Protein AF-0000000071563951 (afdb_homodimer)

InterPro domains:
  IPR000595 Cyclic nucleotide-binding domain [PF00027] (47-133)
  IPR000595 Cyclic nucleotide-binding domain [PS50042] (28-148)
  IPR000595 Cyclic nucleotide-binding domain [SM00100] (28-146)
  IPR000595 Cyclic nucleotide-binding domain [cd00038] (28-142)
  IPR012318 Crp-type HTH domain [PF13545] (166-240)
  IPR012318 Crp-type HTH domain [PS51063] (162-235)
  IPR012318 Crp-type HTH domain [SM00419] (183-233)
  IPR014710 RmlC-like jelly roll fold [G3DSA:2.60.120.10] (25-153)
  IPR018490 Cyclic nucleotide-binding domain superfamily [SSF51206] (28-161)
  IPR036388 Winged helix-like DNA-binding domain superfamily [G3DSA:1.10.10.10] (154-241)
  IPR036390 Winged helix DNA-binding domain superfamily [SSF46785] (163-241)
  IPR050397 Global Transcriptional Regulators in Environmental Response [PTHR24567] (16-241)

Organism: Paramagnetospirillum magneticum (strain ATCC 700264 / AMB-1) (NCBI:txid342108)

Nearest PDB structures (foldseek):
  4cyd-assembly2_C  TM=8.282E-01  e=4.806E-19  Corynebacterium glutamicum
  3i54-assembly2_C  TM=8.331E-01  e=3.402E-17  Mycobacterium tuberculosis
  3h3u-assembly1_A  TM=8.100E-01  e=1.354E-16  Mycobacterium tuberculosis H37Rv
  3i54-assembly1_A  TM=8.227E-01  e=5.710E-16  Mycobacterium tuberculosis
  2xkp-assembly2_D  TM=8.246E-01  e=3.400E-14  Synechococcus elongatus PCC 7942 = FACHB-805

Foldseek 3Di:
DDPPLLLDQKQQKQFFFDDPDSPRQFQLPNPDDPVLSVLLLVQWDKDKDAAFDWPFDFPAWQFFKKAWRAAWKWKWAADPVRAIATLIIDIRRAIDQDPDGQTDGGRHIIIGGNHTTMIITHTNVRVVVSVVVPVSSVVSVVVNNVVSVSRVVSLCCQQPPHDLLLLLLSSVLSQQVRDWDQDPQATKGFPSDDLQRSCNHSVHHSVVSVVSQVVCVVVVQWDDDPTIIGGRNNPVSVVSSD/DDPPLLLDQKQQKQFFFDDPDSPRQFQLPNQDDPVLSVLLLVQWDKDKDAAFGWPFDFPAWQFFKKAWRAAWKWKWAADPVRAIATLIIDIRRAMDQDPDGQTDGGRHIIIGGNHTTMIITHTNVRVVVSVVVPVSSVVSVVVNNVVSVSRVVSLCCQQPPHDLLLLLLSSVLSQQVRDWDQDPQATKGFPSDDLQRSCNHSVHHSVVSVVSQVVCVVVVQWDDDPTIIGGRNNPVSVVSSD

Solvent-accessible surface area (backbone atoms only — not comparable to full-atom values): 24474 Å² total; per-residue (Å²): 131,58,83,60,61,41,38,40,86,45,60,76,52,52,54,52,65,79,64,83,64,80,70,76,64,54,43,50,53,48,82,49,50,72,69,54,45,48,56,52,54,72,63,37,46,82,44,80,36,52,55,70,32,74,74,46,47,52,67,38,84,33,59,23,32,31,34,26,43,37,49,32,35,37,33,33,37,70,34,96,86,62,43,41,32,39,64,34,40,40,23,23,18,33,69,44,62,48,54,56,52,57,40,89,50,50,21,77,35,23,30,30,17,72,31,63,20,32,28,41,36,34,36,11,69,53,47,53,53,45,42,74,72,31,63,67,50,36,52,31,48,47,52,40,51,27,53,48,35,45,34,44,48,29,46,37,52,40,57,41,49,43,52,59,66,27,37,46,39,42,50,52,51,50,46,36,71,71,63,33,42,81,52,99,72,28,36,36,23,71,49,84,57,48,60,55,51,51,10,22,54,42,45,56,46,42,70,55,42,54,52,50,50,48,51,35,31,76,72,55,30,31,45,80,54,98,65,30,39,32,34,46,29,60,67,59,38,48,62,62,34,100,131,58,82,59,62,42,38,43,87,46,60,76,50,52,55,50,65,79,64,86,63,80,69,76,66,55,43,50,52,49,81,50,51,73,67,55,45,49,56,53,55,73,64,36,46,82,44,81,36,52,55,69,33,72,76,46,48,52,67,38,84,32,59,23,31,32,34,27,43,36,49,32,36,36,34,32,36,71,34,96,86,62,44,41,32,39,64,33,41,41,23,23,18,32,69,44,61,48,53,55,51,57,38,90,50,51,23,76,35,23,30,30,16,74,31,62,20,33,29,40,36,34,37,10,70,54,46,54,53,46,41,75,71,32,62,68,50,37,51,30,47,47,51,41,51,28,53,50,34,45,36,44,48,30,44,38,52,40,57,43,51,43,52,59,67,26,39,46,40,43,50,54,54,50,46,36,71,71,63,33,41,82,50,98,71,28,36,36,23,72,49,84,58,49,58,56,52,51,11,23,54,43,44,56,46,41,69,56,42,55,53,50,52,50,50,36,31,77,70,54,30,31,46,80,55,97,64,32,38,32,35,46,31,61,68,60,38,48,62,63,34,100

Secondary structure (DSSP, 8-state):
--TTGGGS-PPPPEE--SSSS------TTTT--HHHHHHHHHTEEEEEE-TT-EEE-TTSBP-EEEEEEES-EEEEEE-TTS-EEEEEEEPTT-EES-S--S-SSB-SSEEEESSSEEEEEEEHHHHHHHHHH-HHHHHHHHHHHHHHHHHHHHHHHHHHHS-HHHHHHHHHHHHHHHH-EEETTEEEEETTS-HHHHHHHHTS-HHHHHHHHHHHHHTTSEEE-SSEEEES-HHHHHHHH-/--TTGGGS-PPPPEE--SSSS------TTTT--HHHHHHHHHT-EEEEE-TT-EEE-TTSBP-EEEEEEES-EEEEEE-TTS-EEEEEEEPTT-EES-S--S-SSB-SSEEEESSSEEEEEEEHHHHHHHHHH-HHHHHHHHHHHHHHHHHHHHHHHHHHHS-HHHHHHHHHHHHHHHH-EEETTEEEEETTS-HHHHHHHHTS-HHHHHHHHHHHHHTTSEEE-SSEEEES-HHHHHHHH-

pLDDT: mean 89.27, std 10.65, range [38.28, 98.31]

Sequence (484 aa):
MTANAARALPAPSLHLHEDDGAALSPNLLAGLSDEEYAQVLAVSSVQHHAAGATVFQQGDHHDGIFIILAGQVRSYYTGPSGREITLAYWSPGNFVGGPEIFGGSPHMWSGQAIRPTQVLHVRGRELRQLLDRLPRLTLALVEALVHKGKAYSALIHMLGTRSAAERLAQLLLLMANLDGRRTADGIAISRTLTQEDLAKMVGSTRQWVTTTLERFREQGMVDVTPTRILIRDEERLRRFAGMTANAARALPAPSLHLHEDDGAALSPNLLAGLSDEEYAQVLAVSSVQHHAAGATVFQQGDHHDGIFIILAGQVRSYYTGPSGREITLAYWSPGNFVGGPEIFGGSPHMWSGQAIRPTQVLHVRGRELRQLLDRLPRLTLALVEALVHKGKAYSALIHMLGTRSAAERLAQLLLLMANLDGRRTADGIAISRTLTQEDLAKMVGSTRQWVTTTLERFREQGMVDVTPTRILIRDEERLRRFAG

Radius of gyration: 22.68 Å; Cα contacts (8 Å, |Δi|>4): 1055; chains: 2; bounding box: 57×59×56 Å

Structure (mmCIF, N/CA/C/O backbone):
data_AF-0000000071563951-model_v1
#
loop_
_entity.id
_entity.type
_entity.pdbx_description
1 polymer 'cAMP-binding protein-catabolite gene activator and regulatory subunit of cAMP-dependent protein kinase'
#
loop_
_atom_site.group_PDB
_atom_site.id
_atom_site.type_symbol
_atom_site.label_atom_id
_atom_site.label_alt_id
_atom_site.label_comp_id
_atom_site.label_asym_id
_atom_site.label_entity_id
_atom_site.label_seq_id
_atom_site.pdbx_PDB_ins_code
_atom_site.Cartn_x
_atom_site.Cartn_y
_atom_site.Cartn_z
_atom_site.occupancy
_atom_site.B_iso_or_equiv
_atom_site.auth_seq_id
_atom_site.auth_comp_id
_atom_site.auth_asym_id
_atom_site.auth_atom_id
_atom_site.pdbx_PDB_model_num
ATOM 1 N N . MET A 1 1 ? 12.406 30.516 -0.886 1 38.28 1 MET A N 1
ATOM 2 C CA . MET A 1 1 ? 12.445 29.547 0.205 1 38.28 1 MET A CA 1
ATOM 3 C C . MET A 1 1 ? 13.844 28.969 0.376 1 38.28 1 MET A C 1
ATOM 5 O O . MET A 1 1 ? 14.461 28.516 -0.591 1 38.28 1 MET A O 1
ATOM 9 N N . THR A 1 2 ? 14.414 29.219 1.366 1 44.94 2 THR A N 1
ATOM 10 C CA . THR A 1 2 ? 15.82 28.891 1.581 1 44.94 2 THR A CA 1
ATOM 11 C C . THR A 1 2 ? 16.016 27.391 1.659 1 44.94 2 THR A C 1
ATOM 13 O O . THR A 1 2 ? 15.086 26.641 1.967 1 44.94 2 THR A O 1
ATOM 16 N N . ALA A 1 3 ? 17.156 26.984 1.051 1 50.84 3 ALA A N 1
ATOM 17 C CA . ALA A 1 3 ? 17.688 25.625 1.111 1 50.84 3 ALA A CA 1
ATOM 18 C C . ALA A 1 3 ? 17.375 24.969 2.453 1 50.84 3 ALA A C 1
ATOM 20 O O . ALA A 1 3 ? 17.078 23.781 2.516 1 50.84 3 ALA A O 1
ATOM 21 N N . ASN A 1 4 ? 17.25 25.672 3.477 1 55.12 4 ASN A N 1
ATOM 22 C CA . ASN A 1 4 ? 17.125 25.219 4.859 1 55.12 4 ASN A CA 1
ATOM 23 C C . ASN A 1 4 ? 15.703 24.797 5.195 1 55.12 4 ASN A C 1
ATOM 25 O O . ASN A 1 4 ? 15.492 23.828 5.93 1 55.12 4 ASN A O 1
ATOM 29 N N . ALA A 1 5 ? 14.773 25.5 4.73 1 54.34 5 ALA A N 1
ATOM 30 C CA . ALA A 1 5 ? 13.391 25.219 5.105 1 54.34 5 ALA A CA 1
ATOM 31 C C . ALA A 1 5 ? 12.945 23.875 4.531 1 54.34 5 ALA A C 1
ATOM 33 O O . ALA A 1 5 ? 12.203 23.125 5.184 1 54.34 5 ALA A O 1
ATOM 34 N N . ALA A 1 6 ? 13.492 23.594 3.398 1 58.22 6 ALA A N 1
ATOM 35 C CA . ALA A 1 6 ? 13.133 22.344 2.719 1 58.22 6 ALA A CA 1
ATOM 36 C C . ALA A 1 6 ? 13.656 21.125 3.479 1 58.22 6 ALA A C 1
ATOM 38 O O . ALA A 1 6 ? 13.133 20.031 3.33 1 58.22 6 ALA A O 1
ATOM 39 N N . ARG A 1 7 ? 14.57 21.359 4.297 1 70 7 ARG A N 1
ATOM 40 C CA . ARG A 1 7 ? 15.242 20.25 4.977 1 70 7 ARG A CA 1
ATOM 41 C C . ARG A 1 7 ? 14.852 20.203 6.449 1 70 7 ARG A C 1
ATOM 43 O O . ARG A 1 7 ? 15.43 19.438 7.223 1 70 7 ARG A O 1
ATOM 50 N N . ALA A 1 8 ? 13.867 21.094 6.77 1 62.53 8 ALA A N 1
ATOM 51 C CA . ALA A 1 8 ? 13.414 21.141 8.156 1 62.53 8 ALA A CA 1
ATOM 52 C C . ALA A 1 8 ? 12.508 19.969 8.484 1 62.53 8 ALA A C 1
ATOM 54 O O . ALA A 1 8 ? 12.055 19.25 7.586 1 62.53 8 ALA A O 1
ATOM 55 N N . LEU A 1 9 ? 12.359 19.672 9.812 1 60.47 9 LEU A N 1
ATOM 56 C CA . LEU A 1 9 ? 11.492 18.594 10.289 1 60.47 9 LEU A CA 1
ATOM 57 C C . LEU A 1 9 ? 10.062 18.797 9.797 1 60.47 9 LEU A C 1
ATOM 59 O O . LEU A 1 9 ? 9.469 19.859 10.016 1 60.47 9 LEU A O 1
ATOM 63 N N . PRO A 1 10 ? 9.648 17.891 9 1 58.38 10 PRO A N 1
ATOM 64 C CA . PRO A 1 10 ? 8.32 18.047 8.391 1 58.38 10 PRO A CA 1
ATOM 65 C C . PRO A 1 10 ? 7.191 17.984 9.422 1 58.38 10 PRO A C 1
ATOM 67 O O . PRO A 1 10 ? 7.363 17.406 10.5 1 58.38 10 PRO A O 1
ATOM 70 N N . ALA A 1 11 ? 6.172 18.828 9.266 1 65.75 11 ALA A N 1
ATOM 71 C CA . ALA A 1 11 ? 4.91 18.562 9.961 1 65.75 11 ALA A CA 1
ATOM 72 C C . ALA A 1 11 ? 4.434 17.141 9.719 1 65.75 11 ALA A C 1
ATOM 74 O O . ALA A 1 11 ? 4.715 16.547 8.672 1 65.75 11 ALA A O 1
ATOM 75 N N . PRO A 1 12 ? 3.844 16.5 10.734 1 77 12 PRO A N 1
ATOM 76 C CA . PRO A 1 12 ? 3.377 15.117 10.547 1 77 12 PRO A CA 1
ATOM 77 C C . PRO A 1 12 ? 2.32 15 9.453 1 77 12 PRO A C 1
ATOM 79 O O . PRO A 1 12 ? 1.507 15.914 9.273 1 77 12 PRO A O 1
ATOM 82 N N . SER A 1 13 ? 2.475 14.078 8.633 1 81.81 13 SER A N 1
ATOM 83 C CA . SER A 1 13 ? 1.471 13.734 7.633 1 81.81 13 SER A CA 1
ATOM 84 C C . SER A 1 13 ? 0.27 13.039 8.273 1 81.81 13 SER A C 1
ATOM 86 O O . SER A 1 13 ? 0.395 12.414 9.328 1 81.81 13 SER A O 1
ATOM 88 N N . LEU A 1 14 ? -0.854 13.273 7.672 1 81.94 14 LEU A N 1
ATOM 89 C CA . LEU A 1 14 ? -2.045 12.57 8.125 1 81.94 14 LEU A CA 1
ATOM 90 C C . LEU A 1 14 ? -2.299 11.328 7.277 1 81.94 14 LEU A C 1
ATOM 92 O O . LEU A 1 14 ? -2.643 11.438 6.098 1 81.94 14 LEU A O 1
ATOM 96 N N . HIS A 1 15 ? -2.07 10.234 7.816 1 82.56 15 HIS A N 1
ATOM 97 C CA . HIS A 1 15 ? -2.35 8.93 7.234 1 82.56 15 HIS A CA 1
ATOM 98 C C . HIS A 1 15 ? -2.674 7.902 8.32 1 82.56 15 HIS A C 1
ATOM 100 O O . HIS A 1 15 ? -2.248 8.047 9.469 1 82.56 15 HIS A O 1
ATOM 106 N N . LEU A 1 16 ? -3.393 6.945 7.906 1 77.44 16 LEU A N 1
ATOM 107 C CA . LEU A 1 16 ? -3.752 5.91 8.875 1 77.44 16 LEU A CA 1
ATOM 108 C C . LEU A 1 16 ? -2.529 5.086 9.266 1 77.44 16 LEU A C 1
ATOM 110 O O . LEU A 1 16 ? -1.648 4.84 8.438 1 77.44 16 LEU A O 1
ATOM 114 N N . HIS A 1 17 ? -2.365 4.789 10.492 1 76.75 17 HIS A N 1
ATOM 115 C CA . HIS A 1 17 ? -1.291 3.926 10.977 1 76.75 17 HIS A CA 1
ATOM 116 C C . HIS A 1 17 ? -1.773 3.02 12.102 1 76.75 17 HIS A C 1
ATOM 118 O O . HIS A 1 17 ? -2.744 3.342 12.789 1 76.75 17 HIS A O 1
ATOM 124 N N . GLU A 1 18 ? -1.349 1.749 12.125 1 64.19 18 GLU A N 1
ATOM 125 C CA . GLU A 1 18 ? -1.78 0.795 13.148 1 64.19 18 GLU A CA 1
ATOM 126 C C . GLU A 1 18 ? -0.966 0.951 14.43 1 64.19 18 GLU A C 1
ATOM 128 O O . GLU A 1 18 ? -1.473 0.703 15.523 1 64.19 18 GLU A O 1
ATOM 133 N N . ASP A 1 19 ? 0.362 1.06 14.242 1 60.19 19 ASP A N 1
ATOM 134 C CA . ASP A 1 19 ? 1.192 1.043 15.445 1 60.19 19 ASP A CA 1
ATOM 135 C C . ASP A 1 19 ? 1.188 2.406 16.125 1 60.19 19 ASP A C 1
ATOM 137 O O . ASP A 1 19 ? 0.969 3.434 15.484 1 60.19 19 ASP A O 1
ATOM 141 N N . ASP A 1 20 ? 1.043 2.377 17.406 1 53.53 20 ASP A N 1
ATOM 142 C CA . ASP A 1 20 ? 1.015 3.537 18.297 1 53.53 20 ASP A CA 1
ATOM 143 C C . ASP A 1 20 ? 2.197 4.465 18.016 1 53.53 20 ASP A C 1
ATOM 145 O O . ASP A 1 20 ? 2.221 5.602 18.5 1 53.53 20 ASP A O 1
ATOM 149 N N . GLY A 1 21 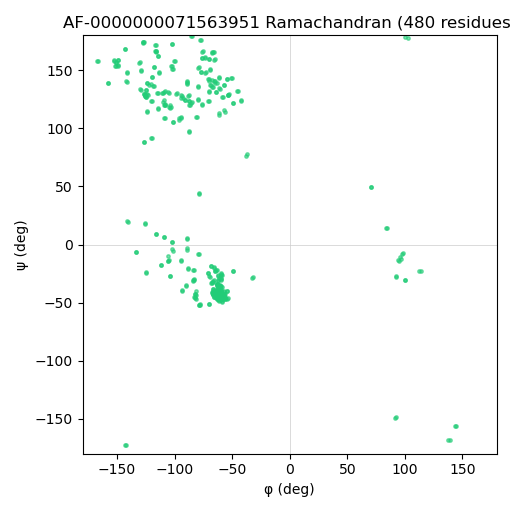? 3.182 3.951 17.469 1 52.53 21 GLY A N 1
ATOM 150 C CA . GLY A 1 21 ? 4.297 4.883 17.453 1 52.53 21 GLY A CA 1
ATOM 151 C C . GLY A 1 21 ? 4.289 5.789 16.234 1 52.53 21 GLY A C 1
ATOM 152 O O . GLY A 1 21 ? 4.199 5.312 15.094 1 52.53 21 GLY A O 1
ATOM 153 N N . ALA A 1 22 ? 3.742 6.965 16.5 1 51.44 22 ALA A N 1
ATOM 154 C CA . ALA A 1 22 ? 3.773 8.008 15.469 1 51.44 22 ALA A CA 1
ATOM 155 C C . ALA A 1 22 ? 5.09 7.98 14.695 1 51.44 22 ALA A C 1
ATOM 157 O O . ALA A 1 22 ? 6.152 8.266 15.258 1 51.44 22 ALA A O 1
ATOM 158 N N . ALA A 1 23 ? 5.297 7.07 13.758 1 55.84 23 ALA A N 1
ATOM 159 C CA . ALA A 1 23 ? 6.582 7.148 13.07 1 55.84 23 ALA A CA 1
ATOM 160 C C . ALA A 1 23 ? 6.73 8.477 12.328 1 55.84 23 ALA A C 1
ATOM 162 O O . ALA A 1 23 ? 5.816 8.906 11.617 1 55.84 23 ALA A O 1
ATOM 163 N N . LEU A 1 24 ? 7.668 9.266 12.828 1 63.34 24 LEU A N 1
ATOM 164 C CA . LEU A 1 24 ? 8.047 10.5 12.156 1 63.34 24 LEU A CA 1
ATOM 165 C C . LEU A 1 24 ? 8.148 10.289 10.648 1 63.34 24 LEU A C 1
ATOM 167 O O . LEU A 1 24 ? 8.617 9.242 10.195 1 63.34 24 LEU A O 1
ATOM 171 N N . SER A 1 25 ? 7.426 11.07 9.906 1 75.69 25 SER A N 1
ATOM 172 C CA . SER A 1 25 ? 7.52 11.07 8.453 1 75.69 25 SER A CA 1
ATOM 173 C C . SER A 1 25 ? 8.961 11.281 7.992 1 75.69 25 SER A C 1
ATOM 175 O O . SER A 1 25 ? 9.68 12.117 8.539 1 75.69 25 SER A O 1
ATOM 177 N N . PRO A 1 26 ? 9.367 10.414 7.148 1 80.5 26 PRO A N 1
ATOM 178 C CA . PRO A 1 26 ? 10.711 10.648 6.625 1 80.5 26 PRO A CA 1
ATOM 179 C C . PRO A 1 26 ? 10.828 11.969 5.863 1 80.5 26 PRO A C 1
ATOM 181 O O . PRO A 1 26 ? 9.82 12.5 5.383 1 80.5 26 PRO A O 1
ATOM 184 N N . ASN A 1 27 ? 11.953 12.57 6.02 1 87.5 27 ASN A N 1
ATOM 185 C CA . ASN A 1 27 ? 12.336 13.695 5.164 1 87.5 27 ASN A CA 1
ATOM 186 C C . ASN A 1 27 ? 13.453 13.305 4.199 1 87.5 27 ASN A C 1
ATOM 188 O O . ASN A 1 27 ? 14.602 13.141 4.609 1 87.5 27 ASN A O 1
ATOM 192 N N . LEU A 1 28 ? 13.102 13.203 2.957 1 88.75 28 LEU A N 1
ATOM 193 C CA . LEU A 1 28 ? 13.984 12.695 1.914 1 88.75 28 LEU A CA 1
ATOM 194 C C . LEU A 1 28 ? 15.25 13.539 1.806 1 88.75 28 LEU A C 1
ATOM 196 O O . LEU A 1 28 ? 16.297 13.039 1.407 1 88.75 28 LEU A O 1
ATOM 200 N N . LEU A 1 29 ? 15.172 14.812 2.201 1 89.12 29 LEU A N 1
ATOM 201 C CA . LEU A 1 29 ? 16.266 15.75 1.925 1 89.12 29 LEU A CA 1
ATOM 202 C C . LEU A 1 29 ? 17.062 16.047 3.191 1 89.12 29 LEU A C 1
ATOM 204 O O . LEU A 1 29 ? 18.141 16.609 3.123 1 89.12 29 LEU A O 1
ATOM 208 N N . ALA A 1 30 ? 16.5 15.68 4.289 1 86.12 30 ALA A N 1
ATOM 209 C CA . ALA A 1 30 ? 17.047 16.094 5.578 1 86.12 30 ALA A CA 1
ATOM 210 C C . ALA A 1 30 ? 18.453 15.539 5.785 1 86.12 30 ALA A C 1
ATOM 212 O O . ALA A 1 30 ? 19.312 16.219 6.344 1 86.12 30 ALA A O 1
ATOM 213 N N . GLY A 1 31 ? 18.75 14.375 5.316 1 84.56 31 GLY A N 1
ATOM 214 C CA . GLY A 1 31 ? 20.016 13.734 5.59 1 84.56 31 GLY A CA 1
ATOM 215 C C . GLY A 1 31 ? 21.094 14.078 4.574 1 84.56 31 GLY A C 1
ATOM 216 O O . GLY A 1 31 ? 22.234 13.641 4.699 1 84.56 31 GLY A O 1
ATOM 217 N N . LEU A 1 32 ? 20.875 14.961 3.641 1 89.81 32 LEU A N 1
ATOM 218 C CA . LEU A 1 32 ? 21.828 15.289 2.58 1 89.81 32 LEU A CA 1
ATOM 219 C C . LEU A 1 32 ? 22.75 16.406 3.016 1 89.81 32 LEU A C 1
ATOM 221 O O . LEU A 1 32 ? 22.328 17.344 3.703 1 89.81 32 LEU A O 1
ATOM 225 N N . SER A 1 33 ? 24.031 16.25 2.611 1 91.5 33 SER A N 1
ATOM 226 C CA . SER A 1 33 ? 24.953 17.375 2.766 1 91.5 33 SER A CA 1
ATOM 227 C C . SER A 1 33 ? 24.562 18.531 1.858 1 91.5 33 SER A C 1
ATOM 229 O O . SER A 1 33 ? 23.734 18.375 0.958 1 91.5 33 SER A O 1
ATOM 231 N N . ASP A 1 34 ? 25.141 19.672 2.145 1 91.94 34 ASP A N 1
ATOM 232 C CA . ASP A 1 34 ? 24.875 20.828 1.304 1 91.94 34 ASP A CA 1
ATOM 233 C C . ASP A 1 34 ? 25.234 20.547 -0.152 1 91.94 34 ASP A C 1
ATOM 235 O O . ASP A 1 34 ? 24.531 20.953 -1.068 1 91.94 34 ASP A O 1
ATOM 239 N N . GLU A 1 35 ? 26.328 19.875 -0.293 1 93.75 35 GLU A N 1
ATOM 240 C CA . GLU A 1 35 ? 26.781 19.547 -1.641 1 93.75 35 GLU A CA 1
ATOM 241 C C . GLU A 1 35 ? 25.812 18.578 -2.328 1 93.75 35 GLU A C 1
ATOM 243 O O . GLU A 1 35 ? 25.484 18.766 -3.502 1 93.75 35 GLU A O 1
ATOM 248 N N . GLU A 1 36 ? 25.406 17.594 -1.635 1 92.44 36 GLU A N 1
ATOM 249 C CA . GLU A 1 36 ? 24.469 16.625 -2.18 1 92.44 36 GLU A CA 1
ATOM 250 C C . GLU A 1 36 ? 23.125 17.266 -2.52 1 92.44 36 GLU A C 1
ATOM 252 O O . GLU A 1 36 ? 22.547 16.969 -3.559 1 92.44 36 GLU A O 1
ATOM 257 N N . TYR A 1 37 ? 22.703 18.125 -1.608 1 92.69 37 TYR A N 1
ATOM 258 C CA . TYR A 1 37 ? 21.453 18.844 -1.836 1 92.69 37 TYR A CA 1
ATOM 259 C C . TYR A 1 37 ? 21.547 19.703 -3.092 1 92.69 37 TYR A C 1
ATOM 261 O O . TYR A 1 37 ? 20.609 19.75 -3.885 1 92.69 37 TYR A O 1
ATOM 269 N N . ALA A 1 38 ? 22.625 20.328 -3.25 1 93.88 38 ALA A N 1
ATOM 270 C CA . ALA A 1 38 ? 22.859 21.141 -4.438 1 93.88 38 ALA A CA 1
ATOM 271 C C . ALA A 1 38 ? 22.797 20.297 -5.707 1 93.88 38 ALA A C 1
ATOM 273 O O . ALA A 1 38 ? 22.328 20.766 -6.746 1 93.88 38 ALA A O 1
ATOM 274 N N . GLN A 1 39 ? 23.25 19.109 -5.645 1 94.56 39 GLN A N 1
ATOM 275 C CA . GLN A 1 39 ? 23.203 18.203 -6.781 1 94.56 39 GLN A CA 1
ATOM 276 C C . GLN A 1 39 ? 21.766 17.828 -7.133 1 94.56 39 GLN A C 1
ATOM 278 O O . GLN A 1 39 ? 21.422 17.734 -8.312 1 94.56 39 GLN A O 1
ATOM 283 N N . VAL A 1 40 ? 20.984 17.625 -6.109 1 94.19 40 VAL A N 1
ATOM 284 C CA . VAL A 1 40 ? 19.578 17.328 -6.328 1 94.19 40 VAL A CA 1
ATOM 285 C C . VAL A 1 40 ? 18.875 18.516 -6.98 1 94.19 40 VAL A C 1
ATOM 287 O O . VAL A 1 40 ? 18.172 18.359 -7.973 1 94.19 40 VAL A O 1
ATOM 290 N N . LEU A 1 41 ? 19.156 19.656 -6.453 1 94.25 41 LEU A N 1
ATOM 291 C CA . LEU A 1 41 ? 18.516 20.875 -6.957 1 94.25 41 LEU A CA 1
ATOM 292 C C . LEU A 1 41 ? 18.891 21.125 -8.414 1 94.25 41 LEU A C 1
ATOM 294 O O . LEU A 1 41 ? 18.062 21.578 -9.203 1 94.25 41 LEU A O 1
ATOM 298 N N . ALA A 1 42 ? 20.078 20.812 -8.727 1 94.81 42 ALA A N 1
ATOM 299 C CA . ALA A 1 42 ? 20.625 21.109 -10.047 1 94.81 42 ALA A CA 1
ATOM 300 C C . ALA A 1 42 ? 19.891 20.328 -11.141 1 94.81 42 ALA A C 1
ATOM 302 O O . ALA A 1 42 ? 19.859 20.766 -12.297 1 94.81 42 ALA A O 1
ATOM 303 N N . VAL A 1 43 ? 19.266 19.25 -10.789 1 94.88 43 VAL A N 1
ATOM 304 C CA . VAL A 1 43 ? 18.641 18.422 -11.82 1 94.88 43 VAL A CA 1
ATOM 305 C C . VAL A 1 43 ? 17.125 18.391 -11.609 1 94.88 43 VAL A C 1
ATOM 307 O O . VAL A 1 43 ? 16.422 17.547 -12.164 1 94.88 43 VAL A O 1
ATOM 310 N N . SER A 1 44 ? 16.609 19.219 -10.711 1 95.69 44 SER A N 1
ATOM 311 C CA . SER A 1 44 ? 15.188 19.266 -10.359 1 95.69 44 SER A CA 1
ATOM 312 C C . SER A 1 44 ? 14.57 20.609 -10.727 1 95.69 44 SER A C 1
ATOM 314 O O . SER A 1 44 ? 15.281 21.531 -11.125 1 95.69 44 SER A O 1
ATOM 316 N N . SER A 1 45 ? 13.312 20.719 -10.742 1 97 45 SER A N 1
ATOM 317 C CA . SER A 1 45 ? 12.594 21.969 -10.953 1 97 45 SER A CA 1
ATOM 318 C C . SER A 1 45 ? 11.633 22.25 -9.805 1 97 45 SER A C 1
ATOM 320 O O . SER A 1 45 ? 10.961 21.344 -9.312 1 97 45 SER A O 1
ATOM 322 N N . VAL A 1 46 ? 11.547 23.484 -9.367 1 96.31 46 VAL A N 1
ATOM 323 C CA . VAL A 1 46 ? 10.602 23.891 -8.344 1 96.31 46 VAL A CA 1
ATOM 324 C C . VAL A 1 46 ? 9.273 24.281 -8.984 1 96.31 46 VAL A C 1
ATOM 326 O O . VAL A 1 46 ? 9.234 25.031 -9.961 1 96.31 46 VAL A O 1
ATOM 329 N N . GLN A 1 47 ? 8.203 23.719 -8.484 1 97.94 47 GLN A N 1
ATOM 330 C CA . GLN A 1 47 ? 6.859 24.031 -8.961 1 97.94 47 GLN A CA 1
ATOM 331 C C . GLN A 1 47 ? 5.992 24.609 -7.848 1 97.94 47 GLN A C 1
ATOM 333 O O . GLN A 1 47 ? 6.117 24.203 -6.688 1 97.94 47 GLN A O 1
ATOM 338 N N . HIS A 1 48 ? 5.176 25.516 -8.227 1 98 48 HIS A N 1
ATOM 339 C CA . HIS A 1 48 ? 4.23 26.141 -7.305 1 98 48 HIS A CA 1
ATOM 340 C C . HIS A 1 48 ? 2.793 25.812 -7.688 1 98 48 HIS A C 1
ATOM 342 O O . HIS A 1 48 ? 2.42 25.891 -8.859 1 98 48 HIS A O 1
ATOM 348 N N . HIS A 1 49 ? 2.047 25.375 -6.742 1 98.19 49 HIS A N 1
ATOM 349 C CA . HIS A 1 49 ? 0.643 25.031 -6.938 1 98.19 49 HIS A CA 1
ATOM 350 C C . HIS A 1 49 ? -0.248 25.766 -5.945 1 98.19 49 HIS A C 1
ATOM 352 O O . HIS A 1 49 ? -0.018 25.703 -4.734 1 98.19 49 HIS A O 1
ATOM 358 N N . ALA A 1 50 ? -1.287 26.422 -6.496 1 98.12 50 ALA A N 1
ATOM 359 C CA . ALA A 1 50 ? -2.266 27.078 -5.629 1 98.12 50 ALA A CA 1
ATOM 360 C C . ALA A 1 50 ? -3.111 26.047 -4.883 1 98.12 50 ALA A C 1
ATOM 362 O O . ALA A 1 50 ? -3.172 24.875 -5.277 1 98.12 50 ALA A O 1
ATOM 363 N N . ALA A 1 51 ? -3.689 26.516 -3.826 1 96.44 51 ALA A N 1
ATOM 364 C CA . ALA A 1 51 ? -4.633 25.656 -3.123 1 96.44 51 ALA A CA 1
ATOM 365 C C . ALA A 1 51 ? -5.703 25.125 -4.074 1 96.44 51 ALA A C 1
ATOM 367 O O . ALA A 1 51 ? -6.266 25.875 -4.871 1 96.44 51 ALA A O 1
ATOM 368 N N . GLY A 1 52 ? -5.859 23.828 -4.027 1 96.25 52 GLY A N 1
ATOM 369 C CA . GLY A 1 52 ? -6.879 23.219 -4.859 1 96.25 52 GLY A CA 1
ATOM 370 C C . GLY A 1 52 ? -6.344 22.703 -6.184 1 96.25 52 GLY A C 1
ATOM 371 O O . GLY A 1 52 ? -7.004 21.922 -6.867 1 96.25 52 GLY A O 1
ATOM 372 N N . ALA A 1 53 ? -5.141 23.109 -6.527 1 98.12 53 ALA A N 1
ATOM 373 C CA . ALA A 1 53 ? -4.582 22.734 -7.824 1 98.12 53 ALA A CA 1
ATOM 374 C C . ALA A 1 53 ? -4.098 21.297 -7.82 1 98.12 53 ALA A C 1
ATOM 376 O O . ALA A 1 53 ? -3.631 20.797 -6.793 1 98.12 53 ALA A O 1
ATOM 377 N N . THR A 1 54 ? -4.188 20.672 -8.961 1 98.25 54 THR A N 1
ATOM 378 C CA . THR A 1 54 ? -3.684 19.312 -9.148 1 98.25 54 THR A CA 1
ATOM 379 C C . THR A 1 54 ? -2.172 19.328 -9.352 1 98.25 54 THR A C 1
ATOM 381 O O . THR A 1 54 ? -1.657 20.062 -10.195 1 98.25 54 THR A O 1
ATOM 384 N N . VAL A 1 55 ? -1.472 18.609 -8.562 1 98.31 55 VAL A N 1
ATOM 385 C CA . VAL A 1 55 ? -0.03 18.438 -8.719 1 98.31 55 VAL A CA 1
ATOM 386 C C . VAL A 1 55 ? 0.255 17.359 -9.758 1 98.31 55 VAL A C 1
ATOM 388 O O . VAL A 1 55 ? 1.128 17.531 -10.617 1 98.31 55 VAL A O 1
ATOM 391 N N . PHE A 1 56 ? -0.396 16.25 -9.742 1 97.69 56 PHE A N 1
ATOM 392 C CA . PHE A 1 56 ? -0.397 15.164 -10.727 1 97.69 56 PHE A CA 1
ATOM 393 C C . PHE A 1 56 ? -1.748 14.461 -10.75 1 97.69 56 PHE A C 1
ATOM 395 O O . PHE A 1 56 ? -2.486 14.484 -9.766 1 97.69 56 PHE A O 1
ATOM 402 N N . GLN A 1 57 ? -2.035 13.797 -11.828 1 97.62 57 GLN A N 1
ATOM 403 C CA . GLN A 1 57 ? -3.375 13.258 -12.039 1 97.62 57 GLN A CA 1
ATOM 404 C C . GLN A 1 57 ? -3.322 11.766 -12.344 1 97.62 57 GLN A C 1
ATOM 406 O O . GLN A 1 57 ? -2.537 11.328 -13.188 1 97.62 57 GLN A O 1
ATOM 411 N N . GLN A 1 58 ? -4.133 11.078 -11.586 1 96.44 58 GLN A N 1
ATOM 412 C CA . GLN A 1 58 ? -4.328 9.648 -11.852 1 96.44 58 GLN A CA 1
ATOM 413 C C . GLN A 1 58 ? -4.516 9.391 -13.344 1 96.44 58 GLN A C 1
ATOM 415 O O . GLN A 1 58 ? -5.273 10.094 -14.016 1 96.44 58 GLN A O 1
ATOM 420 N N . GLY A 1 59 ? -3.748 8.367 -13.867 1 94.19 59 GLY A N 1
ATOM 421 C CA . GLY A 1 59 ? -3.906 7.98 -15.258 1 94.19 59 GLY A CA 1
ATOM 422 C C . GLY A 1 59 ? -2.957 8.703 -16.188 1 94.19 59 GLY A C 1
ATOM 423 O O . GLY A 1 59 ? -2.662 8.219 -17.281 1 94.19 59 GLY A O 1
ATOM 424 N N . ASP A 1 60 ? -2.527 9.898 -15.836 1 95.31 60 ASP A N 1
ATOM 425 C CA . ASP A 1 60 ? -1.563 10.625 -16.656 1 95.31 60 ASP A CA 1
ATOM 426 C C . ASP A 1 60 ? -0.2 9.938 -16.641 1 95.31 60 ASP A C 1
ATOM 428 O O . ASP A 1 60 ? 0.065 9.086 -15.789 1 95.31 60 ASP A O 1
ATOM 432 N N . HIS A 1 61 ? 0.622 10.336 -17.562 1 94.56 61 HIS A N 1
ATOM 433 C CA . HIS A 1 61 ? 1.978 9.805 -17.641 1 94.56 61 HIS A CA 1
ATOM 434 C C . HIS A 1 61 ? 2.791 10.172 -16.406 1 94.56 61 HIS A C 1
ATOM 436 O O . HIS A 1 61 ? 2.752 11.312 -15.953 1 94.56 61 HIS A O 1
ATOM 442 N N . HIS A 1 62 ? 3.426 9.195 -15.844 1 93.06 62 HIS A N 1
ATOM 443 C CA . HIS A 1 62 ? 4.312 9.391 -14.703 1 93.06 62 HIS A CA 1
ATOM 444 C C . HIS A 1 62 ? 5.719 9.766 -15.156 1 93.06 62 HIS A C 1
ATOM 446 O O . HIS A 1 62 ? 6.379 8.984 -15.852 1 93.06 62 HIS A O 1
ATOM 452 N N . ASP A 1 63 ? 6.246 10.859 -14.773 1 93.12 63 ASP A N 1
ATOM 453 C CA . ASP A 1 63 ? 7.551 11.289 -15.266 1 93.12 63 ASP A CA 1
ATOM 454 C C . ASP A 1 63 ? 8.508 11.578 -14.109 1 93.12 63 ASP A C 1
ATOM 456 O O . ASP A 1 63 ? 9.5 12.289 -14.281 1 93.12 63 ASP A O 1
ATOM 460 N N . GLY A 1 64 ? 8.164 11.078 -12.945 1 95.62 64 GLY A N 1
ATOM 461 C CA . GLY A 1 64 ? 9.023 11.289 -11.789 1 95.62 64 GLY A CA 1
ATOM 462 C C . GLY A 1 64 ? 8.25 11.602 -10.523 1 95.62 64 GLY A C 1
ATOM 463 O O . GLY A 1 64 ? 7.027 11.445 -10.484 1 95.62 64 GLY A O 1
ATOM 464 N N . ILE A 1 65 ? 8.953 12.039 -9.484 1 96.88 65 ILE A N 1
ATOM 465 C CA . ILE A 1 65 ? 8.32 12.234 -8.188 1 96.88 65 ILE A CA 1
ATOM 466 C C . ILE A 1 65 ? 8.359 13.711 -7.809 1 96.88 65 ILE A C 1
ATOM 468 O O . ILE A 1 65 ? 9.062 14.5 -8.438 1 96.88 65 ILE A O 1
ATO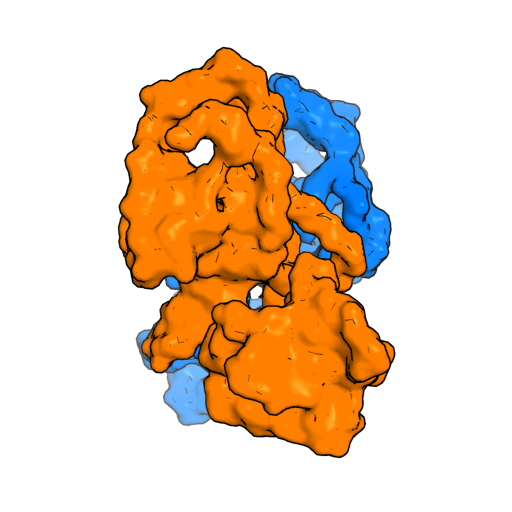M 472 N N . PHE A 1 66 ? 7.59 14.086 -6.809 1 97.69 66 PHE A N 1
ATOM 473 C CA . PHE A 1 66 ? 7.488 15.438 -6.27 1 97.69 66 PHE A CA 1
ATOM 474 C C . PHE A 1 66 ? 7.793 15.453 -4.777 1 97.69 66 PHE A C 1
ATOM 476 O O . PHE A 1 66 ? 7.051 14.875 -3.98 1 97.69 66 PHE A O 1
ATOM 483 N N . ILE A 1 67 ? 8.844 16.094 -4.422 1 96.19 67 ILE A N 1
ATOM 484 C CA . ILE A 1 67 ? 9.172 16.25 -3.01 1 96.19 67 ILE A CA 1
ATOM 485 C C . ILE A 1 67 ? 8.555 17.547 -2.482 1 96.19 67 ILE A C 1
ATOM 487 O O . ILE A 1 67 ? 8.828 18.625 -3.004 1 96.19 67 ILE A O 1
ATOM 491 N N . ILE A 1 68 ? 7.781 17.469 -1.467 1 96.19 68 ILE A N 1
ATOM 492 C CA . ILE A 1 68 ? 7.09 18.641 -0.936 1 96.19 68 ILE A CA 1
ATOM 493 C C . ILE A 1 68 ? 8.07 19.5 -0.151 1 96.19 68 ILE A C 1
ATOM 495 O O . ILE A 1 68 ? 8.68 19.047 0.818 1 96.19 68 ILE A O 1
ATOM 499 N N . LEU A 1 69 ? 8.203 20.703 -0.585 1 94 69 LEU A N 1
ATOM 500 C CA . LEU A 1 69 ? 9.07 21.641 0.105 1 94 69 LEU A CA 1
ATOM 501 C C . LEU A 1 69 ? 8.273 22.469 1.112 1 94 69 LEU A C 1
ATOM 503 O O . LEU A 1 69 ? 8.773 22.797 2.191 1 94 69 LEU A O 1
ATOM 507 N N . ALA A 1 70 ? 7.129 22.844 0.75 1 94 70 ALA A N 1
ATOM 508 C CA . ALA A 1 70 ? 6.188 23.609 1.569 1 94 70 ALA A CA 1
ATOM 509 C C . ALA A 1 70 ? 4.746 23.297 1.18 1 94 70 ALA A C 1
ATOM 511 O O . ALA A 1 70 ? 4.469 22.938 0.032 1 94 70 ALA A O 1
ATOM 512 N N . GLY A 1 71 ? 3.865 23.484 2.166 1 93.94 71 GLY A N 1
ATOM 513 C CA . GLY A 1 71 ? 2.457 23.219 1.916 1 93.94 71 GLY A CA 1
ATOM 514 C C . GLY A 1 71 ? 2.047 21.797 2.26 1 93.94 71 GLY A C 1
ATOM 515 O O . GLY A 1 71 ? 2.533 21.234 3.236 1 93.94 71 GLY A O 1
ATOM 516 N N . GLN A 1 72 ? 1.04 21.281 1.506 1 94.19 72 GLN A N 1
ATOM 517 C CA . GLN A 1 72 ? 0.48 19.969 1.781 1 94.19 72 GLN A CA 1
ATOM 518 C C . GLN A 1 72 ? -0.216 19.391 0.549 1 94.19 72 GLN A C 1
ATOM 520 O O . GLN A 1 72 ? -0.906 20.109 -0.171 1 94.19 72 GLN A O 1
ATOM 525 N N . VAL A 1 73 ? 0.003 18.156 0.378 1 97.06 73 VAL A N 1
ATOM 526 C CA . VAL A 1 73 ? -0.586 17.5 -0.79 1 97.06 73 VAL A CA 1
ATOM 527 C C . VAL A 1 73 ? -1.446 16.328 -0.348 1 97.06 73 VAL A C 1
ATOM 529 O O . VAL A 1 73 ? -1.006 15.492 0.447 1 97.06 73 VAL A O 1
ATOM 532 N N . ARG A 1 74 ? -2.695 16.25 -0.816 1 97.06 74 ARG A N 1
ATOM 533 C CA . ARG A 1 74 ? -3.582 15.102 -0.651 1 97.06 74 ARG A CA 1
ATOM 534 C C . ARG A 1 74 ? -3.379 14.094 -1.771 1 97.06 74 ARG A C 1
ATOM 536 O O . ARG A 1 74 ? -3.418 14.445 -2.951 1 97.06 74 ARG A O 1
ATOM 543 N N . SER A 1 75 ? -3.07 12.875 -1.481 1 98 75 SER A N 1
ATOM 544 C CA . SER A 1 75 ? -3.057 11.789 -2.451 1 98 75 SER A CA 1
ATOM 545 C C . SER A 1 75 ? -4.348 10.977 -2.393 1 98 75 SER A C 1
ATOM 547 O O . SER A 1 75 ? -4.746 10.508 -1.323 1 98 75 SER A O 1
ATOM 549 N N . TYR A 1 76 ? -4.992 10.734 -3.537 1 97.81 76 TYR A N 1
ATOM 550 C CA . TYR A 1 76 ? -6.281 10.055 -3.531 1 97.81 76 TYR A CA 1
ATOM 551 C C . TYR A 1 76 ? -6.512 9.312 -4.844 1 97.81 76 TYR A C 1
ATOM 553 O O . TYR A 1 76 ? -5.824 9.562 -5.836 1 97.81 76 TYR A O 1
ATOM 561 N N . TYR A 1 77 ? -7.328 8.383 -4.801 1 96.88 77 TYR A N 1
ATOM 562 C CA . TYR A 1 77 ? -7.75 7.586 -5.945 1 96.88 77 TYR A CA 1
ATOM 563 C C . TYR A 1 77 ? -9.242 7.746 -6.203 1 96.88 77 TYR A C 1
ATOM 565 O O . TYR A 1 77 ? -10.039 7.777 -5.266 1 96.88 77 TYR A O 1
ATOM 573 N N . THR A 1 78 ? -9.578 7.898 -7.453 1 95.19 78 THR A N 1
ATOM 574 C CA . THR A 1 78 ? -10.977 7.945 -7.863 1 95.19 78 THR A CA 1
ATOM 575 C C . THR A 1 78 ? -11.359 6.676 -8.625 1 95.19 78 THR A C 1
ATOM 577 O O . THR A 1 78 ? -10.805 6.395 -9.688 1 95.19 78 THR A O 1
ATOM 580 N N . GLY A 1 79 ? -12.336 5.973 -8.078 1 90.31 79 GLY A N 1
ATOM 581 C CA . GLY A 1 79 ? -12.812 4.766 -8.734 1 90.31 79 GLY A CA 1
ATOM 582 C C . GLY A 1 79 ? -13.719 5.051 -9.914 1 90.31 79 GLY A C 1
ATOM 583 O O . GLY A 1 79 ? -14.055 6.207 -10.18 1 90.31 79 GLY A O 1
ATOM 584 N N . PRO A 1 80 ? -14.117 3.949 -10.594 1 84.38 80 PRO A N 1
ATOM 585 C CA . PRO A 1 80 ? -14.969 4.102 -11.773 1 84.38 80 PRO A CA 1
ATOM 586 C C . PRO A 1 80 ? -16.328 4.727 -11.438 1 84.38 80 PRO A C 1
ATOM 588 O O . PRO A 1 80 ? -16.922 5.395 -12.289 1 84.38 80 PRO A O 1
ATOM 591 N N . SER A 1 81 ? -16.859 4.523 -10.281 1 84.31 81 SER A N 1
ATOM 592 C CA . SER A 1 81 ? -18.141 5.062 -9.859 1 84.31 81 SER A CA 1
ATOM 593 C C . SER A 1 81 ? -18.016 6.523 -9.438 1 84.31 81 SER A C 1
ATOM 595 O O . SER A 1 81 ? -19.016 7.188 -9.172 1 84.31 81 SER A O 1
ATOM 597 N N . GLY A 1 82 ? -16.75 6.996 -9.359 1 88.69 82 GLY A N 1
ATOM 598 C CA . GLY A 1 82 ? -16.531 8.352 -8.875 1 88.69 82 GLY A CA 1
ATOM 599 C C . GLY A 1 82 ? -16.203 8.414 -7.402 1 88.69 82 GLY A C 1
ATOM 600 O O . GLY A 1 82 ? -15.773 9.461 -6.902 1 88.69 82 GLY A O 1
ATOM 601 N N . ARG A 1 83 ? -16.391 7.281 -6.746 1 88.81 83 ARG A N 1
ATOM 602 C CA . ARG A 1 83 ? -16.031 7.227 -5.34 1 88.81 83 ARG A CA 1
ATOM 603 C C . ARG A 1 83 ? -14.523 7.402 -5.164 1 88.81 83 ARG A C 1
ATOM 605 O O . ARG A 1 83 ? -13.734 6.848 -5.93 1 88.81 83 ARG A O 1
ATOM 612 N N . GLU A 1 84 ? -14.18 8.188 -4.129 1 94.44 84 GLU A N 1
ATOM 613 C CA . GLU A 1 84 ? -12.766 8.461 -3.889 1 94.44 84 GLU A CA 1
ATOM 614 C C . GLU A 1 84 ? -12.297 7.84 -2.58 1 94.44 84 GLU A C 1
ATOM 616 O O . GLU A 1 84 ? -13.07 7.707 -1.632 1 94.44 84 GLU A O 1
ATOM 621 N N . ILE A 1 85 ? -11.078 7.465 -2.574 1 95.62 85 ILE A N 1
ATOM 622 C CA . ILE A 1 85 ? -10.383 7.078 -1.349 1 95.62 85 ILE A CA 1
ATOM 623 C C . ILE A 1 85 ? -9.102 7.891 -1.199 1 95.62 85 ILE A C 1
ATOM 625 O O . ILE A 1 85 ? -8.344 8.039 -2.158 1 95.62 85 ILE A O 1
ATOM 629 N N . THR A 1 86 ? -8.922 8.516 -0.038 1 96.38 86 THR A N 1
ATOM 630 C CA . THR A 1 86 ? -7.727 9.297 0.258 1 96.38 86 THR A CA 1
ATOM 631 C C . THR A 1 86 ? -6.695 8.445 0.987 1 96.38 86 THR A C 1
ATOM 633 O O . THR A 1 86 ? -7.016 7.773 1.971 1 96.38 86 THR A O 1
ATOM 636 N N . LEU A 1 87 ? -5.516 8.438 0.496 1 96.19 87 LEU A N 1
ATOM 637 C CA . LEU A 1 87 ? -4.422 7.73 1.153 1 96.19 87 LEU A CA 1
ATOM 638 C C . LEU A 1 87 ? -3.877 8.539 2.324 1 96.19 87 LEU A C 1
ATOM 640 O O . LEU A 1 87 ? -3.746 8.023 3.436 1 96.19 87 LEU A O 1
ATOM 644 N N . ALA A 1 88 ? -3.557 9.805 2.006 1 94.75 88 ALA A N 1
ATOM 645 C CA . ALA A 1 88 ? -2.885 10.609 3.021 1 94.75 88 ALA A CA 1
ATOM 646 C C . ALA A 1 88 ? -2.883 12.086 2.639 1 94.75 88 ALA A C 1
ATOM 648 O O . ALA A 1 88 ? -3.104 12.43 1.475 1 94.75 88 ALA A O 1
ATOM 649 N N . TYR A 1 89 ? -2.725 12.922 3.631 1 93.31 89 TYR A N 1
ATOM 650 C CA . TYR A 1 89 ? -2.285 14.305 3.494 1 93.31 89 TYR A CA 1
ATOM 651 C C . TYR A 1 89 ? -0.811 14.445 3.854 1 93.31 89 TYR A C 1
ATOM 653 O O . TYR A 1 89 ? -0.45 14.438 5.031 1 93.31 89 TYR A O 1
ATOM 661 N N . TRP A 1 90 ? -0.046 14.594 2.842 1 94.75 90 TRP A N 1
ATOM 662 C CA . TRP A 1 90 ? 1.403 14.539 3.004 1 94.75 90 TRP A CA 1
ATOM 663 C C . TRP A 1 90 ? 1.968 15.922 3.32 1 94.75 90 TRP A C 1
ATOM 665 O O . TRP A 1 90 ? 1.601 16.906 2.68 1 94.75 90 TRP A O 1
ATOM 675 N N . SER A 1 91 ? 2.893 15.961 4.23 1 92.19 91 SER A N 1
ATOM 676 C CA . SER A 1 91 ? 3.545 17.188 4.676 1 92.19 91 SER A CA 1
ATOM 677 C C . SER A 1 91 ? 4.934 17.328 4.062 1 92.19 91 SER A C 1
ATOM 679 O O . SER A 1 91 ? 5.418 16.422 3.387 1 92.19 91 SER A O 1
ATOM 681 N N . PRO A 1 92 ? 5.59 18.5 4.262 1 92.38 92 PRO A N 1
ATOM 682 C CA . PRO A 1 92 ? 6.918 18.75 3.695 1 92.38 92 PRO A CA 1
ATOM 683 C C . PRO A 1 92 ? 7.934 17.672 4.074 1 92.38 92 PRO A C 1
ATOM 685 O O . PRO A 1 92 ? 7.949 17.203 5.215 1 92.38 92 PRO A O 1
ATOM 688 N N . GLY A 1 93 ? 8.789 17.359 3.088 1 91.44 93 GLY A N 1
ATOM 689 C CA . GLY A 1 93 ? 9.773 16.312 3.279 1 91.44 93 GLY A CA 1
ATOM 690 C C . GLY A 1 93 ? 9.375 14.992 2.646 1 91.44 93 GLY A C 1
ATOM 691 O O . GLY A 1 93 ? 10.227 14.195 2.266 1 91.44 93 GLY A O 1
ATOM 692 N N . ASN A 1 94 ? 8.07 14.75 2.586 1 93.81 94 ASN A N 1
ATOM 693 C CA . ASN A 1 94 ? 7.562 13.562 1.904 1 93.81 94 ASN A CA 1
ATOM 694 C C . ASN A 1 94 ? 7.531 13.758 0.391 1 93.81 94 ASN A C 1
ATOM 696 O O . ASN A 1 94 ? 7.449 14.891 -0.094 1 93.81 94 ASN A O 1
ATOM 700 N N . PHE A 1 95 ? 7.656 12.672 -0.3 1 95.75 95 PHE A N 1
ATOM 701 C CA . PHE A 1 95 ? 7.414 12.766 -1.735 1 95.75 95 PHE A CA 1
ATOM 702 C C . PHE A 1 95 ? 6.035 12.219 -2.09 1 95.75 95 PHE A C 1
ATOM 704 O O . PHE A 1 95 ? 5.488 11.383 -1.369 1 95.75 95 PHE A O 1
ATOM 711 N N . VAL A 1 96 ? 5.512 12.727 -3.188 1 97.19 96 VAL A N 1
ATOM 712 C CA . VAL A 1 96 ? 4.27 12.234 -3.775 1 97.19 96 VAL A CA 1
ATOM 713 C C . VAL A 1 96 ? 4.492 11.906 -5.25 1 97.19 96 VAL A C 1
ATOM 715 O O . VAL A 1 96 ? 5.598 12.078 -5.773 1 97.19 96 VAL A O 1
ATOM 718 N N . GLY A 1 97 ? 3.486 11.344 -5.855 1 96 97 GLY A N 1
ATOM 719 C CA . GLY A 1 97 ? 3.609 10.883 -7.23 1 96 97 GLY A CA 1
ATOM 720 C C . GLY A 1 97 ? 3.9 9.398 -7.336 1 96 97 GLY A C 1
ATOM 721 O O . GLY A 1 97 ? 3.883 8.836 -8.438 1 96 97 GLY A O 1
ATOM 722 N N . GLY A 1 98 ? 4.156 8.766 -6.215 1 91.06 98 GLY A N 1
ATOM 723 C CA . GLY A 1 98 ? 4.445 7.344 -6.172 1 91.06 98 GLY A CA 1
ATOM 724 C C . GLY A 1 98 ? 3.197 6.484 -6.113 1 91.06 98 GLY A C 1
ATOM 725 O O . GLY A 1 98 ? 2.078 7 -6.145 1 91.06 98 GLY A O 1
ATOM 726 N N . PRO A 1 99 ? 3.525 5.18 -6.082 1 91.44 99 PRO A N 1
ATOM 727 C CA . PRO A 1 99 ? 4.754 4.465 -5.734 1 91.44 99 PRO A CA 1
ATOM 728 C C . PRO A 1 99 ? 5.746 4.395 -6.895 1 91.44 99 PRO A C 1
ATOM 730 O O . PRO A 1 99 ? 6.93 4.117 -6.684 1 91.44 99 PRO A O 1
ATOM 733 N N . GLU A 1 100 ? 5.293 4.547 -8.109 1 91.56 100 GLU A N 1
ATOM 734 C CA . GLU A 1 100 ? 6.238 4.629 -9.219 1 91.56 100 GLU A CA 1
ATOM 735 C C . GLU A 1 100 ? 7.227 5.773 -9.016 1 91.56 100 GLU A C 1
ATOM 737 O O . GLU A 1 100 ? 6.848 6.859 -8.578 1 91.56 100 GLU A O 1
ATOM 742 N N . ILE A 1 101 ? 8.508 5.508 -9.312 1 93.06 101 ILE A N 1
ATOM 743 C CA . ILE A 1 101 ? 9.453 6.582 -9.039 1 93.06 101 ILE A CA 1
ATOM 744 C C . ILE A 1 101 ? 10.242 6.91 -10.305 1 93.06 101 ILE A C 1
ATOM 746 O O . ILE A 1 101 ? 10.805 8 -10.422 1 93.06 101 ILE A O 1
ATOM 750 N N . PHE A 1 102 ? 10.367 5.98 -11.227 1 90.44 102 PHE A N 1
ATOM 751 C CA . PHE A 1 102 ? 11.234 6.215 -12.375 1 90.44 102 PHE A CA 1
ATOM 752 C C . PHE A 1 102 ? 10.414 6.504 -13.625 1 90.44 102 PHE A C 1
ATOM 754 O O . PHE A 1 102 ? 10.953 6.945 -14.641 1 90.44 102 PHE A O 1
ATOM 761 N N . GLY A 1 103 ? 9.234 6.25 -13.516 1 83.38 103 GLY A N 1
ATOM 762 C CA . GLY A 1 103 ? 8.383 6.359 -14.688 1 83.38 103 GLY A CA 1
ATOM 763 C C . GLY A 1 103 ? 8.047 5.016 -15.305 1 83.38 103 GLY A C 1
ATOM 764 O O . GLY A 1 103 ? 8.367 3.967 -14.734 1 83.38 103 GLY A O 1
ATOM 765 N N . GLY A 1 104 ? 7.219 4.926 -16.375 1 78.56 104 GLY A N 1
ATOM 766 C CA . GLY A 1 104 ? 6.906 3.699 -17.094 1 78.56 104 GLY A CA 1
ATOM 767 C C . GLY A 1 104 ? 5.453 3.281 -16.953 1 78.56 104 GLY A C 1
ATOM 768 O O . GLY A 1 104 ? 4.977 2.428 -17.703 1 78.56 104 GLY A O 1
ATOM 769 N N . SER A 1 105 ? 4.848 3.699 -15.984 1 86 105 SER A N 1
ATOM 770 C CA . SER A 1 105 ? 3.418 3.463 -15.828 1 86 105 SER A CA 1
ATOM 771 C C . SER A 1 105 ? 2.68 4.75 -15.477 1 86 105 SER A C 1
ATOM 773 O O . SER A 1 105 ? 3.289 5.719 -15.023 1 86 105 SER A O 1
ATOM 775 N N . PRO A 1 106 ? 1.462 4.816 -15.75 1 92.62 106 PRO A N 1
ATOM 776 C CA . PRO A 1 106 ? 0.694 6.012 -15.391 1 92.62 106 PRO A CA 1
ATOM 777 C C . PRO A 1 106 ? 0.591 6.219 -13.883 1 92.62 106 PRO A C 1
ATOM 779 O O . PRO A 1 106 ? 0.828 5.285 -13.109 1 92.62 106 PRO A O 1
ATOM 782 N N . HIS A 1 107 ? 0.302 7.445 -13.5 1 95.69 107 HIS A N 1
ATOM 783 C CA . HIS A 1 107 ? 0.037 7.719 -12.094 1 95.69 107 HIS A CA 1
ATOM 784 C C . HIS A 1 107 ? -1.126 6.879 -11.578 1 95.69 107 HIS A C 1
ATOM 786 O O . HIS A 1 107 ? -2.211 6.891 -12.164 1 95.69 107 HIS A O 1
ATOM 792 N N . MET A 1 108 ? -0.907 6.188 -10.516 1 93.81 108 MET A N 1
ATOM 793 C CA . MET A 1 108 ? -1.963 5.375 -9.914 1 93.81 108 MET A CA 1
ATOM 794 C C . MET A 1 108 ? -2.854 6.223 -9.016 1 93.81 108 MET A C 1
ATOM 796 O O . MET A 1 108 ? -4.023 5.895 -8.805 1 93.81 108 MET A O 1
ATOM 800 N N . TRP A 1 109 ? -2.266 7.215 -8.469 1 96.5 109 TRP A N 1
ATOM 801 C CA . TRP A 1 109 ? -2.951 8.141 -7.57 1 96.5 109 TRP A CA 1
ATOM 802 C C . TRP A 1 109 ? -3.016 9.539 -8.18 1 96.5 109 TRP A C 1
ATOM 804 O O . TRP A 1 109 ? -2.297 9.836 -9.133 1 96.5 109 TRP A O 1
ATOM 814 N N . SER A 1 110 ? -3.883 10.336 -7.668 1 98 110 SER A N 1
ATOM 815 C CA . SER A 1 110 ? -3.84 11.773 -7.898 1 98 110 SER A CA 1
ATOM 816 C C . SER A 1 110 ? -3.256 12.508 -6.699 1 98 110 SER A C 1
ATOM 818 O O . SER A 1 110 ? -3.275 11.992 -5.578 1 98 110 SER A O 1
ATOM 820 N N . GLY A 1 111 ? -2.66 13.602 -6.988 1 98.31 111 GLY A N 1
ATOM 821 C CA . GLY A 1 111 ? -2.186 14.508 -5.957 1 98.31 111 GLY A CA 1
ATOM 822 C C . GLY A 1 111 ? -2.727 15.914 -6.109 1 98.31 111 GLY A C 1
ATOM 823 O O . GLY A 1 111 ? -2.615 16.516 -7.18 1 98.31 111 GLY A O 1
ATOM 824 N N . GLN A 1 112 ? -3.318 16.438 -5.047 1 98.25 112 GLN A N 1
ATOM 825 C CA . GLN A 1 112 ? -3.889 17.781 -5.043 1 98.25 112 GLN A CA 1
ATOM 826 C C . GLN A 1 112 ? -3.309 18.625 -3.912 1 98.25 112 GLN A C 1
ATOM 828 O O . GLN A 1 112 ? -3.23 18.172 -2.77 1 98.25 112 GLN A O 1
ATOM 833 N N . ALA A 1 113 ? -2.895 19.875 -4.254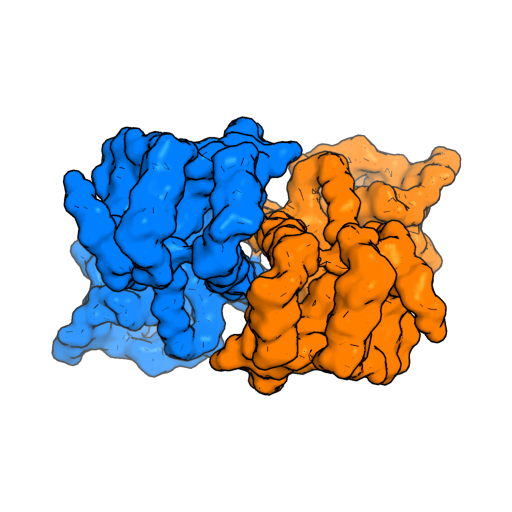 1 97.88 113 ALA A N 1
ATOM 834 C CA . ALA A 1 113 ? -2.475 20.812 -3.219 1 97.88 113 ALA A CA 1
ATOM 835 C C . ALA A 1 113 ? -3.666 21.281 -2.389 1 97.88 113 ALA A C 1
ATOM 837 O O . ALA A 1 113 ? -4.625 21.844 -2.926 1 97.88 113 ALA A O 1
ATOM 838 N N . ILE A 1 114 ? -3.58 21.078 -1.104 1 93.69 114 ILE A N 1
ATOM 839 C CA . ILE A 1 114 ? -4.715 21.484 -0.278 1 93.69 114 ILE A CA 1
ATOM 840 C C . ILE A 1 114 ? -4.488 22.875 0.273 1 93.69 114 ILE A C 1
ATOM 842 O O . ILE A 1 114 ? -5.41 23.516 0.793 1 93.69 114 ILE A O 1
ATOM 846 N N . ARG A 1 115 ? -3.336 23.422 0.208 1 93.62 115 ARG A N 1
ATOM 847 C CA . ARG A 1 115 ? -2.889 24.797 0.452 1 93.62 115 ARG A CA 1
ATOM 848 C C . ARG A 1 115 ? -1.791 25.203 -0.528 1 93.62 115 ARG A C 1
ATOM 850 O O . ARG A 1 115 ? -1.297 24.359 -1.289 1 93.62 115 ARG A O 1
ATOM 857 N N . PRO A 1 116 ? -1.512 26.516 -0.53 1 96.75 116 PRO A N 1
ATOM 858 C CA . PRO A 1 116 ? -0.377 26.844 -1.395 1 96.75 116 PRO A CA 1
ATOM 859 C C . PRO A 1 116 ? 0.837 25.953 -1.144 1 96.75 116 PRO A C 1
ATOM 861 O O . PRO A 1 116 ? 1.29 25.828 -0.003 1 96.75 116 PRO A O 1
ATOM 864 N N . THR A 1 117 ? 1.269 25.266 -2.23 1 96.75 117 THR A N 1
ATOM 865 C CA . THR A 1 117 ? 2.236 24.188 -2.088 1 96.75 117 THR A CA 1
ATOM 866 C C . THR A 1 117 ? 3.396 24.375 -3.061 1 96.75 117 THR A C 1
ATOM 868 O O . THR A 1 117 ? 3.191 24.734 -4.223 1 96.75 117 THR A O 1
ATOM 871 N N . GLN A 1 118 ? 4.562 24.219 -2.535 1 97.19 118 GLN A N 1
ATOM 872 C CA . GLN A 1 118 ? 5.785 24.156 -3.334 1 97.19 118 GLN A CA 1
ATOM 873 C C . GLN A 1 118 ? 6.383 22.766 -3.34 1 97.19 118 GLN A C 1
ATOM 875 O O . GLN A 1 118 ? 6.531 22.141 -2.285 1 97.19 118 GLN A O 1
ATOM 880 N N . VAL A 1 119 ? 6.691 22.281 -4.543 1 97.12 119 VAL A N 1
ATOM 881 C CA . VAL A 1 119 ? 7.273 20.938 -4.637 1 97.12 119 VAL A CA 1
ATOM 882 C C . VAL A 1 119 ? 8.539 20.984 -5.492 1 97.12 119 VAL A C 1
ATOM 884 O O . VAL A 1 119 ? 8.688 21.875 -6.34 1 97.12 119 VAL A O 1
ATOM 887 N N . LEU A 1 120 ? 9.438 20.109 -5.168 1 96.75 120 LEU A N 1
ATOM 888 C CA . LEU A 1 120 ? 10.602 19.828 -6 1 96.75 120 LEU A CA 1
ATOM 889 C C . LEU A 1 120 ? 10.344 18.656 -6.922 1 96.75 120 LEU A C 1
ATOM 891 O O . LEU A 1 120 ? 10.258 17.5 -6.465 1 96.75 120 LEU A O 1
ATOM 895 N N . HIS A 1 121 ? 10.211 18.891 -8.203 1 97.44 121 HIS A N 1
ATOM 896 C CA . HIS A 1 121 ? 9.969 17.844 -9.18 1 97.44 121 HIS A CA 1
ATOM 897 C C . HIS A 1 121 ? 11.273 17.25 -9.688 1 97.44 121 HIS A C 1
ATOM 899 O O . HIS A 1 121 ? 12.133 17.969 -10.195 1 97.44 121 HIS A O 1
ATOM 905 N N . VAL A 1 122 ? 11.453 15.977 -9.484 1 96.94 122 VAL A N 1
ATOM 906 C CA . VAL A 1 122 ? 12.609 15.242 -9.969 1 96.94 122 VAL A CA 1
ATOM 907 C C . VAL A 1 122 ? 12.172 14.211 -11.008 1 96.94 122 VAL A C 1
ATOM 909 O O . VAL A 1 122 ? 11.43 13.281 -10.688 1 96.94 122 VAL A O 1
ATOM 912 N N . ARG A 1 123 ? 12.664 14.367 -12.266 1 96.81 123 ARG A N 1
ATOM 913 C CA . ARG A 1 123 ? 12.297 13.438 -13.328 1 96.81 123 ARG A CA 1
ATOM 914 C C . ARG A 1 123 ? 12.922 12.07 -13.094 1 96.81 123 ARG A C 1
ATOM 916 O O . ARG A 1 123 ? 13.992 11.961 -12.492 1 96.81 123 ARG A O 1
ATOM 923 N N . GLY A 1 124 ? 12.219 11.031 -13.578 1 95.69 124 GLY A N 1
ATOM 924 C CA . GLY A 1 124 ? 12.633 9.656 -13.344 1 95.69 124 GLY A CA 1
ATOM 925 C C . GLY A 1 124 ? 14.062 9.383 -13.758 1 95.69 124 GLY A C 1
ATOM 926 O O . GLY A 1 124 ? 14.82 8.758 -13.016 1 95.69 124 GLY A O 1
ATOM 927 N N . ARG A 1 125 ? 14.422 9.828 -14.906 1 93.94 125 ARG A N 1
ATOM 928 C CA . ARG A 1 125 ? 15.766 9.602 -15.43 1 93.94 125 ARG A CA 1
ATOM 929 C C . ARG A 1 125 ? 16.812 10.25 -14.531 1 93.94 125 ARG A C 1
ATOM 931 O O . ARG A 1 125 ? 17.828 9.625 -14.211 1 93.94 125 ARG A O 1
ATOM 938 N N . GLU A 1 126 ? 16.578 11.461 -14.156 1 96.06 126 GLU A N 1
ATOM 939 C CA . GLU A 1 126 ? 17.5 12.18 -13.281 1 96.06 126 GLU A CA 1
ATOM 940 C C . GLU A 1 126 ? 17.562 11.531 -11.898 1 96.06 126 GLU A C 1
ATOM 942 O O . GLU A 1 126 ? 18.625 11.477 -11.289 1 96.06 126 GLU A O 1
ATOM 947 N N . LEU A 1 127 ? 16.391 11.109 -11.43 1 95 127 LEU A N 1
ATOM 948 C CA . LEU A 1 127 ? 16.344 10.453 -10.133 1 95 127 LEU A CA 1
ATOM 949 C C . LEU A 1 127 ? 17.219 9.195 -10.133 1 95 127 LEU A C 1
ATOM 951 O O . LEU A 1 127 ? 17.984 8.969 -9.195 1 95 127 LEU A O 1
ATOM 955 N N . ARG A 1 128 ? 17.125 8.438 -11.141 1 92.5 128 ARG A N 1
ATOM 956 C CA . ARG A 1 128 ? 17.938 7.227 -11.258 1 92.5 128 ARG A CA 1
ATOM 957 C C . ARG A 1 128 ? 19.422 7.559 -11.203 1 92.5 128 ARG A C 1
ATOM 959 O O . ARG A 1 128 ? 20.188 6.883 -10.523 1 92.5 128 ARG A O 1
ATOM 966 N N . GLN A 1 129 ? 19.797 8.594 -11.898 1 93.19 129 GLN A N 1
ATOM 967 C CA . GLN A 1 129 ? 21.188 9.023 -11.906 1 93.19 129 GLN A CA 1
ATOM 968 C C . GLN A 1 129 ? 21.641 9.469 -10.523 1 93.19 129 GLN A C 1
ATOM 970 O O . GLN A 1 129 ? 22.75 9.156 -10.094 1 93.19 129 GLN A O 1
ATOM 975 N N . LEU A 1 130 ? 20.781 10.219 -9.883 1 93.56 130 LEU A N 1
ATOM 976 C CA . LEU A 1 130 ? 21.094 10.695 -8.539 1 93.56 130 LEU A CA 1
ATOM 977 C C . LEU A 1 130 ? 21.297 9.523 -7.586 1 93.56 130 LEU A C 1
ATOM 979 O O . LEU A 1 130 ? 22.203 9.539 -6.762 1 93.56 130 LEU A O 1
ATOM 983 N N . LEU A 1 131 ? 20.422 8.523 -7.719 1 90.56 131 LEU A N 1
ATOM 984 C CA . LEU A 1 131 ? 20.484 7.387 -6.809 1 90.56 131 LEU A CA 1
ATOM 985 C C . LEU A 1 131 ? 21.766 6.594 -7.008 1 90.56 131 LEU A C 1
ATOM 987 O O . LEU A 1 131 ? 22.312 6.035 -6.051 1 90.56 131 LEU A O 1
ATOM 991 N N . ASP A 1 132 ? 22.266 6.582 -8.172 1 87.12 132 ASP A N 1
ATOM 992 C CA . ASP A 1 132 ? 23.531 5.922 -8.469 1 87.12 132 ASP A CA 1
ATOM 993 C C . ASP A 1 132 ? 24.703 6.672 -7.844 1 87.12 132 ASP A C 1
ATOM 995 O O . ASP A 1 132 ? 25.703 6.062 -7.465 1 87.12 132 ASP A O 1
ATOM 999 N N . ARG A 1 133 ? 24.562 7.949 -7.641 1 88.94 133 ARG A N 1
ATOM 1000 C CA . ARG A 1 133 ? 25.688 8.797 -7.254 1 88.94 133 ARG A CA 1
ATOM 1001 C C . ARG A 1 133 ? 25.625 9.156 -5.777 1 88.94 133 ARG A C 1
ATOM 1003 O O . ARG A 1 133 ? 26.641 9.508 -5.168 1 88.94 133 ARG A O 1
ATOM 1010 N N . LEU A 1 134 ? 24.453 9.172 -5.25 1 90.81 134 LEU A N 1
ATOM 1011 C CA . LEU A 1 134 ? 24.266 9.664 -3.889 1 90.81 134 LEU A CA 1
ATOM 1012 C C . LEU A 1 134 ? 23.672 8.57 -3.002 1 90.81 134 LEU A C 1
ATOM 1014 O O . LEU A 1 134 ? 22.453 8.5 -2.814 1 90.81 134 LEU A O 1
ATOM 1018 N N . PRO A 1 135 ? 24.484 7.82 -2.359 1 86.81 135 PRO A N 1
ATOM 1019 C CA . PRO A 1 135 ? 24 6.711 -1.529 1 86.81 135 PRO A CA 1
ATOM 1020 C C . PRO A 1 135 ? 23.094 7.176 -0.397 1 86.81 135 PRO A C 1
ATOM 1022 O O . PRO A 1 135 ? 22.125 6.48 -0.049 1 86.81 135 PRO A O 1
ATOM 1025 N N . ARG A 1 136 ? 23.359 8.32 0.147 1 88 136 ARG A N 1
ATOM 1026 C CA . ARG A 1 136 ? 22.516 8.828 1.226 1 88 136 ARG A CA 1
ATOM 1027 C C . ARG A 1 136 ? 21.109 9.109 0.729 1 88 136 ARG A C 1
ATOM 1029 O O . ARG A 1 136 ? 20.125 8.859 1.438 1 88 136 ARG A O 1
ATOM 1036 N N . LEU A 1 137 ? 21.016 9.625 -0.445 1 91.44 137 LEU A N 1
ATOM 1037 C CA . LEU A 1 137 ? 19.703 9.875 -1.033 1 91.44 137 LEU A CA 1
ATOM 1038 C C . LEU A 1 137 ? 18.969 8.562 -1.318 1 91.44 137 LEU A C 1
ATOM 1040 O O . LEU A 1 137 ? 17.75 8.477 -1.139 1 91.44 137 LEU A O 1
ATOM 1044 N N . THR A 1 138 ? 19.734 7.605 -1.751 1 91.44 138 THR A N 1
ATOM 1045 C CA . THR A 1 138 ? 19.156 6.305 -2.066 1 91.44 138 THR A CA 1
ATOM 1046 C C . THR A 1 138 ? 18.562 5.66 -0.815 1 91.44 138 THR A C 1
ATOM 1048 O O . THR A 1 138 ? 17.438 5.148 -0.842 1 91.44 138 THR A O 1
ATOM 1051 N N . LEU A 1 139 ? 19.312 5.723 0.196 1 88.56 139 LEU A N 1
ATOM 1052 C CA . LEU A 1 139 ? 18.828 5.164 1.453 1 88.56 139 LEU A CA 1
ATOM 1053 C C . LEU A 1 139 ? 17.609 5.93 1.957 1 88.56 139 LEU A C 1
ATOM 1055 O O . L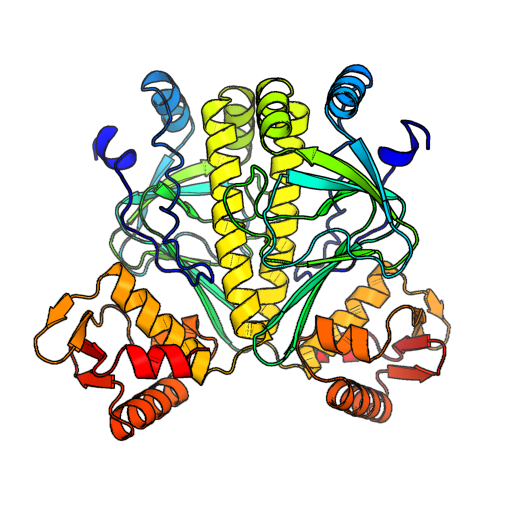EU A 1 139 ? 16.656 5.332 2.459 1 88.56 139 LEU A O 1
ATOM 1059 N N . ALA A 1 140 ? 17.641 7.23 1.836 1 90.69 140 ALA A N 1
ATOM 1060 C CA . ALA A 1 140 ? 16.5 8.055 2.232 1 90.69 140 ALA A CA 1
ATOM 1061 C C . ALA A 1 140 ? 15.258 7.695 1.424 1 90.69 140 ALA A C 1
ATOM 1063 O O . ALA A 1 140 ? 14.141 7.672 1.959 1 90.69 140 ALA A O 1
ATOM 1064 N N . LEU A 1 141 ? 15.484 7.449 0.173 1 93.56 141 LEU A N 1
ATOM 1065 C CA . LEU A 1 141 ? 14.367 7.074 -0.687 1 93.56 141 LEU A CA 1
ATOM 1066 C C . LEU A 1 141 ? 13.805 5.719 -0.282 1 93.56 141 LEU A C 1
ATOM 1068 O O . LEU A 1 141 ? 12.586 5.523 -0.274 1 93.56 141 LEU A O 1
ATOM 1072 N N . VAL A 1 142 ? 14.656 4.797 0.012 1 92.62 142 VAL A N 1
ATOM 1073 C CA . VAL A 1 142 ? 14.234 3.488 0.496 1 92.62 142 VAL A CA 1
ATOM 1074 C C . VAL A 1 142 ? 13.375 3.652 1.749 1 92.62 142 VAL A C 1
ATOM 1076 O O . VAL A 1 142 ? 12.289 3.082 1.845 1 92.62 142 VAL A O 1
ATOM 1079 N N . GLU A 1 143 ? 13.812 4.457 2.646 1 90.88 143 GLU A N 1
ATOM 1080 C CA . GLU A 1 143 ? 13.078 4.703 3.883 1 90.88 143 GLU A CA 1
ATOM 1081 C C . GLU A 1 143 ? 11.734 5.363 3.604 1 90.88 143 GLU A C 1
ATOM 1083 O O . GLU A 1 143 ? 10.734 5.059 4.266 1 90.88 143 GLU A O 1
ATOM 1088 N N . ALA A 1 144 ? 11.75 6.238 2.697 1 93.44 144 ALA A N 1
ATOM 1089 C CA . ALA A 1 144 ? 10.508 6.906 2.311 1 93.44 144 ALA A CA 1
ATOM 1090 C C . ALA A 1 144 ? 9.516 5.918 1.707 1 93.44 144 ALA A C 1
ATOM 1092 O O . ALA A 1 144 ? 8.312 5.984 1.979 1 93.44 144 ALA A O 1
ATOM 1093 N N . LEU A 1 145 ? 10.023 5.027 0.875 1 94.88 145 LEU A N 1
ATOM 1094 C CA . LEU A 1 145 ? 9.172 4 0.28 1 94.88 145 LEU A CA 1
ATOM 1095 C C . LEU A 1 145 ? 8.625 3.059 1.349 1 94.88 145 LEU A C 1
ATOM 1097 O O . LEU A 1 145 ? 7.469 2.648 1.287 1 94.88 145 LEU A O 1
ATOM 1101 N N . VAL A 1 146 ? 9.453 2.732 2.287 1 92.94 146 VAL A N 1
ATOM 1102 C CA . VAL A 1 146 ? 9.023 1.901 3.41 1 92.94 146 VAL A CA 1
ATOM 1103 C C . VAL A 1 146 ? 7.91 2.604 4.18 1 92.94 146 VAL A C 1
ATOM 1105 O O . VAL A 1 146 ? 6.887 1.991 4.5 1 92.94 146 VAL A O 1
ATOM 1108 N N . HIS A 1 147 ? 8.148 3.848 4.441 1 91.81 147 HIS A N 1
ATOM 1109 C CA . HIS A 1 147 ? 7.152 4.645 5.152 1 91.81 147 HIS A CA 1
ATOM 1110 C C . HIS A 1 147 ? 5.82 4.656 4.406 1 91.81 147 HIS A C 1
ATOM 1112 O O . HIS A 1 147 ? 4.766 4.473 5.016 1 91.81 147 HIS A O 1
ATOM 1118 N N . LYS A 1 148 ? 5.836 4.871 3.164 1 93.81 148 LYS A N 1
ATOM 1119 C CA . LYS A 1 148 ? 4.625 4.848 2.346 1 93.81 148 LYS A CA 1
ATOM 1120 C C . LYS A 1 148 ? 3.975 3.467 2.367 1 93.81 148 LYS A C 1
ATOM 1122 O O . LYS A 1 148 ? 2.75 3.354 2.42 1 93.81 148 LYS A O 1
ATOM 1127 N N . GLY A 1 149 ? 4.773 2.449 2.238 1 94.06 149 GLY A N 1
ATOM 1128 C CA . GLY A 1 149 ? 4.254 1.096 2.344 1 94.06 149 GLY A CA 1
ATOM 1129 C C . GLY A 1 149 ? 3.502 0.844 3.637 1 94.06 149 GLY A C 1
ATOM 1130 O O . GLY A 1 149 ? 2.492 0.139 3.646 1 94.06 149 GLY A O 1
ATOM 1131 N N . LYS A 1 150 ? 4.035 1.383 4.688 1 92.62 150 LYS A N 1
ATOM 1132 C CA . LYS A 1 150 ? 3.352 1.256 5.973 1 92.62 150 LYS A CA 1
ATOM 1133 C C . LYS A 1 150 ? 2.008 1.979 5.957 1 92.62 150 LYS A C 1
ATOM 1135 O O . LYS A 1 150 ? 1.019 1.475 6.488 1 92.62 150 LYS A O 1
ATOM 1140 N N . ALA A 1 151 ? 1.974 3.123 5.375 1 92.44 151 ALA A N 1
ATOM 1141 C CA . ALA A 1 151 ? 0.719 3.859 5.242 1 92.44 151 ALA A CA 1
ATOM 1142 C C . ALA A 1 151 ? -0.285 3.082 4.395 1 92.44 151 ALA A C 1
ATOM 1144 O O . ALA A 1 151 ? -1.464 2.992 4.746 1 92.44 151 ALA A O 1
ATOM 1145 N N . TYR A 1 152 ? 0.214 2.551 3.234 1 95.25 152 TYR A N 1
ATOM 1146 C CA . TYR A 1 152 ? -0.638 1.72 2.391 1 95.25 152 TYR A CA 1
ATOM 1147 C C . TYR A 1 152 ? -1.2 0.541 3.176 1 95.25 152 TYR A C 1
ATOM 1149 O O . TYR A 1 152 ? -2.396 0.252 3.104 1 95.25 152 TYR A O 1
ATOM 1157 N N . SER A 1 153 ? -0.328 -0.126 3.91 1 95 153 SER A N 1
ATOM 1158 C CA . SER A 1 153 ? -0.72 -1.305 4.676 1 95 153 SER A CA 1
ATOM 1159 C C . SER A 1 153 ? -1.804 -0.968 5.691 1 95 153 SER A C 1
ATOM 1161 O O . SER A 1 153 ? -2.807 -1.679 5.797 1 95 153 SER A O 1
ATOM 1163 N N . ALA A 1 154 ? -1.596 0.094 6.395 1 92.12 154 ALA A N 1
ATOM 1164 C CA . ALA A 1 154 ? -2.572 0.492 7.406 1 92.12 154 ALA A CA 1
ATOM 1165 C C . ALA A 1 154 ? -3.941 0.741 6.777 1 92.12 154 ALA A C 1
ATOM 1167 O O . ALA A 1 154 ? -4.969 0.34 7.332 1 92.12 154 ALA A O 1
ATOM 1168 N N . LEU A 1 155 ? -3.977 1.4 5.68 1 93.5 155 LEU A N 1
ATOM 1169 C CA . LEU A 1 155 ? -5.238 1.684 5 1 93.5 155 LEU A CA 1
ATOM 1170 C C . LEU A 1 155 ? -5.895 0.397 4.516 1 93.5 155 LEU A C 1
ATOM 1172 O O . LEU A 1 155 ? -7.109 0.229 4.641 1 93.5 155 LEU A O 1
ATOM 1176 N N . ILE A 1 156 ? -5.09 -0.508 3.975 1 94.31 156 ILE A N 1
ATOM 1177 C CA . ILE A 1 156 ? -5.605 -1.805 3.549 1 94.31 156 ILE A CA 1
ATOM 1178 C C . ILE A 1 156 ? -6.238 -2.523 4.738 1 94.31 156 ILE A C 1
ATOM 1180 O O . ILE A 1 156 ? -7.355 -3.041 4.633 1 94.31 156 ILE A O 1
ATOM 1184 N N . HIS A 1 157 ? -5.512 -2.559 5.824 1 92.75 157 HIS A N 1
ATOM 1185 C CA . HIS A 1 157 ? -5.992 -3.242 7.02 1 92.75 157 HIS A CA 1
ATOM 1186 C C . HIS A 1 157 ? -7.336 -2.678 7.473 1 92.75 157 HIS A C 1
ATOM 1188 O O . HIS A 1 157 ? -8.266 -3.434 7.766 1 92.75 157 HIS A O 1
ATOM 1194 N N . MET A 1 158 ? -7.441 -1.452 7.43 1 90 158 MET A N 1
ATOM 1195 C CA . MET A 1 158 ? -8.664 -0.791 7.867 1 90 158 MET A CA 1
ATOM 1196 C C . MET A 1 158 ? -9.812 -1.065 6.902 1 90 158 MET A C 1
ATOM 1198 O O . MET A 1 158 ? -10.883 -1.504 7.312 1 90 158 MET A O 1
ATOM 1202 N N . LEU A 1 159 ? -9.57 -0.845 5.641 1 90.94 159 LEU A N 1
ATOM 1203 C CA . LEU A 1 159 ? -10.594 -1.034 4.621 1 90.94 159 LEU A CA 1
ATOM 1204 C C . LEU A 1 159 ? -11.031 -2.494 4.555 1 90.94 159 LEU A C 1
ATOM 1206 O O . LEU A 1 159 ? -12.195 -2.787 4.266 1 90.94 159 LEU A O 1
ATOM 1210 N N . GLY A 1 160 ? -10.102 -3.346 4.793 1 91.88 160 GLY A N 1
ATOM 1211 C CA . GLY A 1 160 ? -10.367 -4.758 4.57 1 91.88 160 GLY A CA 1
ATOM 1212 C C . GLY A 1 160 ? -10.953 -5.457 5.781 1 91.88 160 GLY A C 1
ATOM 1213 O O . GLY A 1 160 ? -11.57 -6.512 5.656 1 91.88 160 GLY A O 1
ATOM 1214 N N . THR A 1 161 ? -10.805 -4.922 7.008 1 91 161 THR A N 1
ATOM 1215 C CA . THR A 1 161 ? -11.148 -5.734 8.172 1 91 161 THR A CA 1
ATOM 1216 C C . THR A 1 161 ? -11.992 -4.934 9.156 1 91 161 THR A C 1
ATOM 1218 O O . THR A 1 161 ? -12.508 -5.484 10.133 1 91 161 THR A O 1
ATOM 1221 N N . ARG A 1 162 ? -12.164 -3.652 8.898 1 89.25 162 ARG A N 1
ATOM 1222 C CA . ARG A 1 162 ? -12.906 -2.816 9.828 1 89.25 162 ARG A CA 1
ATOM 1223 C C . ARG A 1 162 ? -14.164 -2.244 9.172 1 89.25 162 ARG A C 1
ATOM 1225 O O . ARG A 1 162 ? -14.203 -2.066 7.957 1 89.25 162 ARG A O 1
ATOM 1232 N N . SER A 1 163 ? -15.156 -1.979 10.094 1 88.81 163 SER A N 1
ATOM 1233 C CA . SER A 1 163 ? -16.328 -1.266 9.609 1 88.81 163 SER A CA 1
ATOM 1234 C C . SER A 1 163 ? -16.016 0.205 9.359 1 88.81 163 SER A C 1
ATOM 1236 O O . SER A 1 163 ? -15.031 0.733 9.867 1 88.81 163 SER A O 1
ATOM 1238 N N . ALA A 1 164 ? -16.859 0.798 8.578 1 89.44 164 ALA A N 1
ATOM 1239 C CA . ALA A 1 164 ? -16.688 2.221 8.297 1 89.44 164 ALA A CA 1
ATOM 1240 C C . ALA A 1 164 ? -16.719 3.039 9.586 1 89.44 164 ALA A C 1
ATOM 1242 O O . ALA A 1 164 ? -15.984 4.023 9.727 1 89.44 164 ALA A O 1
ATOM 1243 N N . ALA A 1 165 ? -17.578 2.623 10.539 1 93 165 ALA A N 1
ATOM 1244 C CA . ALA A 1 165 ? -17.672 3.342 11.805 1 93 165 ALA A CA 1
ATOM 1245 C C . ALA A 1 165 ? -16.391 3.211 12.617 1 93 165 ALA A C 1
ATOM 1247 O O . ALA A 1 165 ? -15.922 4.184 13.219 1 93 165 ALA A O 1
ATOM 1248 N N . GLU A 1 166 ? -15.875 2.039 12.641 1 91.5 166 GLU A N 1
ATOM 1249 C CA . GLU A 1 166 ? -14.609 1.819 13.328 1 91.5 166 GLU A CA 1
ATOM 1250 C C . GLU A 1 166 ? -13.484 2.633 12.688 1 91.5 166 GLU A C 1
ATOM 1252 O O . GLU A 1 166 ? -12.633 3.186 13.391 1 91.5 166 GLU A O 1
ATOM 1257 N N . ARG A 1 167 ? -13.461 2.672 11.406 1 91.44 167 ARG A N 1
ATOM 1258 C CA . ARG A 1 167 ? -12.445 3.441 10.688 1 91.44 167 ARG A CA 1
ATOM 1259 C C . ARG A 1 167 ? -12.57 4.93 11 1 91.44 167 ARG A C 1
ATOM 1261 O O . ARG A 1 167 ? -11.562 5.617 11.164 1 91.44 167 ARG A O 1
ATOM 1268 N N . LEU A 1 168 ? -13.773 5.43 11.07 1 93.75 168 LEU A N 1
ATOM 1269 C CA . LEU A 1 168 ? -13.992 6.832 11.414 1 93.75 168 LEU A CA 1
ATOM 1270 C C . LEU A 1 168 ? -13.477 7.129 12.82 1 93.75 168 LEU A C 1
ATOM 1272 O O . LEU A 1 168 ? -12.812 8.148 13.039 1 93.75 168 LEU A O 1
ATOM 1276 N N . ALA A 1 169 ? -13.797 6.27 13.719 1 93.19 169 ALA A N 1
ATOM 1277 C CA . ALA A 1 169 ? -13.305 6.438 15.086 1 93.19 169 ALA A CA 1
ATOM 1278 C C . ALA A 1 169 ? -11.781 6.48 15.117 1 93.19 169 ALA A C 1
ATOM 1280 O O . ALA A 1 169 ? -11.188 7.328 15.789 1 93.19 169 ALA A O 1
ATOM 1281 N N . GLN A 1 170 ? -11.18 5.559 14.398 1 90.75 170 GLN A N 1
ATOM 1282 C CA . GLN A 1 170 ? -9.719 5.516 14.336 1 90.75 170 GLN A CA 1
ATOM 1283 C C . GLN A 1 170 ? -9.156 6.805 13.742 1 90.75 170 GLN A C 1
ATOM 1285 O O . GLN A 1 170 ? -8.156 7.332 14.227 1 90.75 170 GLN A O 1
ATOM 1290 N N . LEU A 1 171 ? -9.711 7.227 12.68 1 90.62 171 LEU A N 1
ATOM 1291 C CA . LEU A 1 171 ? -9.266 8.461 12.039 1 90.62 171 LEU A CA 1
ATOM 1292 C C . LEU A 1 171 ? -9.352 9.633 13 1 90.62 171 LEU A C 1
ATOM 1294 O O . LEU A 1 171 ? -8.43 10.453 13.078 1 90.62 171 LEU A O 1
ATOM 1298 N N . LEU A 1 172 ? -10.422 9.758 13.75 1 91.62 172 LEU A N 1
ATOM 1299 C CA . LEU A 1 172 ? -10.586 10.844 14.703 1 91.62 172 LEU A CA 1
ATOM 1300 C C . LEU A 1 172 ? -9.492 10.805 15.766 1 91.62 172 LEU A C 1
ATOM 1302 O O . LEU A 1 172 ? -8.945 11.844 16.141 1 91.62 172 LEU A O 1
ATOM 1306 N N . LEU A 1 173 ? -9.211 9.633 16.203 1 89.75 173 LEU A N 1
ATOM 1307 C CA . LEU A 1 173 ? -8.156 9.477 17.203 1 89.75 173 LEU A CA 1
ATOM 1308 C C . LEU A 1 173 ? -6.805 9.875 16.625 1 89.75 173 LEU A C 1
ATOM 1310 O O . LEU A 1 173 ? -5.988 10.484 17.328 1 89.75 173 LEU A O 1
ATOM 1314 N N . LEU A 1 174 ? -6.598 9.5 15.461 1 86.56 174 LEU A N 1
ATOM 1315 C CA . LEU A 1 174 ? -5.355 9.867 14.789 1 86.56 174 LEU A CA 1
ATOM 1316 C C . LEU A 1 174 ? -5.238 11.383 14.656 1 86.56 174 LEU A C 1
ATOM 1318 O O . LEU A 1 174 ? -4.184 11.953 14.938 1 86.56 174 LEU A O 1
ATOM 1322 N N . MET A 1 175 ? -6.258 11.992 14.25 1 87.56 175 MET A N 1
ATOM 1323 C CA . MET A 1 175 ? -6.27 13.445 14.125 1 87.56 175 MET A CA 1
ATOM 1324 C C . MET A 1 175 ? -6.027 14.109 15.477 1 87.56 175 MET A C 1
ATOM 1326 O O . MET A 1 175 ? -5.32 15.117 15.562 1 87.56 175 MET A O 1
ATOM 1330 N N . ALA A 1 176 ? -6.609 13.547 16.453 1 87.19 176 ALA A N 1
ATOM 1331 C CA . ALA A 1 176 ? -6.395 14.039 17.812 1 87.19 176 ALA A CA 1
ATOM 1332 C C . ALA A 1 176 ? -4.922 13.961 18.203 1 87.19 176 ALA A C 1
ATOM 1334 O O . ALA A 1 176 ? -4.383 14.891 18.812 1 87.19 176 ALA A O 1
ATOM 1335 N N . ASN A 1 177 ? -4.336 12.875 17.844 1 83.31 177 ASN A N 1
ATOM 1336 C CA . ASN A 1 177 ? -2.93 12.664 18.172 1 83.31 177 ASN A CA 1
ATOM 1337 C C . ASN A 1 177 ? -2.025 13.617 17.391 1 83.31 177 ASN A C 1
ATOM 1339 O O . ASN A 1 177 ? -0.976 14.031 17.875 1 83.31 177 ASN A O 1
ATOM 1343 N N . LEU A 1 178 ? -2.404 13.93 16.25 1 79.81 178 LEU A N 1
ATOM 1344 C CA . LEU A 1 178 ? -1.58 14.758 15.367 1 79.81 178 LEU A CA 1
ATOM 1345 C C . LEU A 1 178 ? -1.667 16.219 15.766 1 79.81 178 LEU A C 1
ATOM 1347 O O . LEU A 1 178 ? -0.642 16.875 15.969 1 79.81 178 LEU A O 1
ATOM 1351 N N . ASP A 1 179 ? -2.879 16.719 15.883 1 77.75 179 ASP A N 1
ATOM 1352 C CA . ASP A 1 179 ? -2.99 18.156 16.125 1 77.75 179 ASP A CA 1
ATOM 1353 C C . ASP A 1 179 ? -4.109 18.453 17.125 1 77.75 179 ASP A C 1
ATOM 1355 O O . ASP A 1 179 ? -4.609 19.578 17.172 1 77.75 179 ASP A O 1
ATOM 1359 N N . GLY A 1 180 ? -4.465 17.5 17.828 1 86.38 180 GLY A N 1
ATOM 1360 C CA . GLY A 1 180 ? -5.5 17.719 18.828 1 86.38 180 GLY A CA 1
ATOM 1361 C C . GLY A 1 180 ? -5.035 18.578 20 1 86.38 180 GLY A C 1
ATOM 1362 O O . GLY A 1 180 ? -3.863 18.516 20.375 1 86.38 180 GLY A O 1
ATOM 1363 N N . ARG A 1 181 ? -5.957 19.438 20.469 1 89.62 181 ARG A N 1
ATOM 1364 C CA . ARG A 1 181 ? -5.691 20.25 21.672 1 89.62 181 ARG A CA 1
ATOM 1365 C C . ARG A 1 181 ? -6.539 19.766 22.844 1 89.62 181 ARG A C 1
ATOM 1367 O O . ARG A 1 181 ? -7.762 19.672 22.734 1 89.62 181 ARG A O 1
ATOM 1374 N N . ARG A 1 182 ? -5.875 19.453 23.875 1 91 182 ARG A N 1
ATOM 1375 C CA . ARG A 1 182 ? -6.602 19.031 25.062 1 91 182 ARG A CA 1
ATOM 1376 C C . ARG A 1 182 ? -7.352 20.188 25.703 1 91 182 ARG A C 1
ATOM 1378 O O . ARG A 1 182 ? -6.805 21.281 25.828 1 91 182 ARG A O 1
ATOM 1385 N N . THR A 1 183 ? -8.531 19.984 26 1 90.75 183 THR A N 1
ATOM 1386 C CA . THR A 1 183 ? -9.375 20.953 26.688 1 90.75 183 THR A CA 1
ATOM 1387 C C . THR A 1 183 ? -10.031 20.328 27.922 1 90.75 183 THR A C 1
ATOM 1389 O O . THR A 1 183 ? -9.844 19.141 28.188 1 90.75 183 THR A O 1
ATOM 1392 N N . ALA A 1 184 ? -10.734 21.141 28.688 1 91.75 184 ALA A N 1
ATOM 1393 C CA . ALA A 1 184 ? -11.43 20.656 29.875 1 91.75 184 ALA A CA 1
ATOM 1394 C C . ALA A 1 184 ? -12.492 19.625 29.516 1 91.75 184 ALA A C 1
ATOM 1396 O O . ALA A 1 184 ? -12.781 18.719 30.297 1 91.75 184 ALA A O 1
ATOM 1397 N N . ASP A 1 185 ? -12.992 19.703 28.312 1 91.69 185 ASP A N 1
ATOM 1398 C CA . ASP A 1 185 ? -14.125 18.891 27.906 1 91.69 185 ASP A CA 1
ATOM 1399 C C . ASP A 1 185 ? -13.672 17.703 27.062 1 91.69 185 ASP A C 1
ATOM 1401 O O . ASP A 1 185 ? -14.492 16.875 26.656 1 91.69 185 ASP A O 1
ATOM 1405 N N . GLY A 1 186 ? -12.352 17.672 26.734 1 93.38 186 GLY A N 1
ATOM 1406 C CA . GLY A 1 186 ? -11.859 16.609 25.859 1 93.38 186 GLY A CA 1
ATOM 1407 C C . GLY A 1 186 ? -10.766 17.078 24.922 1 93.38 186 GLY A C 1
ATOM 1408 O O . GLY A 1 186 ? -10 17.984 25.25 1 93.38 186 GLY A O 1
ATOM 1409 N N . ILE A 1 187 ? -10.633 16.375 23.844 1 94.19 187 ILE A N 1
ATOM 1410 C CA . ILE A 1 187 ? -9.609 16.719 22.859 1 94.19 187 ILE A CA 1
ATOM 1411 C C . ILE A 1 187 ? -10.258 17.391 21.656 1 94.19 187 ILE A C 1
ATOM 1413 O O . ILE A 1 187 ? -11.062 16.781 20.953 1 94.19 187 ILE A O 1
ATOM 1417 N N . ALA A 1 188 ? -9.875 18.625 21.406 1 91.94 188 ALA A N 1
ATOM 1418 C CA . ALA A 1 188 ? -10.43 19.391 20.281 1 91.94 188 ALA A CA 1
ATOM 1419 C C . ALA A 1 188 ? -9.562 19.234 19.031 1 91.94 188 ALA A C 1
ATOM 1421 O O . ALA A 1 188 ? -8.336 19.391 19.094 1 91.94 188 ALA A O 1
ATOM 1422 N N . ILE A 1 189 ? -10.219 18.828 17.953 1 88.25 189 ILE A N 1
ATOM 1423 C CA . ILE A 1 189 ? -9.555 18.703 16.672 1 88.25 189 ILE A CA 1
ATOM 1424 C C . ILE A 1 189 ? -10.047 19.797 15.727 1 88.25 189 ILE A C 1
ATOM 1426 O O . ILE A 1 189 ? -11.242 20.078 15.648 1 88.25 189 ILE A O 1
ATOM 1430 N N . SER A 1 190 ? -9.039 20.422 15.141 1 77.62 190 SER A N 1
ATOM 1431 C CA . SER A 1 190 ? -9.438 21.469 14.203 1 77.62 190 SER A CA 1
ATOM 1432 C C . SER A 1 190 ? -10.148 20.875 12.984 1 77.62 190 SER A C 1
ATOM 1434 O O . SER A 1 190 ? -9.797 19.797 12.523 1 77.62 190 SER A O 1
ATOM 1436 N N . ARG A 1 191 ? -11.203 21.453 12.578 1 71.31 191 ARG A N 1
ATOM 1437 C CA . ARG A 1 191 ? -12.016 20.969 11.453 1 71.31 191 ARG A CA 1
ATOM 1438 C C . ARG A 1 191 ? -11.375 21.359 10.125 1 71.31 191 ARG A C 1
ATOM 1440 O O . ARG A 1 191 ? -12.062 21.844 9.219 1 71.31 191 ARG A O 1
ATOM 1447 N N . THR A 1 192 ? -10.125 21.188 10.039 1 76.44 192 THR A N 1
ATOM 1448 C CA . THR A 1 192 ? -9.492 21.453 8.75 1 76.44 192 THR A CA 1
ATOM 1449 C C . THR A 1 192 ? -10.023 20.484 7.688 1 76.44 192 THR A C 1
ATOM 1451 O O . THR A 1 192 ? -10.055 20.828 6.5 1 76.44 192 THR A O 1
ATOM 1454 N N . LEU A 1 193 ? -10.531 19.422 8.102 1 82.25 193 LEU A N 1
ATOM 1455 C CA . LEU A 1 193 ? -11.133 18.469 7.191 1 82.25 193 LEU A CA 1
ATOM 1456 C C . LEU A 1 193 ? -12.656 18.516 7.289 1 82.25 193 LEU A C 1
ATOM 1458 O O . LEU A 1 193 ? -13.211 18.562 8.391 1 82.25 193 LEU A O 1
ATOM 1462 N N . THR A 1 194 ? -13.305 18.594 6.16 1 87.38 194 THR A N 1
ATOM 1463 C CA . THR A 1 194 ? -14.758 18.547 6.102 1 87.38 194 THR A CA 1
ATOM 1464 C C . THR A 1 194 ? -15.25 17.109 6.301 1 87.38 194 THR A C 1
ATOM 1466 O O . THR A 1 194 ? -14.461 16.172 6.32 1 87.38 194 THR A O 1
ATOM 1469 N N . GLN A 1 195 ? -16.516 17 6.555 1 89.69 195 GLN A N 1
ATOM 1470 C CA . GLN A 1 195 ? -17.094 15.664 6.645 1 89.69 195 GLN A CA 1
ATOM 1471 C C . GLN A 1 195 ? -16.922 14.898 5.336 1 89.69 195 GLN A C 1
ATOM 1473 O O . GLN A 1 195 ? -16.766 13.672 5.344 1 89.69 195 GLN A O 1
ATOM 1478 N N . GLU A 1 196 ? -16.891 15.625 4.25 1 90.94 196 GLU A N 1
ATOM 1479 C CA . GLU A 1 196 ? -16.594 15.016 2.957 1 90.94 196 GLU A CA 1
ATOM 1480 C C . GLU A 1 196 ? -15.164 14.477 2.922 1 90.94 196 GLU A C 1
ATOM 1482 O O . GLU A 1 196 ? -14.922 13.391 2.402 1 90.94 196 GLU A O 1
ATOM 1487 N N . ASP A 1 197 ? -14.266 15.242 3.457 1 91.38 197 ASP A N 1
ATOM 1488 C CA . ASP A 1 197 ? -12.875 14.805 3.533 1 91.38 197 ASP A CA 1
ATOM 1489 C C . ASP A 1 197 ? -12.734 13.555 4.395 1 91.38 197 ASP A C 1
ATOM 1491 O O . ASP A 1 197 ? -12.016 12.617 4.035 1 91.38 197 ASP A O 1
ATOM 1495 N N . LEU A 1 198 ? -13.414 13.57 5.504 1 91.75 198 LEU A N 1
ATOM 1496 C CA . LEU A 1 198 ? -13.406 12.406 6.379 1 91.75 198 LEU A CA 1
ATOM 1497 C C . LEU A 1 198 ? -13.945 11.18 5.656 1 91.75 198 LEU A C 1
ATOM 1499 O O . LEU A 1 198 ? -13.391 10.086 5.777 1 91.75 198 LEU A O 1
ATOM 1503 N N . ALA A 1 199 ? -15.008 11.359 4.887 1 92.94 199 ALA A N 1
ATOM 1504 C CA . ALA A 1 199 ? -15.625 10.273 4.129 1 92.94 199 ALA A CA 1
ATOM 1505 C C . ALA A 1 199 ? -14.633 9.656 3.148 1 92.94 199 ALA A C 1
ATOM 1507 O O . ALA A 1 199 ? -14.539 8.43 3.049 1 92.94 199 ALA A O 1
ATOM 1508 N N . LYS A 1 200 ? -13.852 10.453 2.52 1 92.06 200 LYS A N 1
ATOM 1509 C CA . LYS A 1 200 ? -12.891 10.008 1.519 1 92.06 200 LYS A CA 1
ATOM 1510 C C . LYS A 1 200 ? -11.734 9.242 2.166 1 92.06 200 LYS A C 1
ATOM 1512 O O . LYS A 1 200 ? -11.07 8.445 1.512 1 92.06 200 LYS A O 1
ATOM 1517 N N . MET A 1 201 ? -11.484 9.508 3.406 1 90.62 201 MET A N 1
ATOM 1518 C CA . MET A 1 201 ? -10.391 8.82 4.102 1 90.62 201 MET A CA 1
ATOM 1519 C C . MET A 1 201 ? -10.852 7.469 4.633 1 90.62 201 MET A C 1
ATOM 1521 O O . MET A 1 201 ? -10.07 6.52 4.695 1 90.62 201 MET A O 1
ATOM 1525 N N . VAL A 1 202 ? -12.102 7.352 4.98 1 90.88 202 VAL A N 1
ATOM 1526 C CA . VAL A 1 202 ? -12.539 6.113 5.613 1 90.88 202 VAL A CA 1
ATOM 1527 C C . VAL A 1 202 ? -13.281 5.246 4.598 1 90.88 202 VAL A C 1
ATOM 1529 O O . VAL A 1 202 ? -13.695 4.129 4.914 1 90.88 202 VAL A O 1
ATOM 1532 N N . GLY A 1 203 ? -13.367 5.699 3.354 1 89.12 203 GLY A N 1
ATOM 1533 C CA . GLY A 1 203 ? -14.016 4.93 2.303 1 89.12 203 GLY A CA 1
ATOM 1534 C C . GLY A 1 203 ? -15.523 4.852 2.465 1 89.12 203 GLY A C 1
ATOM 1535 O O . GLY A 1 203 ? -16.094 3.762 2.428 1 89.12 203 GLY A O 1
ATOM 1536 N N . SER A 1 204 ? -16.172 5.91 2.668 1 91.31 204 SER A N 1
ATOM 1537 C CA . SER A 1 204 ? -17.625 5.992 2.844 1 91.31 204 SER A CA 1
ATOM 1538 C C . SER A 1 204 ? -18.188 7.246 2.188 1 91.31 204 SER A C 1
ATOM 1540 O O . SER A 1 204 ? -17.531 7.855 1.333 1 91.31 204 SER A O 1
ATOM 1542 N N . THR A 1 205 ? -19.469 7.52 2.396 1 90.75 205 THR A N 1
ATOM 1543 C CA . THR A 1 205 ? -20.109 8.719 1.862 1 90.75 205 THR A CA 1
ATOM 1544 C C . THR A 1 205 ? -20.219 9.797 2.938 1 90.75 205 THR A C 1
ATOM 1546 O O . THR A 1 205 ? -20.172 9.492 4.133 1 90.75 205 THR A O 1
ATOM 1549 N N . ARG A 1 206 ? -20.344 11.039 2.461 1 92 206 ARG A N 1
ATOM 1550 C CA . ARG A 1 206 ? -20.516 12.156 3.381 1 92 206 ARG A CA 1
ATOM 1551 C C . ARG A 1 206 ? -21.734 11.961 4.262 1 92 206 ARG A C 1
ATOM 1553 O O . ARG A 1 206 ? -21.688 12.211 5.469 1 92 206 ARG A O 1
ATOM 1560 N N . GLN A 1 207 ? -22.797 11.516 3.619 1 93.25 207 GLN A N 1
ATOM 1561 C CA . GLN A 1 207 ? -24.047 11.297 4.355 1 93.25 207 GLN A CA 1
ATOM 1562 C C . GLN A 1 207 ? -23.844 10.281 5.477 1 93.25 207 GLN A C 1
ATOM 1564 O O . GLN A 1 207 ? -24.328 10.484 6.594 1 93.25 207 GLN A O 1
ATOM 1569 N N . TRP A 1 208 ? -23.172 9.266 5.23 1 92.94 208 TRP A N 1
ATOM 1570 C CA . TRP A 1 208 ? -22.891 8.242 6.23 1 92.94 208 TRP A CA 1
ATOM 1571 C C . TRP A 1 208 ? -22.047 8.805 7.367 1 92.94 208 TRP A C 1
ATOM 1573 O O . TRP A 1 208 ? -22.328 8.547 8.539 1 92.94 208 TRP A O 1
ATOM 1583 N N . VAL A 1 209 ? -21.016 9.57 7.082 1 94.44 209 VAL A N 1
ATOM 1584 C CA . VAL A 1 209 ? -20.141 10.156 8.094 1 94.44 209 VAL A CA 1
ATOM 1585 C C . VAL A 1 209 ? -20.953 11.062 9.016 1 94.44 209 VAL A C 1
ATOM 1587 O O . VAL A 1 209 ? -20.781 11.023 10.234 1 94.44 209 VAL A O 1
ATOM 1590 N N . THR A 1 210 ? -21.766 11.875 8.422 1 93.88 210 THR A N 1
ATOM 1591 C CA . THR A 1 210 ? -22.609 12.781 9.195 1 93.88 210 THR A CA 1
ATOM 1592 C C . THR A 1 210 ? -23.469 12.008 10.195 1 93.88 210 THR A C 1
ATOM 1594 O O . THR A 1 210 ? -23.5 12.344 11.375 1 93.88 210 THR A O 1
ATOM 1597 N N . THR A 1 211 ? -24.078 10.93 9.719 1 95.69 211 THR A N 1
ATOM 1598 C CA . THR A 1 211 ? -24.969 10.117 10.555 1 95.69 211 THR A CA 1
ATOM 1599 C C . THR A 1 211 ? -24.156 9.414 11.648 1 95.69 211 THR A C 1
ATOM 1601 O O . THR A 1 211 ? -24.625 9.281 12.781 1 95.69 211 THR A O 1
ATOM 1604 N N . THR A 1 212 ? -23.031 8.93 11.281 1 95.94 212 THR A N 1
ATOM 1605 C CA . THR A 1 212 ? -22.203 8.219 12.234 1 95.94 212 THR A CA 1
ATOM 1606 C C . THR A 1 212 ? -21.688 9.164 13.312 1 95.94 212 THR A C 1
ATOM 1608 O O . THR A 1 212 ? -21.625 8.805 14.492 1 95.94 212 THR A O 1
ATOM 1611 N N . LEU A 1 213 ? -21.281 10.383 12.922 1 94.81 213 LEU A N 1
ATOM 1612 C CA . LEU A 1 213 ? -20.844 11.383 13.891 1 94.81 213 LEU A CA 1
ATOM 1613 C C . LEU A 1 213 ? -21.984 11.734 14.852 1 94.81 213 LEU A C 1
ATOM 1615 O O . LEU A 1 213 ? -21.734 11.953 16.047 1 94.81 213 LEU A O 1
ATOM 1619 N N . GLU A 1 214 ? -23.188 11.773 14.344 1 95.19 214 GLU A N 1
ATOM 1620 C CA . GLU A 1 214 ? -24.344 12.008 15.195 1 95.19 214 GLU A CA 1
ATOM 1621 C C . GLU A 1 214 ? -24.531 10.859 16.188 1 95.19 214 GLU A C 1
ATOM 1623 O O . GLU A 1 214 ? -24.844 11.094 17.359 1 95.19 214 GLU A O 1
ATOM 1628 N N . ARG A 1 215 ? -24.391 9.719 15.688 1 95.81 215 ARG A N 1
ATOM 1629 C CA . ARG A 1 215 ? -24.469 8.547 16.562 1 95.81 215 ARG A CA 1
ATOM 1630 C C . ARG A 1 215 ? -23.422 8.609 17.672 1 95.81 215 ARG A C 1
ATOM 1632 O O . ARG A 1 215 ? -23.719 8.32 18.828 1 95.81 215 ARG A O 1
ATOM 1639 N N . PHE A 1 216 ? -22.156 8.969 17.281 1 96.25 216 PHE A N 1
ATOM 1640 C CA . PHE A 1 216 ? -21.094 9.117 18.25 1 96.25 216 PHE A CA 1
ATOM 1641 C C . PHE A 1 216 ? -21.453 10.18 19.281 1 96.25 216 PHE A C 1
ATOM 1643 O O . PHE A 1 216 ? -21.141 10.023 20.469 1 96.25 216 PHE A O 1
ATOM 1650 N N . ARG A 1 217 ? -22.047 11.219 18.812 1 95.25 217 ARG A N 1
ATOM 1651 C CA . ARG A 1 217 ? -22.484 12.297 19.688 1 95.25 217 ARG A CA 1
ATOM 1652 C C . ARG A 1 217 ? -23.531 11.812 20.688 1 95.25 217 ARG A C 1
ATOM 1654 O O . ARG A 1 217 ? -23.438 12.07 21.875 1 95.25 217 ARG A O 1
ATOM 1661 N N . GLU A 1 218 ? -24.5 11.094 20.203 1 95.69 218 GLU A N 1
ATOM 1662 C CA . GLU A 1 218 ? -25.578 10.555 21.047 1 95.69 218 GLU A CA 1
ATOM 1663 C C . GLU A 1 218 ? -25.016 9.602 22.094 1 95.69 218 GLU A C 1
ATOM 1665 O O . GLU A 1 218 ? -25.547 9.516 23.203 1 95.69 218 GLU A O 1
ATOM 1670 N N . GLN A 1 219 ? -23.969 9.016 21.766 1 95 219 GLN A N 1
ATOM 1671 C CA . GLN A 1 219 ? -23.344 8.062 22.672 1 95 219 GLN A CA 1
ATOM 1672 C C . GLN A 1 219 ? -22.359 8.758 23.609 1 95 219 GLN A C 1
ATOM 1674 O O . GLN A 1 219 ? -21.719 8.109 24.453 1 95 219 GLN A O 1
ATOM 1679 N N . GLY A 1 220 ? -22.172 10.047 23.391 1 94.38 220 GLY A N 1
ATOM 1680 C CA . GLY A 1 220 ? -21.359 10.852 24.281 1 94.38 220 GLY A CA 1
ATOM 1681 C C . GLY A 1 220 ? -19.875 10.781 23.953 1 94.38 220 GLY A C 1
ATOM 1682 O O . GLY A 1 220 ? -19.031 11.211 24.75 1 94.38 220 GLY A O 1
ATOM 1683 N N . MET A 1 221 ? -19.484 10.273 22.797 1 96.12 221 MET A N 1
ATOM 1684 C CA . MET A 1 221 ? -18.078 10.07 22.453 1 96.12 221 MET A CA 1
ATOM 1685 C C . MET A 1 221 ? -17.5 11.305 21.766 1 96.12 221 MET A C 1
ATOM 1687 O O . MET A 1 221 ? -16.328 11.625 21.953 1 96.12 221 MET A O 1
ATOM 1691 N N . VAL A 1 222 ? -18.312 11.953 20.984 1 95.94 222 VAL A N 1
ATOM 1692 C CA . VAL A 1 222 ? -17.812 13.062 20.188 1 95.94 222 VAL A CA 1
ATOM 1693 C C . VAL A 1 222 ? -18.859 14.18 20.141 1 95.94 222 VAL A C 1
ATOM 1695 O O . VAL A 1 222 ? -20.047 13.93 20.344 1 95.94 222 VAL A O 1
ATOM 1698 N N . ASP A 1 223 ? -18.422 15.367 20.078 1 93.69 223 ASP A N 1
ATOM 1699 C CA . ASP A 1 223 ? -19.266 16.531 19.766 1 93.69 223 ASP A CA 1
ATOM 1700 C C . ASP A 1 223 ? -18.766 17.25 18.516 1 93.69 223 ASP A C 1
ATOM 1702 O O . ASP A 1 223 ? -17.562 17.391 18.312 1 93.69 223 ASP A O 1
ATOM 1706 N N . VAL A 1 224 ? -19.734 17.609 17.734 1 90 224 VAL A N 1
ATOM 1707 C CA . VAL A 1 224 ? -19.359 18.25 16.469 1 90 224 VAL A CA 1
ATOM 1708 C C . VAL A 1 224 ? -19.969 19.656 16.422 1 90 224 VAL A C 1
ATOM 1710 O O . VAL A 1 224 ? -21.172 19.828 16.625 1 90 224 VAL A O 1
ATOM 1713 N N . THR A 1 225 ? -19.109 20.594 16.25 1 84.62 225 THR A N 1
ATOM 1714 C CA . THR A 1 225 ? -19.531 21.969 16 1 84.62 225 THR A CA 1
ATOM 1715 C C . THR A 1 225 ? -19.078 22.422 14.625 1 84.62 225 THR A C 1
ATOM 1717 O O . THR A 1 225 ? -18.328 21.719 13.938 1 84.62 225 THR A O 1
ATOM 1720 N N . PRO A 1 226 ? -19.484 23.547 14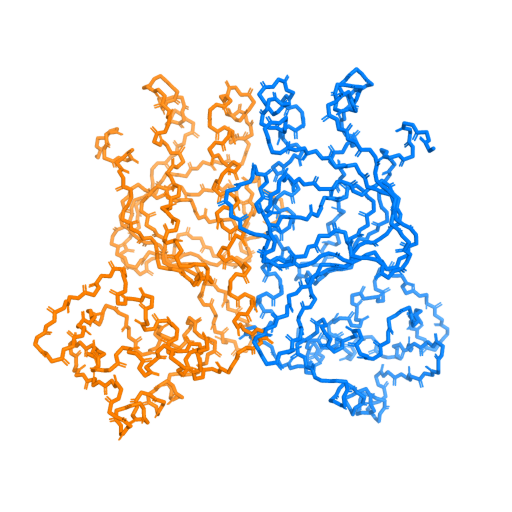.156 1 80.5 226 PRO A N 1
ATOM 1721 C CA . PRO A 1 226 ? -19.062 24.031 12.836 1 80.5 226 PRO A CA 1
ATOM 1722 C C . PRO A 1 226 ? -17.562 24.203 12.719 1 80.5 226 PRO A C 1
ATOM 1724 O O . PRO A 1 226 ? -17 24.094 11.617 1 80.5 226 PRO A O 1
ATOM 1727 N N . THR A 1 227 ? -16.859 24.422 13.836 1 79.56 227 THR A N 1
ATOM 1728 C CA . THR A 1 227 ? -15.453 24.781 13.727 1 79.56 227 THR A CA 1
ATOM 1729 C C . THR A 1 227 ? -14.562 23.656 14.258 1 79.56 227 THR A C 1
ATOM 1731 O O . THR A 1 227 ? -13.359 23.641 14.023 1 79.56 227 THR A O 1
ATOM 1734 N N . ARG A 1 228 ? -15.133 22.766 15.008 1 87.12 228 ARG A N 1
ATOM 1735 C CA . ARG A 1 228 ? -14.266 21.766 15.617 1 87.12 228 ARG A CA 1
ATOM 1736 C C . ARG A 1 228 ? -15.008 20.453 15.852 1 87.12 228 ARG A C 1
ATOM 1738 O O . ARG A 1 228 ? -16.25 20.438 15.891 1 87.12 228 ARG A O 1
ATOM 1745 N N . ILE A 1 229 ? -14.258 19.391 15.922 1 91.62 229 ILE A N 1
ATOM 1746 C CA . ILE A 1 229 ? -14.711 18.109 16.438 1 91.62 229 ILE A CA 1
ATOM 1747 C C . ILE A 1 229 ? -14.07 17.844 17.797 1 91.62 229 ILE A C 1
ATOM 1749 O O . ILE A 1 229 ? -12.852 17.938 17.953 1 91.62 229 ILE A O 1
ATOM 1753 N N . LEU A 1 230 ? -14.898 17.688 18.781 1 93.75 230 LEU A N 1
ATOM 1754 C CA . LEU A 1 230 ? -14.414 17.453 20.141 1 93.75 230 LEU A CA 1
ATOM 1755 C C . LEU A 1 230 ? -14.578 15.984 20.516 1 93.75 230 LEU A C 1
ATOM 1757 O O . LEU A 1 230 ? -15.695 15.461 20.531 1 93.75 230 LEU A O 1
ATOM 1761 N N . ILE A 1 231 ? -13.492 15.312 20.781 1 95.81 231 ILE A N 1
ATOM 1762 C CA . ILE A 1 231 ? -13.562 13.969 21.344 1 95.81 231 ILE A CA 1
ATOM 1763 C C . ILE A 1 231 ? -13.797 14.047 22.844 1 95.81 231 ILE A C 1
ATOM 1765 O O . ILE A 1 231 ? -12.898 14.414 23.609 1 95.81 231 ILE A O 1
ATOM 1769 N N . ARG A 1 232 ? -14.922 13.68 23.281 1 96.56 232 ARG A N 1
ATOM 1770 C CA . ARG A 1 232 ? -15.328 13.812 24.672 1 96.56 232 ARG A CA 1
ATOM 1771 C C . ARG A 1 232 ? -14.789 12.656 25.516 1 96.56 232 ARG A C 1
ATOM 1773 O O . ARG A 1 232 ? -14.391 12.844 26.656 1 96.56 232 ARG A O 1
ATOM 1780 N N . ASP A 1 233 ? -14.867 11.508 25 1 95.69 233 ASP A N 1
ATOM 1781 C CA . ASP A 1 233 ? -14.43 10.289 25.672 1 95.69 233 ASP A CA 1
ATOM 1782 C C . ASP A 1 233 ? -13.445 9.5 24.812 1 95.69 233 ASP A C 1
ATOM 1784 O O . ASP A 1 233 ? -13.844 8.594 24.078 1 95.69 233 ASP A O 1
ATOM 1788 N N . GLU A 1 234 ? -12.227 9.812 24.953 1 93.81 234 GLU A N 1
ATOM 1789 C CA . GLU A 1 234 ? -11.172 9.219 24.141 1 93.81 234 GLU A CA 1
ATOM 1790 C C . GLU A 1 234 ? -11.094 7.707 24.359 1 93.81 234 GLU A C 1
ATOM 1792 O O . GLU A 1 234 ? -10.922 6.945 23.406 1 93.81 234 GLU A O 1
ATOM 1797 N N . GLU A 1 235 ? -11.211 7.293 25.609 1 93.62 235 GLU A N 1
ATOM 1798 C CA . GLU A 1 235 ? -11.102 5.875 25.953 1 93.62 235 GLU A CA 1
ATOM 1799 C C . GLU A 1 235 ? -12.211 5.066 25.281 1 93.62 235 GLU A C 1
ATOM 1801 O O . GLU A 1 235 ? -11.961 4 24.719 1 93.62 235 GLU A O 1
ATOM 1806 N N . ARG A 1 236 ? -13.359 5.566 25.406 1 94.88 236 ARG A N 1
ATOM 1807 C CA . ARG A 1 236 ? -14.492 4.879 24.781 1 94.88 236 ARG A CA 1
ATOM 1808 C C . ARG A 1 236 ? -14.336 4.832 23.266 1 94.88 236 ARG A C 1
ATOM 1810 O O . ARG A 1 236 ? -14.656 3.82 22.641 1 94.88 236 ARG A O 1
ATOM 1817 N N . LEU A 1 237 ? -13.906 5.938 22.656 1 93.94 237 LEU A N 1
ATOM 1818 C CA . LEU A 1 237 ? -13.695 5.98 21.219 1 93.94 237 LEU A CA 1
ATOM 1819 C C . LEU A 1 237 ? -12.617 4.984 20.797 1 93.94 237 LEU A C 1
ATOM 1821 O O . LEU A 1 237 ? -12.742 4.332 19.766 1 93.94 237 LEU A O 1
ATOM 1825 N N . ARG A 1 238 ? -11.594 4.816 21.562 1 91.25 238 ARG A N 1
ATOM 1826 C CA . ARG A 1 238 ? -10.523 3.869 21.297 1 91.25 238 ARG A CA 1
ATOM 1827 C C . ARG A 1 238 ? -11.031 2.434 21.328 1 91.25 238 ARG A C 1
ATOM 1829 O O . ARG A 1 238 ? -10.656 1.611 20.5 1 91.25 238 ARG A O 1
ATOM 1836 N N . ARG A 1 239 ? -11.859 2.141 22.297 1 90.19 239 ARG A N 1
ATOM 1837 C CA . ARG A 1 239 ? -12.445 0.809 22.406 1 90.19 239 ARG A CA 1
ATOM 1838 C C . ARG A 1 239 ? -13.328 0.501 21.188 1 90.19 239 ARG A C 1
ATOM 1840 O O . ARG A 1 239 ? -13.32 -0.62 20.688 1 90.19 239 ARG A O 1
ATOM 1847 N N . PHE A 1 240 ? -14.039 1.571 20.844 1 89.25 240 PHE A N 1
ATOM 1848 C CA . PHE A 1 240 ? -14.906 1.419 19.688 1 89.25 240 PHE A CA 1
ATOM 1849 C C . PHE A 1 240 ? -14.094 1.151 18.422 1 89.25 240 PHE A C 1
ATOM 1851 O O . PHE A 1 240 ? -14.469 0.323 17.594 1 89.25 240 PHE A O 1
ATOM 1858 N N . ALA A 1 241 ? -13.008 1.835 18.172 1 85.19 241 ALA A N 1
ATOM 1859 C CA . ALA A 1 241 ? -12.148 1.733 16.984 1 85.19 241 ALA A CA 1
ATOM 1860 C C . ALA A 1 241 ? -11.461 0.374 16.922 1 85.19 241 ALA A C 1
ATOM 1862 O O . ALA A 1 241 ? -11.062 -0.079 15.852 1 85.19 241 ALA A O 1
ATOM 1863 N N . GLY A 1 242 ? -11.375 -0.383 18.109 1 76.56 242 GLY A N 1
ATOM 1864 C CA . GLY A 1 242 ? -10.734 -1.688 18.156 1 76.56 242 GLY A CA 1
ATOM 1865 C C . GLY A 1 242 ? -9.25 -1.612 18.484 1 76.56 242 GLY A C 1
ATOM 1866 O O . GLY A 1 242 ? -8.547 -0.75 17.953 1 76.56 242 GLY A O 1
ATOM 1867 N N . MET B 1 1 ? 20.109 -26.203 -3.725 1 38.44 1 MET B N 1
ATOM 1868 C CA . MET B 1 1 ? 19.547 -25.344 -4.758 1 38.44 1 MET B CA 1
ATOM 1869 C C . MET B 1 1 ? 20.609 -24.422 -5.336 1 38.44 1 MET B C 1
ATOM 1871 O O . MET B 1 1 ? 21.312 -23.734 -4.59 1 38.44 1 MET B O 1
ATOM 1875 N N . THR B 1 2 ? 20.922 -24.531 -6.434 1 45.62 2 THR B N 1
ATOM 1876 C CA . THR B 1 2 ? 22.062 -23.859 -7.043 1 45.62 2 THR B CA 1
ATOM 1877 C C . THR B 1 2 ? 21.797 -22.359 -7.172 1 45.62 2 THR B C 1
ATOM 1879 O O . THR B 1 2 ? 20.641 -21.922 -7.176 1 45.62 2 THR B O 1
ATOM 1882 N N . ALA B 1 3 ? 22.875 -21.594 -6.906 1 52.19 3 ALA B N 1
ATOM 1883 C CA . ALA B 1 3 ? 22.938 -20.156 -7.113 1 52.19 3 ALA B CA 1
ATOM 1884 C C . ALA B 1 3 ? 22.078 -19.719 -8.297 1 52.19 3 ALA B C 1
ATOM 1886 O O . ALA B 1 3 ? 21.469 -18.656 -8.281 1 52.19 3 ALA B O 1
ATOM 1887 N N . ASN B 1 4 ? 21.859 -20.531 -9.25 1 55.28 4 ASN B N 1
ATOM 1888 C CA . ASN B 1 4 ? 21.234 -20.25 -10.531 1 55.28 4 ASN B CA 1
ATOM 1889 C C . ASN B 1 4 ? 19.703 -20.234 -10.43 1 55.28 4 ASN B C 1
ATOM 1891 O O . ASN B 1 4 ? 19.047 -19.391 -11.039 1 55.28 4 ASN B O 1
ATOM 1895 N N . ALA B 1 5 ? 19.172 -21.156 -9.742 1 53.97 5 ALA B N 1
ATOM 1896 C CA . ALA B 1 5 ? 17.719 -21.25 -9.688 1 53.97 5 ALA B CA 1
ATOM 1897 C C . ALA B 1 5 ? 17.109 -20.062 -8.961 1 53.97 5 ALA B C 1
ATOM 1899 O O . ALA B 1 5 ? 16.031 -19.562 -9.336 1 53.97 5 ALA B O 1
ATOM 1900 N N . ALA B 1 6 ? 17.844 -19.594 -8.023 1 58.25 6 ALA B N 1
ATOM 1901 C CA . ALA B 1 6 ? 17.375 -18.469 -7.215 1 58.25 6 ALA B CA 1
ATOM 1902 C C . ALA B 1 6 ? 17.312 -17.188 -8.039 1 58.25 6 ALA B C 1
ATOM 1904 O O . ALA B 1 6 ? 16.578 -16.266 -7.699 1 58.25 6 ALA B O 1
ATOM 1905 N N . ARG B 1 7 ? 17.969 -17.172 -9.109 1 70.19 7 ARG B N 1
ATOM 1906 C CA . ARG B 1 7 ? 18.094 -15.953 -9.906 1 70.19 7 ARG B CA 1
ATOM 1907 C C . ARG B 1 7 ? 17.297 -16.062 -11.195 1 70.19 7 ARG B C 1
ATOM 1909 O O . ARG B 1 7 ? 17.406 -15.195 -12.07 1 70.19 7 ARG B O 1
ATOM 1916 N N . ALA B 1 8 ? 16.516 -17.203 -11.273 1 63.03 8 ALA B N 1
ATOM 1917 C CA . ALA B 1 8 ? 15.719 -17.422 -12.469 1 63.03 8 ALA B CA 1
ATOM 1918 C C . ALA B 1 8 ? 14.477 -16.531 -12.477 1 63.03 8 ALA B C 1
ATOM 1920 O O . ALA B 1 8 ? 14.133 -15.938 -11.453 1 63.03 8 ALA B O 1
ATOM 1921 N N . LEU B 1 9 ? 13.875 -16.328 -13.672 1 60.5 9 LEU B N 1
ATOM 1922 C CA . LEU B 1 9 ? 12.648 -15.555 -13.828 1 60.5 9 LEU B CA 1
ATOM 1923 C C . LEU B 1 9 ? 11.531 -16.125 -12.953 1 60.5 9 LEU B C 1
ATOM 1925 O O . LEU B 1 9 ? 11.203 -17.312 -13.055 1 60.5 9 LEU B O 1
ATOM 1929 N N . PRO B 1 10 ? 11.156 -15.352 -12.023 1 58.12 10 PRO B N 1
ATOM 1930 C CA . PRO B 1 10 ? 10.156 -15.844 -11.07 1 58.12 10 PRO B CA 1
ATOM 1931 C C . PRO B 1 10 ? 8.805 -16.125 -11.727 1 58.12 10 PRO B C 1
ATOM 1933 O O . PRO B 1 10 ? 8.492 -15.547 -12.781 1 58.12 10 PRO B O 1
ATOM 1936 N N . ALA B 1 11 ? 8.141 -17.203 -11.328 1 65.94 11 ALA B N 1
ATOM 1937 C CA . ALA B 1 11 ? 6.711 -17.328 -11.617 1 65.94 11 ALA B CA 1
ATOM 1938 C C . ALA B 1 11 ? 5.961 -16.062 -11.188 1 65.94 11 ALA B C 1
ATOM 1940 O O . ALA B 1 11 ? 6.363 -15.391 -10.242 1 65.94 11 ALA B O 1
ATOM 1941 N N . PRO B 1 12 ? 4.938 -15.648 -11.961 1 76.94 12 PRO B N 1
ATOM 1942 C CA . PRO B 1 12 ? 4.199 -14.438 -11.594 1 76.94 12 PRO B CA 1
ATOM 1943 C C . PRO B 1 12 ? 3.508 -14.562 -10.234 1 76.94 12 PRO B C 1
ATOM 1945 O O . PRO B 1 12 ? 3.057 -15.648 -9.867 1 76.94 12 PRO B O 1
ATOM 1948 N N . SER B 1 13 ? 3.623 -13.602 -9.469 1 82.31 13 SER B N 1
ATOM 1949 C CA . SER B 1 13 ? 2.895 -13.492 -8.203 1 82.31 13 SER B CA 1
ATOM 1950 C C . SER B 1 13 ? 1.422 -13.172 -8.445 1 82.31 13 SER B C 1
ATOM 1952 O O . SER B 1 13 ? 1.068 -12.586 -9.469 1 82.31 13 SER B O 1
ATOM 1954 N N . LEU B 1 14 ? 0.628 -13.68 -7.559 1 82.19 14 LEU B N 1
ATOM 1955 C CA . LEU B 1 14 ? -0.789 -13.336 -7.629 1 82.19 14 LEU B CA 1
ATOM 1956 C C . LEU B 1 14 ? -1.115 -12.18 -6.691 1 82.19 14 LEU B C 1
ATOM 1958 O O . LEU B 1 14 ? -1.054 -12.328 -5.469 1 82.19 14 LEU B O 1
ATOM 1962 N N . HIS B 1 15 ? -1.37 -11.094 -7.223 1 82.81 15 HIS B N 1
ATOM 1963 C CA . HIS B 1 15 ? -1.812 -9.883 -6.535 1 82.81 15 HIS B CA 1
ATOM 1964 C C . HIS B 1 15 ? -2.709 -9.039 -7.43 1 82.81 15 HIS B C 1
ATOM 1966 O O . HIS B 1 15 ? -2.617 -9.109 -8.656 1 82.81 15 HIS B O 1
ATOM 1972 N N . LEU B 1 16 ? -3.52 -8.305 -6.793 1 77.31 16 LEU B N 1
ATOM 1973 C CA . LEU B 1 16 ? -4.41 -7.449 -7.566 1 77.31 16 LEU B CA 1
ATOM 1974 C C . LEU B 1 16 ? -3.631 -6.34 -8.266 1 77.31 16 LEU B C 1
ATOM 1976 O O . LEU B 1 16 ? -2.65 -5.828 -7.719 1 77.31 16 LEU B O 1
ATOM 1980 N N . HIS B 1 17 ? -3.912 -6.055 -9.477 1 77 17 HIS B N 1
ATOM 1981 C CA . HIS B 1 17 ? -3.303 -4.949 -10.203 1 77 17 HIS B CA 1
ATOM 1982 C C . HIS B 1 17 ? -4.32 -4.258 -11.109 1 77 17 HIS B C 1
ATOM 1984 O O . HIS B 1 17 ? -5.316 -4.863 -11.5 1 77 17 HIS B O 1
ATOM 1990 N N . GLU B 1 18 ? -4.281 -2.922 -11.203 1 64.25 18 GLU B N 1
ATOM 1991 C CA . GLU B 1 18 ? -5.227 -2.162 -12.016 1 64.25 18 GLU B CA 1
ATOM 1992 C C . GLU B 1 18 ? -4.812 -2.154 -13.484 1 64.25 18 GLU B C 1
ATOM 1994 O O . GLU B 1 18 ? -5.66 -2.109 -14.383 1 64.25 18 GLU B O 1
ATOM 1999 N N . ASP B 1 19 ? -3.502 -1.872 -13.688 1 60.25 19 ASP B N 1
ATOM 2000 C CA . ASP B 1 19 ? -3.094 -1.686 -15.078 1 60.25 19 ASP B CA 1
ATOM 2001 C C . ASP B 1 19 ? -2.908 -3.027 -15.781 1 60.25 19 ASP B C 1
ATOM 2003 O O . ASP B 1 19 ? -2.656 -4.047 -15.133 1 60.25 19 ASP B O 1
ATOM 2007 N N . ASP B 1 20 ? -3.404 -3.109 -16.969 1 53.41 20 ASP B N 1
ATOM 2008 C CA . ASP B 1 20 ? -3.357 -4.273 -17.859 1 53.41 20 ASP B CA 1
ATOM 2009 C C . ASP B 1 20 ? -1.938 -4.824 -17.953 1 53.41 20 ASP B C 1
ATOM 2011 O O . ASP B 1 20 ? -1.731 -5.93 -18.469 1 53.41 20 ASP B O 1
ATOM 2015 N N . GLY B 1 21 ? -1.028 -4.031 -17.688 1 52.53 21 GLY B N 1
ATOM 2016 C CA . GLY B 1 21 ? 0.264 -4.609 -18.031 1 52.53 21 GLY B CA 1
ATOM 2017 C C . GLY B 1 21 ? 0.854 -5.438 -16.906 1 52.53 21 GLY B C 1
ATOM 2018 O O . GLY B 1 21 ? 0.945 -4.977 -15.758 1 52.53 21 GLY B O 1
ATOM 2019 N N . ALA B 1 22 ? 0.632 -6.715 -17.062 1 51.53 22 ALA B N 1
ATOM 2020 C CA . ALA B 1 22 ? 1.245 -7.676 -16.141 1 51.53 22 ALA B CA 1
ATOM 2021 C C . ALA B 1 22 ? 2.658 -7.246 -15.766 1 51.53 22 ALA B C 1
ATOM 2023 O O . ALA B 1 22 ? 3.564 -7.258 -16.609 1 51.53 22 ALA B O 1
ATOM 2024 N N . ALA B 1 23 ? 2.869 -6.277 -14.898 1 55.94 23 ALA B N 1
ATOM 2025 C CA . ALA B 1 23 ? 4.266 -5.969 -14.594 1 55.94 23 ALA B CA 1
ATOM 2026 C C . ALA B 1 23 ? 4.973 -7.172 -13.984 1 55.94 23 ALA B C 1
ATOM 2028 O O . ALA B 1 23 ? 4.457 -7.801 -13.062 1 55.94 23 ALA B O 1
ATOM 2029 N N . LEU B 1 24 ? 5.902 -7.711 -14.766 1 63.31 24 LEU B N 1
ATOM 2030 C CA . LEU B 1 24 ? 6.777 -8.773 -14.281 1 63.31 24 LEU B CA 1
ATOM 2031 C C . LEU B 1 24 ? 7.25 -8.484 -12.867 1 63.31 24 LEU B C 1
ATOM 2033 O O . LEU B 1 24 ? 7.547 -7.332 -12.523 1 63.31 24 LEU B O 1
ATOM 2037 N N . SER B 1 25 ? 7 -9.391 -11.984 1 75.88 25 SER B N 1
ATOM 2038 C CA . SER B 1 25 ? 7.512 -9.305 -10.617 1 75.88 25 SER B CA 1
ATOM 2039 C C . SER B 1 25 ? 9.023 -9.109 -10.602 1 75.88 25 SER B C 1
ATOM 2041 O O . SER B 1 25 ? 9.75 -9.758 -11.367 1 75.88 25 SER B O 1
ATOM 2043 N N . PRO B 1 26 ? 9.406 -8.133 -9.883 1 80.75 26 PRO B N 1
ATOM 2044 C CA . PRO B 1 26 ? 10.859 -7.98 -9.781 1 80.75 26 PRO B CA 1
ATOM 2045 C C . PRO B 1 26 ? 11.539 -9.188 -9.133 1 80.75 26 PRO B C 1
ATOM 2047 O O . PRO B 1 26 ? 10.891 -9.953 -8.414 1 80.75 26 PRO B O 1
ATOM 2050 N N . ASN B 1 27 ? 12.695 -9.469 -9.625 1 87.5 27 ASN B N 1
ATOM 2051 C CA . ASN B 1 27 ? 13.586 -10.414 -8.961 1 87.5 27 ASN B CA 1
ATOM 2052 C C . ASN B 1 27 ? 14.789 -9.703 -8.344 1 87.5 27 ASN B C 1
ATOM 2054 O O . ASN B 1 27 ? 15.688 -9.258 -9.055 1 87.5 27 ASN B O 1
ATOM 2058 N N . LEU B 1 28 ? 14.797 -9.648 -7.047 1 88.69 28 LEU B N 1
ATOM 2059 C CA . LEU B 1 28 ? 15.773 -8.883 -6.281 1 88.69 28 LEU B CA 1
ATOM 2060 C C . LEU B 1 28 ? 17.188 -9.359 -6.574 1 88.69 28 LEU B C 1
ATOM 2062 O O . LEU B 1 28 ? 18.141 -8.586 -6.488 1 88.69 28 LEU B O 1
ATOM 2066 N N . LEU B 1 29 ? 17.344 -10.625 -6.98 1 88.88 29 LEU B N 1
ATOM 2067 C CA . LEU B 1 29 ? 18.672 -11.227 -7.066 1 88.88 29 LEU B CA 1
ATOM 2068 C C . LEU B 1 29 ? 19.125 -11.344 -8.516 1 88.88 29 LEU B C 1
ATOM 2070 O O . LEU B 1 29 ? 20.297 -11.602 -8.789 1 88.88 29 LEU B O 1
ATOM 2074 N N . ALA B 1 30 ? 18.203 -11.188 -9.406 1 86 30 ALA B N 1
ATOM 2075 C CA . ALA B 1 30 ? 18.453 -11.492 -10.812 1 86 30 ALA B CA 1
ATOM 2076 C C . ALA B 1 30 ? 19.531 -10.578 -11.383 1 86 30 ALA B C 1
ATOM 2078 O O . ALA B 1 30 ? 20.359 -11.016 -12.195 1 86 30 ALA B O 1
ATOM 2079 N N . GLY B 1 31 ? 19.641 -9.375 -10.977 1 84.38 31 GLY B N 1
ATOM 2080 C CA . GLY B 1 31 ? 20.562 -8.414 -11.57 1 84.38 31 GLY B CA 1
ATOM 2081 C C . GLY B 1 31 ? 21.938 -8.43 -10.914 1 84.38 31 GLY B C 1
ATOM 2082 O O . GLY B 1 31 ? 22.828 -7.715 -11.344 1 84.38 31 GLY B O 1
ATOM 2083 N N . LEU B 1 32 ? 22.234 -9.297 -9.992 1 89.81 32 LEU B N 1
ATOM 2084 C CA . LEU B 1 32 ? 23.484 -9.32 -9.258 1 89.81 32 LEU B CA 1
ATOM 2085 C C . LEU B 1 32 ? 24.531 -10.172 -9.984 1 89.81 32 LEU B C 1
ATOM 2087 O O . LEU B 1 32 ? 24.188 -11.211 -10.562 1 89.81 32 LEU B O 1
ATOM 2091 N N . SER B 1 33 ? 25.781 -9.656 -9.961 1 91.5 33 SER B N 1
ATOM 2092 C CA . SER B 1 33 ? 26.875 -10.5 -10.414 1 91.5 33 SER B CA 1
ATOM 2093 C C . SER B 1 33 ? 27.078 -11.688 -9.477 1 91.5 33 SER B C 1
ATOM 2095 O O . SER B 1 33 ? 26.531 -11.711 -8.375 1 91.5 33 SER B O 1
ATOM 2097 N N . ASP B 1 34 ? 27.828 -12.641 -9.961 1 91.88 34 ASP B N 1
ATOM 2098 C CA . ASP B 1 34 ? 28.141 -13.797 -9.125 1 91.88 34 ASP B CA 1
ATOM 2099 C C . ASP B 1 34 ? 28.828 -13.367 -7.824 1 91.88 34 ASP B C 1
ATOM 2101 O O . ASP B 1 34 ? 28.531 -13.906 -6.758 1 91.88 34 ASP B O 1
ATOM 2105 N N . GLU B 1 35 ? 29.688 -12.422 -7.98 1 93.69 35 GLU B N 1
ATOM 2106 C CA . GLU B 1 35 ? 30.391 -11.922 -6.809 1 93.69 35 GLU B CA 1
ATOM 2107 C C . GLU B 1 35 ? 29.453 -11.227 -5.836 1 93.69 35 GLU B C 1
ATOM 2109 O O . GLU B 1 35 ? 29.531 -11.438 -4.625 1 93.69 35 GLU B O 1
ATOM 2114 N N . GLU B 1 36 ? 28.609 -10.414 -6.34 1 92.38 36 GLU B N 1
ATOM 2115 C CA . GLU B 1 36 ? 27.641 -9.695 -5.516 1 92.38 36 GLU B CA 1
ATOM 2116 C C . GLU B 1 36 ? 26.672 -10.664 -4.832 1 92.38 36 GLU B C 1
ATOM 2118 O O . GLU B 1 36 ? 26.344 -10.492 -3.654 1 92.38 36 GLU B O 1
ATOM 2123 N N . TYR B 1 37 ? 26.266 -11.648 -5.617 1 92.62 37 TYR B N 1
ATOM 2124 C CA . TYR B 1 37 ? 25.375 -12.664 -5.066 1 92.62 37 TYR B CA 1
ATOM 2125 C C . TYR B 1 37 ? 26.047 -13.414 -3.926 1 92.62 37 TYR B C 1
ATOM 2127 O O . TYR B 1 37 ? 25.422 -13.688 -2.898 1 92.62 37 TYR B O 1
ATOM 2135 N N . ALA B 1 38 ? 27.25 -13.727 -4.113 1 93.88 38 ALA B N 1
ATOM 2136 C CA . ALA B 1 38 ? 28.016 -14.406 -3.074 1 93.88 38 ALA B CA 1
ATOM 2137 C C . ALA B 1 38 ? 28.109 -13.547 -1.812 1 93.88 38 ALA B C 1
ATOM 2139 O O . ALA B 1 38 ? 28.094 -14.078 -0.697 1 93.88 38 ALA B O 1
ATOM 2140 N N . GLN B 1 39 ? 28.188 -12.281 -1.95 1 94.5 39 GLN B N 1
ATOM 2141 C CA . GLN B 1 39 ? 28.219 -11.367 -0.812 1 94.5 39 GLN B CA 1
ATOM 2142 C C . GLN B 1 39 ? 26.906 -11.391 -0.048 1 94.5 39 GLN B C 1
ATOM 2144 O O . GLN B 1 39 ? 26.891 -11.344 1.184 1 94.5 39 GLN B O 1
ATOM 2149 N N . VAL B 1 40 ? 25.828 -11.445 -0.801 1 94.19 40 VAL B N 1
ATOM 2150 C CA . VAL B 1 40 ? 24.516 -11.516 -0.177 1 94.19 40 VAL B CA 1
ATOM 2151 C C . VAL B 1 40 ? 24.391 -12.828 0.602 1 94.19 40 VAL B C 1
ATOM 2153 O O . VAL B 1 40 ? 23.969 -12.828 1.766 1 94.19 40 VAL B O 1
ATOM 2156 N N . LEU B 1 41 ? 24.797 -13.875 -0.016 1 94.25 41 LEU B N 1
ATOM 2157 C CA . LEU B 1 41 ? 24.672 -15.188 0.599 1 94.25 41 LEU B CA 1
ATOM 2158 C C . LEU B 1 41 ? 25.5 -15.266 1.874 1 94.25 41 LEU B C 1
ATOM 2160 O O . LEU B 1 41 ? 25.094 -15.898 2.85 1 94.25 41 LEU B O 1
ATOM 2164 N N . ALA B 1 42 ? 26.594 -14.641 1.852 1 94.81 42 ALA B N 1
ATOM 2165 C CA . ALA B 1 42 ? 27.562 -14.727 2.943 1 94.81 42 ALA B CA 1
ATOM 2166 C C . ALA B 1 42 ? 27 -14.133 4.227 1 94.81 42 ALA B C 1
ATOM 2168 O O . ALA B 1 42 ? 27.422 -14.492 5.328 1 94.81 42 ALA B O 1
ATOM 2169 N N . VAL B 1 43 ? 26.031 -13.273 4.113 1 94.81 43 VAL B N 1
ATOM 2170 C CA . VAL B 1 43 ? 25.516 -12.602 5.305 1 94.81 43 VAL B CA 1
ATOM 2171 C C . VAL B 1 43 ? 24.062 -12.992 5.539 1 94.81 43 VAL B C 1
ATOM 2173 O O . VAL B 1 43 ? 23.359 -12.328 6.297 1 94.81 43 VAL B O 1
ATOM 2176 N N . SER B 1 44 ? 23.547 -13.961 4.801 1 95.69 44 SER B N 1
ATOM 2177 C CA . SER B 1 44 ? 22.156 -14.391 4.871 1 95.69 44 SER B CA 1
ATOM 2178 C C . SER B 1 44 ? 22.062 -15.836 5.344 1 95.69 44 SER B C 1
ATOM 2180 O O . SER B 1 44 ? 23.062 -16.531 5.484 1 95.69 44 SER B O 1
ATOM 2182 N N . SER B 1 45 ? 20.938 -16.281 5.711 1 97 45 SER B N 1
ATOM 2183 C CA . SER B 1 45 ? 20.656 -17.672 6.07 1 97 45 SER B CA 1
ATOM 2184 C C . SER B 1 45 ? 19.516 -18.234 5.23 1 97 45 SER B C 1
ATOM 2186 O O . SER B 1 45 ? 18.516 -17.562 4.992 1 97 45 SER B O 1
ATOM 2188 N N . VAL B 1 46 ? 19.656 -19.469 4.801 1 96.38 46 VAL B N 1
ATOM 2189 C CA . VAL B 1 46 ? 18.609 -20.172 4.07 1 96.38 46 VAL B CA 1
ATOM 2190 C C . VAL B 1 46 ? 17.672 -20.875 5.051 1 96.38 46 VAL B C 1
ATOM 2192 O O . VAL B 1 46 ? 18.125 -21.562 5.961 1 96.38 46 VAL B O 1
ATOM 2195 N N . GLN B 1 47 ? 16.406 -20.625 4.891 1 97.94 47 GLN B N 1
ATOM 2196 C CA . GLN B 1 47 ? 15.391 -21.266 5.727 1 97.94 47 GLN B CA 1
ATOM 2197 C C . GLN B 1 47 ? 14.43 -22.094 4.887 1 97.94 47 GLN B C 1
ATOM 2199 O O . GLN B 1 47 ? 14.102 -21.734 3.756 1 97.94 47 GLN B O 1
ATOM 2204 N N . HIS B 1 48 ? 14.031 -23.188 5.457 1 98.06 48 HIS B N 1
ATOM 2205 C CA . HIS B 1 48 ? 13.062 -24.062 4.82 1 98.06 48 HIS B CA 1
ATOM 2206 C C . HIS B 1 48 ? 11.758 -24.125 5.605 1 98.06 48 HIS B C 1
ATOM 2208 O O . HIS B 1 48 ? 11.773 -24.25 6.832 1 98.06 48 HIS B O 1
ATOM 2214 N N . HIS B 1 49 ? 10.688 -23.938 4.93 1 98.25 49 HIS B N 1
ATOM 2215 C CA . HIS B 1 49 ? 9.359 -23.984 5.535 1 98.25 49 HIS B CA 1
ATOM 2216 C C . HIS B 1 49 ? 8.453 -24.969 4.809 1 98.25 49 HIS B C 1
ATOM 2218 O O . HIS B 1 49 ? 8.297 -24.891 3.588 1 98.25 49 HIS B O 1
ATOM 2224 N N . ALA B 1 50 ? 7.828 -25.859 5.609 1 98.19 50 ALA B N 1
ATOM 2225 C CA . ALA B 1 50 ? 6.859 -26.781 5.035 1 98.19 50 ALA B CA 1
ATOM 2226 C C . ALA B 1 50 ? 5.59 -26.047 4.602 1 98.19 50 ALA B C 1
ATOM 2228 O O . ALA B 1 50 ? 5.328 -24.938 5.043 1 98.19 50 ALA B O 1
ATOM 2229 N N . ALA B 1 51 ? 4.891 -26.703 3.732 1 96.5 51 ALA B N 1
ATOM 2230 C CA . ALA B 1 51 ? 3.588 -26.156 3.363 1 96.5 51 ALA B CA 1
ATOM 2231 C C . ALA B 1 51 ? 2.732 -25.891 4.602 1 96.5 51 ALA B C 1
ATOM 2233 O O . ALA B 1 51 ? 2.645 -26.734 5.492 1 96.5 51 ALA B O 1
ATOM 2234 N N . GLY B 1 52 ? 2.221 -24.703 4.648 1 96.12 52 GLY B N 1
ATOM 2235 C CA . GLY B 1 52 ? 1.354 -24.344 5.762 1 96.12 52 GLY B CA 1
ATOM 2236 C C . GLY B 1 52 ? 2.09 -23.656 6.898 1 96.12 52 GLY B C 1
ATOM 2237 O O . GLY B 1 52 ? 1.467 -23.062 7.773 1 96.12 52 GLY B O 1
ATOM 2238 N N . ALA B 1 53 ? 3.4 -23.703 6.871 1 98.12 53 ALA B N 1
ATOM 2239 C CA . ALA B 1 53 ? 4.188 -23.156 7.965 1 98.12 53 ALA B CA 1
ATOM 2240 C C . ALA B 1 53 ? 4.246 -21.625 7.879 1 98.12 53 ALA B C 1
ATOM 2242 O O . ALA B 1 53 ? 4.254 -21.062 6.781 1 98.12 53 ALA B O 1
ATOM 2243 N N . THR B 1 54 ? 4.32 -21.016 9.023 1 98.25 54 THR B N 1
ATOM 2244 C CA . THR B 1 54 ? 4.477 -19.562 9.109 1 98.25 54 THR B CA 1
ATOM 2245 C C . THR B 1 54 ? 5.926 -19.156 8.867 1 98.25 54 THR B C 1
ATOM 2247 O O . THR B 1 54 ? 6.84 -19.688 9.5 1 98.25 54 THR B O 1
ATOM 2250 N N . VAL B 1 55 ? 6.148 -18.297 7.938 1 98.31 55 VAL B N 1
ATOM 2251 C CA . VAL B 1 55 ? 7.473 -17.75 7.676 1 98.31 55 VAL B CA 1
ATOM 2252 C C . VAL B 1 55 ? 7.746 -16.594 8.641 1 98.31 55 VAL B C 1
ATOM 2254 O O . VAL B 1 55 ? 8.844 -16.5 9.203 1 98.31 55 VAL B O 1
ATOM 2257 N N . PHE B 1 56 ? 6.84 -15.703 8.852 1 97.69 56 PHE B N 1
ATOM 2258 C CA . PHE B 1 56 ? 6.832 -14.625 9.836 1 97.69 56 PHE B CA 1
ATOM 2259 C C . PHE B 1 56 ? 5.406 -14.305 10.281 1 97.69 56 PHE B C 1
ATOM 2261 O O . PHE B 1 56 ? 4.453 -14.578 9.555 1 97.69 56 PHE B O 1
ATOM 2268 N N . GLN B 1 57 ? 5.281 -13.695 11.406 1 97.56 57 GLN B N 1
ATOM 2269 C CA . GLN B 1 57 ? 3.963 -13.523 12.016 1 97.56 57 GLN B CA 1
ATOM 2270 C C . GLN B 1 57 ? 3.701 -12.062 12.352 1 97.56 57 GLN B C 1
ATOM 2272 O O . GLN B 1 57 ? 4.551 -11.398 12.953 1 97.56 57 GLN B O 1
ATOM 2277 N N . GLN B 1 58 ? 2.545 -11.656 11.898 1 96.44 58 GLN B N 1
ATOM 2278 C CA . GLN B 1 58 ? 2.061 -10.328 12.266 1 96.44 58 GLN B CA 1
ATOM 2279 C C . GLN B 1 58 ? 2.244 -10.062 13.758 1 96.44 58 GLN B C 1
ATOM 2281 O O . GLN B 1 58 ? 1.931 -10.922 14.586 1 96.44 58 GLN B O 1
ATOM 2286 N N . GLY B 1 59 ? 2.828 -8.844 14.078 1 94.19 59 GLY B N 1
ATOM 2287 C CA . GLY B 1 59 ? 2.975 -8.461 15.477 1 94.19 59 GLY B CA 1
ATOM 2288 C C . GLY B 1 59 ? 4.312 -8.867 16.062 1 94.19 59 GLY B C 1
ATOM 2289 O O . GLY B 1 59 ? 4.766 -8.273 17.047 1 94.19 59 GLY B O 1
ATOM 2290 N N . ASP B 1 60 ? 4.93 -9.914 15.555 1 95.25 60 ASP B N 1
ATOM 2291 C CA . ASP B 1 60 ? 6.246 -10.32 16.031 1 95.25 60 ASP B CA 1
ATOM 2292 C C . ASP B 1 60 ? 7.309 -9.289 15.664 1 95.25 60 ASP B C 1
ATOM 2294 O O . ASP B 1 60 ? 7.082 -8.438 14.797 1 95.25 60 ASP B O 1
ATOM 2298 N N . HIS B 1 61 ? 8.43 -9.406 16.297 1 94.5 61 HIS B N 1
ATOM 2299 C CA . HIS B 1 61 ? 9.555 -8.523 16 1 94.5 61 HIS B CA 1
ATOM 2300 C C . HIS B 1 61 ? 10.055 -8.711 14.578 1 94.5 61 HIS B C 1
ATOM 2302 O O . HIS B 1 61 ? 10.203 -9.844 14.109 1 94.5 61 HIS B O 1
ATOM 2308 N N . HIS B 1 62 ? 10.211 -7.625 13.891 1 93 62 HIS B N 1
ATOM 2309 C CA . HIS B 1 62 ? 10.75 -7.625 12.539 1 93 62 HIS B CA 1
ATOM 2310 C C . HIS B 1 62 ? 12.273 -7.598 12.555 1 93 62 HIS B C 1
ATOM 2312 O O . HIS B 1 62 ? 12.875 -6.656 13.07 1 93 62 HIS B O 1
ATOM 2318 N N . ASP B 1 63 ? 12.93 -8.523 11.977 1 93.06 63 ASP B N 1
ATOM 2319 C CA . ASP B 1 63 ? 14.391 -8.57 12.047 1 93.06 63 ASP B CA 1
ATOM 2320 C C . ASP B 1 63 ? 15.008 -8.641 10.656 1 93.06 63 ASP B C 1
ATOM 2322 O O . ASP B 1 63 ? 16.141 -9.086 10.5 1 93.06 63 ASP B O 1
ATOM 2326 N N . GLY B 1 64 ? 14.25 -8.281 9.664 1 95.62 64 GLY B N 1
ATOM 2327 C CA . GLY B 1 64 ? 14.758 -8.297 8.297 1 95.62 64 GLY B CA 1
ATOM 2328 C C . GLY B 1 64 ? 13.766 -8.867 7.297 1 95.62 64 GLY B C 1
ATOM 2329 O O . GLY B 1 64 ? 12.586 -9.047 7.617 1 95.62 64 GLY B O 1
ATOM 2330 N N . ILE B 1 65 ? 14.234 -9.141 6.09 1 96.94 65 ILE B N 1
ATOM 2331 C CA . ILE B 1 65 ? 13.328 -9.555 5.027 1 96.94 65 ILE B CA 1
ATOM 2332 C C . ILE B 1 65 ? 13.656 -10.984 4.598 1 96.94 65 ILE B C 1
ATOM 2334 O O . ILE B 1 65 ? 14.695 -11.523 4.965 1 96.94 65 ILE B O 1
ATOM 2338 N N . PHE B 1 66 ? 12.758 -11.594 3.844 1 97.75 66 PHE B N 1
ATOM 2339 C CA . PHE B 1 66 ? 12.867 -12.945 3.307 1 97.75 66 PHE B CA 1
ATOM 2340 C C . PHE B 1 66 ? 12.727 -12.945 1.79 1 97.75 66 PHE B C 1
ATOM 2342 O O . PHE B 1 66 ? 11.656 -12.625 1.262 1 97.75 66 PHE B O 1
ATOM 2349 N N . ILE B 1 67 ? 13.773 -13.281 1.128 1 96.25 67 ILE B N 1
ATOM 2350 C CA . ILE B 1 67 ? 13.711 -13.406 -0.325 1 96.25 67 ILE B CA 1
ATOM 2351 C C . ILE B 1 67 ? 13.344 -14.836 -0.707 1 96.25 67 ILE B C 1
ATOM 2353 O O . ILE B 1 67 ? 14.031 -15.781 -0.327 1 96.25 67 ILE B O 1
ATOM 2357 N N . ILE B 1 68 ? 12.32 -15.008 -1.459 1 96.25 68 ILE B N 1
ATOM 2358 C CA . ILE B 1 68 ? 11.844 -16.344 -1.816 1 96.25 68 ILE B CA 1
ATOM 2359 C C . ILE B 1 68 ? 12.75 -16.953 -2.881 1 96.25 68 ILE B C 1
ATOM 2361 O O . ILE B 1 68 ? 12.914 -16.375 -3.965 1 96.25 68 ILE B O 1
ATOM 2365 N N . LEU B 1 69 ? 13.32 -18.047 -2.553 1 94.12 69 LEU B N 1
ATOM 2366 C CA . LEU B 1 69 ? 14.172 -18.75 -3.498 1 94.12 69 LEU B CA 1
ATOM 2367 C C . LEU B 1 69 ? 13.375 -19.812 -4.266 1 94.12 69 LEU B C 1
ATOM 2369 O O . LEU B 1 69 ? 13.617 -20.016 -5.457 1 94.12 69 LEU B O 1
ATOM 2373 N N . ALA B 1 70 ? 12.531 -20.453 -3.613 1 94.12 70 ALA B N 1
ATOM 2374 C CA . ALA B 1 70 ? 11.641 -21.469 -4.156 1 94.12 70 ALA B CA 1
ATOM 2375 C C . ALA B 1 70 ? 10.344 -21.547 -3.355 1 94.12 70 ALA B C 1
ATOM 2377 O O . ALA B 1 70 ? 10.32 -21.234 -2.162 1 94.12 70 ALA B O 1
ATOM 2378 N N . GLY B 1 71 ? 9.297 -22 -4.059 1 94 71 GLY B N 1
ATOM 2379 C CA . GLY B 1 71 ? 8 -22.125 -3.406 1 94 71 GLY B CA 1
ATOM 2380 C C . GLY B 1 71 ? 7.145 -20.875 -3.561 1 94 71 GLY B C 1
ATOM 2381 O O . GLY B 1 71 ? 7.16 -20.234 -4.609 1 94 71 GLY B O 1
ATOM 2382 N N . GLN B 1 72 ? 6.289 -20.609 -2.523 1 94.31 72 GLN B N 1
ATOM 2383 C CA . GLN B 1 72 ? 5.34 -19.516 -2.572 1 94.31 72 GLN B CA 1
ATOM 2384 C C . GLN B 1 72 ? 4.902 -19.094 -1.171 1 94.31 72 GLN B C 1
ATOM 2386 O O . GLN B 1 72 ? 4.672 -19.953 -0.31 1 94.31 72 GLN B O 1
ATOM 2391 N N . VAL B 1 73 ? 4.82 -17.844 -1.023 1 97.12 73 VAL B N 1
ATOM 2392 C CA . VAL B 1 73 ? 4.441 -17.328 0.29 1 97.12 73 VAL B CA 1
ATOM 2393 C C . VAL B 1 73 ? 3.205 -16.438 0.162 1 97.12 73 VAL B C 1
ATOM 2395 O O . VAL B 1 73 ? 3.16 -15.547 -0.688 1 97.12 73 VAL B O 1
ATOM 2398 N N . ARG B 1 74 ? 2.168 -16.672 0.977 1 97.06 74 ARG B N 1
ATOM 2399 C CA . ARG B 1 74 ? 0.999 -15.82 1.121 1 97.06 74 ARG B CA 1
ATOM 2400 C C . ARG B 1 74 ? 1.239 -14.734 2.172 1 97.06 74 ARG B C 1
ATOM 2402 O O . ARG B 1 74 ? 1.642 -15.039 3.297 1 97.06 74 ARG B O 1
ATOM 2409 N N . SER B 1 75 ? 1.10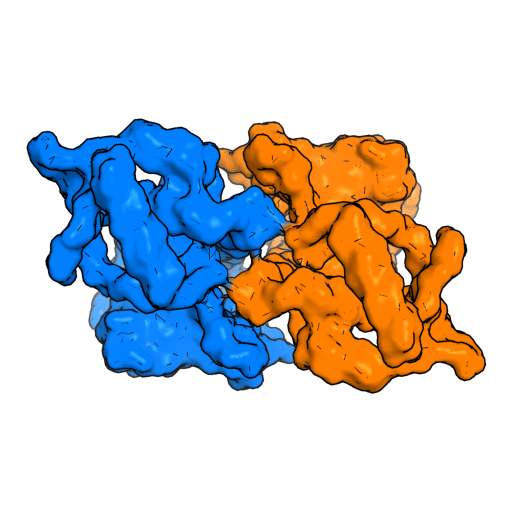5 -13.508 1.846 1 98 75 SER B N 1
ATOM 2410 C CA . SER B 1 75 ? 1.107 -12.414 2.811 1 98 75 SER B CA 1
ATOM 2411 C C . SER B 1 75 ? -0.313 -11.977 3.16 1 98 75 SER B C 1
ATOM 2413 O O . SER B 1 75 ? -1.113 -11.68 2.27 1 98 75 SER B O 1
ATOM 2415 N N . TYR B 1 76 ? -0.641 -11.875 4.449 1 97.81 76 TYR B N 1
ATOM 2416 C CA . TYR B 1 76 ? -2.01 -11.562 4.844 1 97.81 76 TYR B CA 1
ATOM 2417 C C . TYR B 1 76 ? -2.041 -10.852 6.191 1 97.81 76 TYR B C 1
ATOM 2419 O O . TYR B 1 76 ? -1.054 -10.867 6.93 1 97.81 76 TYR B O 1
ATOM 2427 N N . TYR B 1 77 ? -3.049 -10.195 6.422 1 96.88 77 TYR B N 1
ATOM 2428 C CA . TYR B 1 77 ? -3.322 -9.484 7.668 1 96.88 77 TYR B CA 1
ATOM 2429 C C . TYR B 1 77 ? -4.578 -10.031 8.336 1 96.88 77 TYR B C 1
ATOM 2431 O O . TYR B 1 77 ? -5.574 -10.312 7.672 1 96.88 77 TYR B O 1
ATOM 2439 N N . THR B 1 78 ? -4.492 -10.219 9.625 1 95.19 78 THR B N 1
ATOM 2440 C CA . THR B 1 78 ? -5.648 -10.617 10.414 1 95.19 78 THR B CA 1
ATOM 2441 C C . THR B 1 78 ? -6.125 -9.469 11.297 1 95.19 78 THR B C 1
ATOM 2443 O O . THR B 1 78 ? -5.387 -9 12.172 1 95.19 78 THR B O 1
ATOM 2446 N N . GLY B 1 79 ? -7.359 -9.086 11.086 1 90.38 79 GLY B N 1
ATOM 2447 C CA . GLY B 1 79 ? -7.934 -8.023 11.891 1 90.38 79 GLY B CA 1
ATOM 2448 C C . GLY B 1 79 ? -8.359 -8.492 13.273 1 90.38 79 GLY B C 1
ATOM 2449 O O . GLY B 1 79 ? -8.281 -9.68 13.586 1 90.38 79 GLY B O 1
ATOM 2450 N N . PRO B 1 80 ? -8.82 -7.508 14.078 1 84.38 80 PRO B N 1
ATOM 2451 C CA . PRO B 1 80 ? -9.227 -7.832 15.445 1 84.38 80 PRO B CA 1
ATOM 2452 C C . PRO B 1 80 ? -10.391 -8.812 15.5 1 84.38 80 PRO B C 1
ATOM 2454 O O . PRO B 1 80 ? -10.516 -9.578 16.453 1 84.38 80 PRO B O 1
ATOM 2457 N N . SER B 1 81 ? -11.281 -8.805 14.555 1 84.38 81 SER B N 1
ATOM 2458 C CA . SER B 1 81 ? -12.438 -9.688 14.508 1 84.38 81 SER B CA 1
ATOM 2459 C C . SER B 1 81 ? -12.047 -11.078 14.016 1 84.38 81 SER B C 1
ATOM 2461 O O . SER B 1 81 ? -12.867 -12 14.023 1 84.38 81 SER B O 1
ATOM 2463 N N . GLY B 1 82 ? -10.781 -11.195 13.555 1 88.69 82 GLY B N 1
ATOM 2464 C CA . GLY B 1 82 ? -10.359 -12.461 12.984 1 88.69 82 GLY B CA 1
ATOM 2465 C C . GLY B 1 82 ? -10.453 -12.492 11.469 1 88.69 82 GLY B C 1
ATOM 2466 O O . GLY B 1 82 ? -9.922 -13.406 10.828 1 88.69 82 GLY B O 1
ATOM 2467 N N . ARG B 1 83 ? -11.133 -11.492 10.945 1 88.94 83 ARG B N 1
ATOM 2468 C CA . ARG B 1 83 ? -11.211 -11.398 9.492 1 88.94 83 ARG B CA 1
ATOM 2469 C C . ARG B 1 83 ? -9.828 -11.172 8.883 1 88.94 83 ARG B C 1
ATOM 2471 O O . ARG B 1 83 ? -9.031 -10.391 9.406 1 88.94 83 ARG B O 1
ATOM 2478 N N . GLU B 1 84 ? -9.602 -11.875 7.766 1 94.44 84 GLU B N 1
ATOM 2479 C CA . GLU B 1 84 ? -8.297 -11.773 7.117 1 94.44 84 GLU B CA 1
ATOM 2480 C C . GLU B 1 84 ? -8.406 -11.094 5.754 1 94.44 84 GLU B C 1
ATOM 2482 O O . GLU B 1 84 ? -9.43 -11.219 5.074 1 94.44 84 GLU B O 1
ATOM 2487 N N . ILE B 1 85 ? -7.391 -10.406 5.414 1 95.62 85 ILE B N 1
ATOM 2488 C CA . ILE B 1 85 ? -7.215 -9.898 4.059 1 95.62 85 ILE B CA 1
ATOM 2489 C C . ILE B 1 85 ? -5.859 -10.336 3.516 1 95.62 85 ILE B C 1
ATOM 2491 O O . ILE B 1 85 ? -4.844 -10.234 4.211 1 95.62 85 ILE B O 1
ATOM 2495 N N . THR B 1 86 ? -5.859 -10.945 2.33 1 96.38 86 THR B N 1
ATOM 2496 C CA . THR B 1 86 ? -4.633 -11.391 1.672 1 96.38 86 THR B CA 1
ATOM 2497 C C . THR B 1 86 ? -4.121 -10.32 0.709 1 96.38 86 THR B C 1
ATOM 2499 O O . THR B 1 86 ? -4.879 -9.805 -0.116 1 96.38 86 THR B O 1
ATOM 2502 N N . LEU B 1 87 ? -2.9 -9.977 0.842 1 96.19 87 LEU B N 1
ATOM 2503 C CA . LEU B 1 87 ? -2.271 -9.031 -0.072 1 96.19 87 LEU B CA 1
ATOM 2504 C C . LEU B 1 87 ? -1.892 -9.711 -1.383 1 96.19 87 LEU B C 1
ATOM 2506 O O . LEU B 1 87 ? -2.23 -9.219 -2.463 1 96.19 87 LEU B O 1
ATOM 2510 N N . ALA B 1 88 ? -1.175 -10.82 -1.227 1 94.75 88 ALA B N 1
ATOM 2511 C CA . ALA B 1 88 ? -0.63 -11.453 -2.424 1 94.75 88 ALA B CA 1
ATOM 2512 C C . ALA B 1 88 ? -0.117 -12.859 -2.113 1 94.75 88 ALA B C 1
ATOM 2514 O O . ALA B 1 88 ? 0.104 -13.203 -0.951 1 94.75 88 ALA B O 1
ATOM 2515 N N . TYR B 1 89 ? -0.025 -13.664 -3.135 1 93.44 89 TYR B N 1
ATOM 2516 C CA . TYR B 1 89 ? 0.792 -14.875 -3.186 1 93.44 89 TYR B CA 1
ATOM 2517 C C . TYR B 1 89 ? 2.08 -14.625 -3.963 1 93.44 89 TYR B C 1
ATOM 2519 O O . TYR B 1 89 ? 2.066 -14.57 -5.195 1 93.44 89 TYR B O 1
ATOM 2527 N N . TRP B 1 90 ? 3.117 -14.531 -3.223 1 94.81 90 TRP B N 1
ATOM 2528 C CA . TRP B 1 90 ? 4.387 -14.094 -3.795 1 94.81 90 TRP B CA 1
ATOM 2529 C C . TRP B 1 90 ? 5.184 -15.289 -4.316 1 94.81 90 TRP B C 1
ATOM 2531 O O . TRP B 1 90 ? 5.297 -16.312 -3.637 1 94.81 90 TRP B O 1
ATOM 2541 N N . SER B 1 91 ? 5.781 -15.117 -5.449 1 92.31 91 SER B N 1
ATOM 2542 C CA . SER B 1 91 ? 6.582 -16.141 -6.109 1 92.31 91 SER B CA 1
ATOM 2543 C C . SER B 1 91 ? 8.07 -15.875 -5.926 1 92.31 91 SER B C 1
ATOM 2545 O O . SER B 1 91 ? 8.461 -14.844 -5.379 1 92.31 91 SER B O 1
ATOM 2547 N N . PRO B 1 92 ? 8.945 -16.844 -6.363 1 92.44 92 PRO B N 1
ATOM 2548 C CA . PRO B 1 92 ? 10.398 -16.703 -6.211 1 92.44 92 PRO B CA 1
ATOM 2549 C C . PRO B 1 92 ? 10.93 -15.406 -6.82 1 92.44 92 PRO B C 1
ATOM 2551 O O . PRO B 1 92 ? 10.492 -15 -7.898 1 92.44 92 PRO B O 1
ATOM 2554 N N . GLY B 1 93 ? 11.914 -14.836 -6.109 1 91.44 93 GLY B N 1
ATOM 2555 C CA . GLY B 1 93 ? 12.484 -13.562 -6.527 1 91.44 93 GLY B CA 1
ATOM 2556 C C . GLY B 1 93 ? 11.938 -12.383 -5.75 1 91.44 93 GLY B C 1
ATOM 2557 O O . GLY B 1 93 ? 12.625 -11.367 -5.594 1 91.44 93 GLY B O 1
ATOM 2558 N N . ASN B 1 94 ? 10.695 -12.492 -5.32 1 93.81 94 ASN B N 1
ATOM 2559 C CA . ASN B 1 94 ? 10.102 -11.461 -4.473 1 93.81 94 ASN B CA 1
ATOM 2560 C C . ASN B 1 94 ? 10.555 -11.594 -3.021 1 93.81 94 ASN B C 1
ATOM 2562 O O . ASN B 1 94 ? 10.93 -12.688 -2.584 1 93.81 94 ASN B O 1
ATOM 2566 N N . PHE B 1 95 ? 10.562 -10.492 -2.35 1 95.75 95 PHE B N 1
ATOM 2567 C CA . PHE B 1 95 ? 10.781 -10.586 -0.911 1 95.75 95 PHE B CA 1
ATOM 2568 C C . PHE B 1 95 ? 9.469 -10.414 -0.151 1 95.75 95 PHE B C 1
ATOM 2570 O O . PHE B 1 95 ? 8.539 -9.789 -0.651 1 95.75 95 PHE B O 1
ATOM 2577 N N . VAL B 1 96 ? 9.438 -10.992 1.037 1 97.19 96 VAL B N 1
ATOM 2578 C CA . VAL B 1 96 ? 8.336 -10.828 1.979 1 97.19 96 VAL B CA 1
ATOM 2579 C C . VAL B 1 96 ? 8.875 -10.391 3.336 1 97.19 96 VAL B C 1
ATOM 2581 O O . VAL B 1 96 ? 10.086 -10.227 3.508 1 97.19 96 VAL B O 1
ATOM 2584 N N . GLY B 1 97 ? 7.969 -10.078 4.223 1 96 97 GLY B N 1
ATOM 2585 C CA . GLY B 1 97 ? 8.352 -9.547 5.52 1 96 97 GLY B CA 1
ATOM 2586 C C . GLY B 1 97 ? 8.258 -8.031 5.594 1 96 97 GLY B C 1
ATOM 2587 O O . GLY B 1 97 ? 8.406 -7.449 6.668 1 96 97 GLY B O 1
ATOM 2588 N N . GLY B 1 98 ? 8 -7.41 4.465 1 91 98 GLY B N 1
ATOM 2589 C CA . GLY B 1 98 ? 7.879 -5.961 4.395 1 91 98 GLY B CA 1
ATOM 2590 C C . GLY B 1 98 ? 6.484 -5.469 4.734 1 91 98 GLY B C 1
ATOM 2591 O O . GLY B 1 98 ? 5.602 -6.262 5.062 1 91 98 GLY B O 1
ATOM 2592 N N . PRO B 1 99 ? 6.438 -4.125 4.664 1 91.56 99 PRO B N 1
ATOM 2593 C CA . PRO B 1 99 ? 7.277 -3.119 4.008 1 91.56 99 PRO B CA 1
ATOM 2594 C C . PRO B 1 99 ? 8.5 -2.742 4.84 1 91.56 99 PRO B C 1
ATOM 2596 O O . PRO B 1 99 ? 9.461 -2.166 4.309 1 91.56 99 PRO B O 1
ATOM 2599 N N . GLU B 1 100 ? 8.469 -2.963 6.129 1 91.56 100 GLU B N 1
ATOM 2600 C CA . GLU B 1 100 ? 9.68 -2.748 6.914 1 91.56 100 GLU B CA 1
ATOM 2601 C C . GLU B 1 100 ? 10.836 -3.594 6.391 1 91.56 100 GLU B C 1
ATOM 2603 O O . GLU B 1 100 ? 10.648 -4.758 6.031 1 91.56 100 GLU B O 1
ATOM 2608 N N . ILE B 1 101 ? 12.031 -2.982 6.309 1 93.12 101 ILE B N 1
ATOM 2609 C CA . ILE B 1 101 ? 13.109 -3.777 5.73 1 93.12 101 ILE B CA 1
ATOM 2610 C C . ILE B 1 101 ? 14.289 -3.83 6.699 1 93.12 101 ILE B C 1
ATOM 2612 O O . ILE B 1 101 ? 15.133 -4.723 6.605 1 93.12 101 ILE B O 1
ATOM 2616 N N . PHE B 1 102 ? 14.406 -2.865 7.582 1 90.56 102 PHE B N 1
ATOM 2617 C CA . PHE B 1 102 ? 15.602 -2.812 8.414 1 90.56 102 PHE B CA 1
ATOM 2618 C C . PHE B 1 102 ? 15.289 -3.254 9.844 1 90.56 102 PHE B C 1
ATOM 2620 O O . PHE B 1 102 ? 16.188 -3.451 10.648 1 90.56 102 PHE B O 1
ATOM 2627 N N . GLY B 1 103 ? 14.094 -3.377 10.086 1 83.75 103 GLY B N 1
ATOM 2628 C CA . GLY B 1 103 ? 13.68 -3.67 11.445 1 83.75 103 GLY B CA 1
ATOM 2629 C C . GLY B 1 103 ? 13.188 -2.447 12.203 1 83.75 103 GLY B C 1
ATOM 2630 O O . GLY B 1 103 ? 12.992 -1.385 11.609 1 83.75 103 GLY B O 1
ATOM 2631 N N . GLY B 1 104 ? 12.742 -2.537 13.477 1 78.31 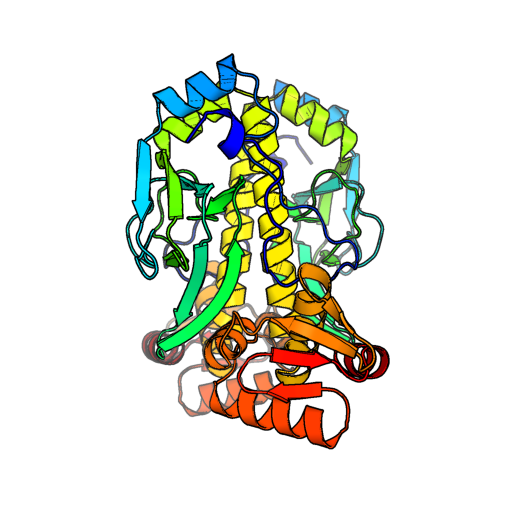104 GLY B N 1
ATOM 2632 C CA . GLY B 1 104 ? 12.344 -1.417 14.312 1 78.31 104 GLY B CA 1
ATOM 2633 C C . GLY B 1 104 ? 10.859 -1.399 14.609 1 78.31 104 GLY B C 1
ATOM 2634 O O . GLY B 1 104 ? 10.406 -0.676 15.5 1 78.31 104 GLY B O 1
ATOM 2635 N N . SER B 1 105 ? 10.117 -1.994 13.828 1 85.88 105 SER B N 1
ATOM 2636 C CA . SER B 1 105 ? 8.695 -2.145 14.102 1 85.88 105 SER B CA 1
ATOM 2637 C C . SER B 1 105 ? 8.25 -3.596 13.938 1 85.88 105 SER B C 1
ATOM 2639 O O . SER B 1 105 ? 8.945 -4.398 13.312 1 85.88 105 SER B O 1
ATOM 2641 N N . PRO B 1 106 ? 7.227 -3.959 14.531 1 92.62 106 PRO B N 1
ATOM 2642 C CA . PRO B 1 106 ? 6.727 -5.324 14.367 1 92.62 106 PRO B CA 1
ATOM 2643 C C . PRO B 1 106 ? 6.258 -5.609 12.938 1 92.62 106 PRO B C 1
ATOM 2645 O O . PRO B 1 106 ? 6.02 -4.676 12.164 1 92.62 106 PRO B O 1
ATOM 2648 N N . HIS B 1 107 ? 6.211 -6.891 12.609 1 95.75 107 HIS B N 1
ATOM 2649 C CA . HIS B 1 107 ? 5.641 -7.277 11.328 1 95.75 107 HIS B CA 1
ATOM 2650 C C . HIS B 1 107 ? 4.195 -6.801 11.195 1 95.75 107 HIS B C 1
ATOM 2652 O O . HIS B 1 107 ? 3.367 -7.074 12.062 1 95.75 107 HIS B O 1
ATOM 2658 N N . MET B 1 108 ? 3.904 -6.117 10.141 1 93.88 108 MET B N 1
ATOM 2659 C CA . MET B 1 108 ? 2.545 -5.645 9.898 1 93.88 108 MET B CA 1
ATOM 2660 C C . MET B 1 108 ? 1.694 -6.73 9.258 1 93.88 108 MET B C 1
ATOM 2662 O O . MET B 1 108 ? 0.471 -6.742 9.406 1 93.88 108 MET B O 1
ATOM 2666 N N . TRP B 1 109 ? 2.342 -7.543 8.523 1 96.5 109 TRP B N 1
ATOM 2667 C CA . TRP B 1 109 ? 1.704 -8.656 7.824 1 96.5 109 TRP B CA 1
ATOM 2668 C C . TRP B 1 109 ? 2.193 -9.992 8.367 1 96.5 109 TRP B C 1
ATOM 2670 O O . TRP B 1 109 ? 3.207 -10.047 9.07 1 96.5 109 TRP B O 1
ATOM 2680 N N . SER B 1 110 ? 1.462 -11.016 8.094 1 98.06 110 SER B N 1
ATOM 2681 C CA . SER B 1 110 ? 1.952 -12.383 8.25 1 98.06 110 SER B CA 1
ATOM 2682 C C . SER B 1 110 ? 2.34 -12.984 6.902 1 98.06 110 SER B C 1
ATOM 2684 O O . SER B 1 110 ? 1.866 -12.539 5.855 1 98.06 110 SER B O 1
ATOM 2686 N N . GLY B 1 111 ? 3.262 -13.867 6.969 1 98.31 111 GLY B N 1
ATOM 2687 C CA . GLY B 1 111 ? 3.645 -14.656 5.809 1 98.31 111 GLY B CA 1
ATOM 2688 C C . GLY B 1 111 ? 3.568 -16.156 6.055 1 98.31 111 GLY B C 1
ATOM 2689 O O . GLY B 1 111 ? 4.137 -16.656 7.027 1 98.31 111 GLY B O 1
ATOM 2690 N N . GLN B 1 112 ? 2.859 -16.859 5.191 1 98.25 112 GLN B N 1
ATOM 2691 C CA . GLN B 1 112 ? 2.693 -18.312 5.301 1 98.25 112 GLN B CA 1
ATOM 2692 C C . GLN B 1 112 ? 3.129 -19 4.02 1 98.25 112 GLN B C 1
ATOM 2694 O O . GLN B 1 112 ? 2.752 -18.594 2.92 1 98.25 112 GLN B O 1
ATOM 2699 N N . ALA B 1 113 ? 3.947 -20.094 4.184 1 97.94 113 ALA B N 1
ATOM 2700 C CA . ALA B 1 113 ? 4.293 -20.922 3.035 1 97.94 113 ALA B CA 1
ATOM 2701 C C . ALA B 1 113 ? 3.084 -21.734 2.561 1 97.94 113 ALA B C 1
ATOM 2703 O O . ALA B 1 113 ? 2.508 -22.5 3.326 1 97.94 113 ALA B O 1
ATOM 2704 N N . ILE B 1 114 ? 2.736 -21.562 1.313 1 93.69 114 ILE B N 1
ATOM 2705 C CA . ILE B 1 114 ? 1.562 -22.281 0.833 1 93.69 114 ILE B CA 1
ATOM 2706 C C . ILE B 1 114 ? 1.991 -23.594 0.188 1 93.69 114 ILE B C 1
ATOM 2708 O O . ILE B 1 114 ? 1.159 -24.469 -0.07 1 93.69 114 ILE B O 1
ATOM 2712 N N . ARG B 1 115 ? 3.219 -23.797 -0.106 1 93.69 115 ARG B N 1
ATOM 2713 C CA . ARG B 1 115 ? 3.926 -25.016 -0.521 1 93.69 115 ARG B CA 1
ATOM 2714 C C . ARG B 1 115 ? 5.324 -25.062 0.085 1 93.69 115 ARG B C 1
ATOM 2716 O O . ARG B 1 115 ? 5.773 -24.094 0.702 1 93.69 115 ARG B O 1
ATOM 2723 N N . PRO B 1 116 ? 5.934 -26.25 -0.037 1 96.81 116 PRO B N 1
ATOM 2724 C CA . PRO B 1 116 ? 7.312 -26.234 0.451 1 96.81 116 PRO B CA 1
ATOM 2725 C C . PRO B 1 116 ? 8.117 -25.062 -0.104 1 96.81 116 PRO B C 1
ATOM 2727 O O . PRO B 1 116 ? 8.172 -24.859 -1.321 1 96.81 116 PRO B O 1
ATOM 2730 N N . THR B 1 117 ? 8.648 -24.234 0.837 1 96.88 117 THR B N 1
ATOM 2731 C CA . THR B 1 117 ? 9.203 -22.938 0.464 1 96.88 117 THR B CA 1
ATOM 2732 C C . THR B 1 117 ? 10.594 -22.766 1.056 1 96.88 117 THR B C 1
ATOM 2734 O O . THR B 1 117 ? 10.836 -23.125 2.211 1 96.88 117 THR B O 1
ATOM 2737 N N . GLN B 1 118 ? 11.477 -22.312 0.227 1 97.25 118 GLN B N 1
ATOM 2738 C CA . GLN B 1 118 ? 12.812 -21.906 0.644 1 97.25 118 GLN B CA 1
ATOM 2739 C C . GLN B 1 118 ? 12.984 -20.406 0.533 1 97.25 118 GLN B C 1
ATOM 2741 O O . GLN B 1 118 ? 12.648 -19.812 -0.493 1 97.25 118 GLN B O 1
ATOM 2746 N N . VAL B 1 119 ? 13.484 -19.812 1.611 1 97.25 119 VAL B N 1
ATOM 2747 C CA . VAL B 1 119 ? 13.688 -18.359 1.588 1 97.25 119 VAL B CA 1
ATOM 2748 C C . VAL B 1 119 ? 15.109 -18.031 2.041 1 97.25 119 VAL B C 1
ATOM 2750 O O . VAL B 1 119 ? 15.727 -18.812 2.777 1 97.25 119 VAL B O 1
ATOM 2753 N N . LEU B 1 120 ? 15.609 -16.953 1.511 1 96.81 120 LEU B N 1
ATOM 2754 C CA . LEU B 1 120 ? 16.844 -16.344 1.984 1 96.81 120 LEU B CA 1
ATOM 2755 C C . LEU B 1 120 ? 16.562 -15.242 2.99 1 96.81 120 LEU B C 1
ATOM 2757 O O . LEU B 1 120 ? 16.047 -14.18 2.621 1 96.81 120 LEU B O 1
ATOM 2761 N N . HIS B 1 121 ? 16.859 -15.461 4.238 1 97.44 121 HIS B N 1
ATOM 2762 C CA . HIS B 1 121 ? 16.641 -14.469 5.285 1 97.44 121 HIS B CA 1
ATOM 2763 C C . HIS B 1 121 ? 17.828 -13.523 5.418 1 97.44 121 HIS B C 1
ATOM 2765 O O . HIS B 1 121 ? 18.953 -13.969 5.645 1 97.44 121 HIS B O 1
ATOM 2771 N N . VAL B 1 122 ? 17.594 -12.273 5.219 1 96.94 122 VAL B N 1
ATOM 2772 C CA . VAL B 1 122 ? 18.594 -11.234 5.383 1 96.94 122 VAL B CA 1
ATOM 2773 C C . VAL B 1 122 ? 18.219 -10.312 6.539 1 96.94 122 VAL B C 1
ATOM 2775 O O . VAL B 1 122 ? 17.188 -9.633 6.48 1 96.94 122 VAL B O 1
ATOM 2778 N N . ARG B 1 123 ? 19.047 -10.266 7.598 1 96.62 123 ARG B N 1
ATOM 2779 C CA . ARG B 1 123 ? 18.766 -9.422 8.758 1 96.62 123 ARG B CA 1
ATOM 2780 C C . ARG B 1 123 ? 18.906 -7.949 8.406 1 96.62 123 ARG B C 1
ATOM 2782 O O . ARG B 1 123 ? 19.688 -7.586 7.527 1 96.62 123 ARG B O 1
ATOM 2789 N N . GLY B 1 124 ? 18.141 -7.133 9.109 1 95.56 124 GLY B N 1
ATOM 2790 C CA . GLY B 1 124 ? 18.078 -5.707 8.82 1 95.56 124 GLY B CA 1
ATOM 2791 C C . GLY B 1 124 ? 19.438 -5.047 8.812 1 95.56 124 GLY B C 1
ATOM 2792 O O . GLY B 1 124 ? 19.766 -4.27 7.91 1 95.56 124 GLY B O 1
ATOM 2793 N N . ARG B 1 125 ? 20.219 -5.316 9.797 1 93.94 125 ARG B N 1
ATOM 2794 C CA . ARG B 1 125 ? 21.547 -4.719 9.922 1 93.94 125 ARG B CA 1
ATOM 2795 C C . ARG B 1 125 ? 22.438 -5.098 8.734 1 93.94 125 ARG B C 1
ATOM 2797 O O . ARG B 1 125 ? 23.109 -4.242 8.156 1 93.94 125 ARG B O 1
ATOM 2804 N N . GLU B 1 126 ? 22.438 -6.352 8.398 1 96 126 GLU B N 1
ATOM 2805 C CA . GLU B 1 126 ? 23.219 -6.836 7.27 1 96 126 GLU B CA 1
ATOM 2806 C C . GLU B 1 126 ? 22.719 -6.254 5.953 1 96 126 GLU B C 1
ATOM 2808 O O . GLU B 1 126 ? 23.5 -5.938 5.062 1 96 126 GLU B O 1
ATOM 2813 N N . LEU B 1 127 ? 21.391 -6.188 5.863 1 95 127 LEU B N 1
ATOM 2814 C CA . LEU B 1 127 ? 20.797 -5.617 4.656 1 95 127 LEU B CA 1
ATOM 2815 C C . LEU B 1 127 ? 21.266 -4.18 4.453 1 95 127 LEU B C 1
ATOM 2817 O O . LEU B 1 127 ? 21.641 -3.795 3.346 1 95 127 LEU B O 1
ATOM 2821 N N . ARG B 1 128 ? 21.25 -3.43 5.477 1 92.44 128 ARG B N 1
ATOM 2822 C CA . ARG B 1 128 ? 21.703 -2.045 5.398 1 92.44 128 ARG B CA 1
ATOM 2823 C C . ARG B 1 128 ? 23.156 -1.965 4.914 1 92.44 128 ARG B C 1
ATOM 2825 O O . ARG B 1 128 ? 23.484 -1.133 4.066 1 92.44 128 ARG B O 1
ATOM 2832 N N . GLN B 1 129 ? 23.969 -2.812 5.426 1 93.12 129 GLN B N 1
ATOM 2833 C CA . GLN B 1 129 ? 25.375 -2.854 5.02 1 93.12 129 GLN B CA 1
ATOM 2834 C C . GLN B 1 129 ? 25.516 -3.221 3.547 1 93.12 129 GLN B C 1
ATOM 2836 O O . GLN B 1 129 ? 26.328 -2.641 2.83 1 93.12 129 GLN B O 1
ATOM 2841 N N . LEU B 1 130 ? 24.75 -4.203 3.156 1 93.5 130 LEU B N 1
ATOM 2842 C CA . LEU B 1 130 ? 24.781 -4.629 1.763 1 93.5 130 LEU B CA 1
ATOM 2843 C C . LEU B 1 130 ? 24.375 -3.49 0.835 1 93.5 130 LEU B C 1
ATOM 2845 O O . LEU B 1 130 ? 24.984 -3.295 -0.219 1 93.5 130 LEU B O 1
ATOM 2849 N N . LEU B 1 131 ? 23.344 -2.758 1.248 1 90.56 131 LEU B N 1
ATOM 2850 C CA . LEU B 1 131 ? 22.828 -1.687 0.402 1 90.56 131 LEU B CA 1
ATOM 2851 C C . LEU B 1 131 ? 23.844 -0.57 0.253 1 90.56 131 LEU B C 1
ATOM 2853 O O . LEU B 1 131 ? 23.922 0.072 -0.797 1 90.56 131 LEU B O 1
ATOM 2857 N N . ASP B 1 132 ? 24.625 -0.367 1.227 1 87 132 ASP B N 1
ATOM 2858 C CA . ASP B 1 132 ? 25.703 0.623 1.178 1 87 132 ASP B CA 1
ATOM 2859 C C . ASP B 1 132 ? 26.797 0.192 0.211 1 87 132 ASP B C 1
ATOM 2861 O O . ASP B 1 132 ? 27.453 1.033 -0.415 1 87 132 ASP B O 1
ATOM 2865 N N . ARG B 1 133 ? 26.969 -1.094 0.006 1 88.88 133 ARG B N 1
ATOM 2866 C CA . ARG B 1 133 ? 28.109 -1.617 -0.719 1 88.88 133 ARG B CA 1
ATOM 2867 C C . ARG B 1 133 ? 27.719 -2.051 -2.127 1 88.88 133 ARG B C 1
ATOM 2869 O O . ARG B 1 133 ? 28.578 -2.141 -3.014 1 88.88 133 ARG B O 1
ATOM 2876 N N . LEU B 1 134 ? 26.516 -2.402 -2.299 1 90.75 134 LEU B N 1
ATOM 2877 C CA . LEU B 1 134 ? 26.078 -2.979 -3.564 1 90.75 134 LEU B CA 1
ATOM 2878 C C . LEU B 1 134 ? 24.984 -2.123 -4.203 1 90.75 134 LEU B C 1
ATOM 2880 O O . LEU B 1 134 ? 23.797 -2.391 -4.027 1 90.75 134 LEU B O 1
ATOM 2884 N N . PRO B 1 135 ? 25.344 -1.219 -5.023 1 86.75 135 PRO B N 1
ATOM 2885 C CA . PRO B 1 135 ? 24.375 -0.317 -5.641 1 86.75 135 PRO B CA 1
ATOM 2886 C C . PRO B 1 135 ? 23.328 -1.057 -6.473 1 86.75 135 PRO B C 1
ATOM 2888 O O . PRO B 1 135 ? 22.156 -0.659 -6.504 1 86.75 135 PRO B O 1
ATOM 2891 N N . ARG B 1 136 ? 23.719 -2.102 -7.109 1 87.94 136 ARG B N 1
ATOM 2892 C CA . ARG B 1 136 ? 22.781 -2.863 -7.918 1 87.94 136 ARG B CA 1
ATOM 2893 C C . ARG B 1 136 ? 21.688 -3.496 -7.047 1 87.94 136 ARG B C 1
ATOM 2895 O O . ARG B 1 136 ? 20.531 -3.545 -7.434 1 87.94 136 ARG B O 1
ATOM 2902 N N . LEU B 1 137 ? 22.078 -3.973 -5.922 1 91.38 137 LEU B N 1
ATOM 2903 C CA . LEU B 1 137 ? 21.109 -4.539 -4.988 1 91.38 137 LEU B CA 1
ATOM 2904 C C . LEU B 1 137 ? 20.172 -3.461 -4.457 1 91.38 137 LEU B C 1
ATOM 2906 O O . LEU B 1 137 ? 18.984 -3.707 -4.273 1 91.38 137 LEU B O 1
ATOM 2910 N N . THR B 1 138 ? 20.75 -2.316 -4.223 1 91.38 138 THR B N 1
ATOM 2911 C CA . THR B 1 138 ? 19.953 -1.205 -3.703 1 91.38 138 THR B CA 1
ATOM 2912 C C . THR B 1 138 ? 18.891 -0.787 -4.707 1 91.38 138 THR B C 1
ATOM 2914 O O . THR B 1 138 ? 17.719 -0.595 -4.34 1 91.38 138 THR B O 1
ATOM 2917 N N . LEU B 1 139 ? 19.297 -0.692 -5.891 1 88.44 139 LEU B N 1
ATOM 2918 C CA . LEU B 1 139 ? 18.344 -0.334 -6.934 1 88.44 139 LEU B CA 1
ATOM 2919 C C . LEU B 1 139 ? 17.281 -1.419 -7.098 1 88.44 139 LEU B C 1
ATOM 2921 O O . LEU B 1 139 ? 16.094 -1.116 -7.277 1 88.44 139 LEU B O 1
ATOM 2925 N N . ALA B 1 140 ? 17.688 -2.656 -7.035 1 90.62 140 ALA B N 1
ATOM 2926 C CA . ALA B 1 140 ? 16.75 -3.77 -7.121 1 90.62 140 ALA B CA 1
ATOM 2927 C C . ALA B 1 140 ? 15.742 -3.723 -5.977 1 90.62 140 ALA B C 1
ATOM 2929 O O . ALA B 1 140 ? 14.562 -4.02 -6.168 1 90.62 140 ALA B O 1
ATOM 2930 N N . LEU B 1 141 ? 16.234 -3.375 -4.836 1 93.56 141 LEU B N 1
ATOM 2931 C CA . LEU B 1 141 ? 15.359 -3.277 -3.678 1 93.56 141 LEU B CA 1
ATOM 2932 C C . LEU B 1 141 ? 14.359 -2.137 -3.85 1 93.56 141 LEU B C 1
ATOM 2934 O O . LEU B 1 141 ? 13.188 -2.275 -3.498 1 93.56 141 LEU B O 1
ATOM 2938 N N . VAL B 1 142 ? 14.82 -1.033 -4.344 1 92.62 142 VAL B N 1
ATOM 2939 C CA . VAL B 1 142 ? 13.945 0.095 -4.637 1 92.62 142 VAL B CA 1
ATOM 2940 C C . VAL B 1 142 ? 12.836 -0.344 -5.594 1 92.62 142 VAL B C 1
ATOM 2942 O O . VAL B 1 142 ? 11.656 -0.089 -5.352 1 92.62 142 VAL B O 1
ATOM 2945 N N . GLU B 1 143 ? 13.203 -1.038 -6.609 1 90.94 143 GLU B N 1
ATOM 2946 C CA . GLU B 1 143 ? 12.234 -1.52 -7.59 1 90.94 143 GLU B CA 1
ATOM 2947 C C . GLU B 1 143 ? 11.25 -2.504 -6.961 1 90.94 143 GLU B C 1
ATOM 2949 O O . GLU B 1 143 ? 10.062 -2.506 -7.297 1 90.94 143 GLU B O 1
ATOM 2954 N N . ALA B 1 144 ? 11.766 -3.311 -6.137 1 93.38 144 ALA B N 1
ATOM 2955 C CA . ALA B 1 144 ? 10.914 -4.27 -5.441 1 93.38 144 ALA B CA 1
ATOM 2956 C C . ALA B 1 144 ? 9.906 -3.557 -4.539 1 93.38 144 ALA B C 1
ATOM 2958 O O . ALA B 1 144 ? 8.742 -3.953 -4.457 1 93.38 144 ALA B O 1
ATOM 2959 N N . LEU B 1 145 ? 10.367 -2.533 -3.852 1 94.81 145 LEU B N 1
ATOM 2960 C CA . LEU B 1 145 ? 9.484 -1.748 -2.996 1 94.81 145 LEU B CA 1
ATOM 2961 C C . LEU B 1 145 ? 8.43 -1.028 -3.824 1 94.81 145 LEU B C 1
ATOM 2963 O O . LEU B 1 145 ? 7.266 -0.944 -3.418 1 94.81 145 LEU B O 1
ATOM 2967 N N . VAL B 1 146 ? 8.828 -0.532 -4.941 1 92.88 146 VAL B N 1
ATOM 2968 C CA . VAL B 1 146 ? 7.891 0.112 -5.859 1 92.88 146 VAL B CA 1
ATOM 2969 C C . VAL B 1 146 ? 6.832 -0.892 -6.305 1 92.88 146 VAL B C 1
ATOM 2971 O O . VAL B 1 146 ? 5.637 -0.589 -6.289 1 92.88 146 VAL B O 1
ATOM 2974 N N . HIS B 1 147 ? 7.305 -2.037 -6.676 1 91.75 147 HIS B N 1
ATOM 2975 C CA . HIS B 1 147 ? 6.398 -3.096 -7.105 1 91.75 147 HIS B CA 1
ATOM 2976 C C . HIS B 1 147 ? 5.391 -3.436 -6.008 1 91.75 147 HIS B C 1
ATOM 2978 O O . HIS B 1 147 ? 4.195 -3.561 -6.277 1 91.75 147 HIS B O 1
ATOM 2984 N N . LYS B 1 148 ? 5.82 -3.59 -4.836 1 93.69 148 LYS B N 1
ATOM 2985 C CA . LYS B 1 148 ? 4.938 -3.863 -3.705 1 93.69 148 LYS B CA 1
ATOM 2986 C C . LYS B 1 148 ? 3.965 -2.709 -3.479 1 93.69 148 LYS B C 1
ATOM 2988 O O . LYS B 1 148 ? 2.791 -2.93 -3.172 1 93.69 148 LYS B O 1
ATOM 2993 N N . GLY B 1 149 ? 4.469 -1.507 -3.541 1 94 149 GLY B N 1
ATOM 2994 C CA . GLY B 1 149 ? 3.6 -0.346 -3.436 1 94 149 GLY B CA 1
ATOM 2995 C C . GLY B 1 149 ? 2.469 -0.353 -4.445 1 94 149 GLY B C 1
ATOM 2996 O O . GLY B 1 149 ? 1.349 0.056 -4.137 1 94 149 GLY B O 1
ATOM 2997 N N . LYS B 1 150 ? 2.795 -0.77 -5.629 1 92.56 150 LYS B N 1
ATOM 2998 C CA . LYS B 1 150 ? 1.764 -0.878 -6.656 1 92.56 150 LYS B CA 1
ATOM 2999 C C . LYS B 1 150 ? 0.726 -1.934 -6.285 1 92.56 150 LYS B C 1
ATOM 3001 O O . LYS B 1 150 ? -0.472 -1.735 -6.496 1 92.56 150 LYS B O 1
ATOM 3006 N N . ALA B 1 151 ? 1.167 -3.027 -5.77 1 92.38 151 ALA B N 1
ATOM 3007 C CA . ALA B 1 151 ? 0.25 -4.066 -5.312 1 92.38 151 ALA B CA 1
ATOM 3008 C C . ALA B 1 151 ? -0.64 -3.557 -4.18 1 92.38 151 ALA B C 1
ATOM 3010 O O . ALA B 1 151 ? -1.849 -3.801 -4.176 1 92.38 151 ALA B O 1
ATOM 3011 N N . TYR B 1 152 ? 0.013 -2.865 -3.195 1 95.19 152 TYR B N 1
ATOM 3012 C CA . TYR B 1 152 ? -0.75 -2.264 -2.107 1 95.19 152 TYR B CA 1
ATOM 3013 C C . TYR B 1 152 ? -1.808 -1.308 -2.648 1 95.19 152 TYR B C 1
ATOM 3015 O O . TYR B 1 152 ? -2.965 -1.351 -2.225 1 95.19 152 TYR B O 1
ATOM 3023 N N . SER B 1 153 ? -1.394 -0.458 -3.566 1 95 153 SER B N 1
ATOM 3024 C CA . SER B 1 153 ? -2.291 0.54 -4.141 1 95 153 SER B CA 1
ATOM 3025 C C . SER B 1 153 ? -3.49 -0.118 -4.816 1 95 153 SER B C 1
ATOM 3027 O O . SER B 1 153 ? -4.633 0.29 -4.598 1 95 153 SER B O 1
ATOM 3029 N N . ALA B 1 154 ? -3.219 -1.111 -5.598 1 92.12 154 ALA B N 1
ATOM 3030 C CA . ALA B 1 154 ? -4.297 -1.8 -6.301 1 92.12 154 ALA B CA 1
ATOM 3031 C C . ALA B 1 154 ? -5.309 -2.383 -5.32 1 92.12 154 ALA B C 1
ATOM 3033 O O . ALA B 1 154 ? -6.52 -2.295 -5.539 1 92.12 154 ALA B O 1
ATOM 3034 N N . LEU B 1 155 ? -4.852 -2.988 -4.281 1 93.56 155 LEU B N 1
ATOM 3035 C CA . LEU B 1 155 ? -5.742 -3.574 -3.285 1 93.56 155 LEU B CA 1
ATOM 3036 C C . LEU B 1 155 ? -6.555 -2.492 -2.582 1 93.56 155 LEU B C 1
ATOM 3038 O O . LEU B 1 155 ? -7.754 -2.664 -2.35 1 93.56 155 LEU B O 1
ATOM 3042 N N . ILE B 1 156 ? -5.902 -1.385 -2.258 1 94.31 156 ILE B N 1
ATOM 3043 C CA . ILE B 1 156 ? -6.605 -0.258 -1.651 1 94.31 156 ILE B CA 1
ATOM 3044 C C . ILE B 1 156 ? -7.723 0.214 -2.58 1 94.31 156 ILE B C 1
ATOM 3046 O O . ILE B 1 156 ? -8.859 0.417 -2.143 1 94.31 156 ILE B O 1
ATOM 3050 N N . HIS B 1 157 ? -7.375 0.413 -3.832 1 92.75 157 HIS B N 1
ATOM 3051 C CA . HIS B 1 157 ? -8.344 0.889 -4.812 1 92.75 157 HIS B CA 1
ATOM 3052 C C . HIS B 1 157 ? -9.555 -0.035 -4.883 1 92.75 157 HIS B C 1
ATOM 3054 O O . HIS B 1 157 ? -10.695 0.43 -4.867 1 92.75 157 HIS B O 1
ATOM 3060 N N . MET B 1 158 ? -9.305 -1.242 -4.859 1 90.12 158 MET B N 1
ATOM 3061 C CA . MET B 1 158 ? -10.375 -2.229 -4.957 1 90.12 158 MET B CA 1
ATOM 3062 C C . MET B 1 158 ? -11.227 -2.238 -3.693 1 90.12 158 MET B C 1
ATOM 3064 O O . MET B 1 158 ? -12.453 -2.127 -3.762 1 90.12 158 MET B O 1
ATOM 3068 N N . LEU B 1 159 ? -10.586 -2.336 -2.562 1 91.06 159 LEU B N 1
ATOM 3069 C CA . LEU B 1 159 ? -11.289 -2.391 -1.287 1 91.06 159 LEU B CA 1
ATOM 3070 C C . LEU B 1 159 ? -12.07 -1.102 -1.041 1 91.06 159 LEU B C 1
ATOM 3072 O O . LEU B 1 159 ? -13.141 -1.125 -0.431 1 91.06 159 LEU B O 1
ATOM 3076 N N . GLY B 1 160 ? -11.516 -0.041 -1.494 1 91.81 160 GLY B N 1
ATOM 3077 C CA . GLY B 1 160 ? -12.078 1.256 -1.153 1 91.81 160 GLY B CA 1
ATOM 3078 C C . GLY B 1 160 ? -13.156 1.714 -2.121 1 91.81 160 GLY B C 1
ATOM 3079 O O . GLY B 1 160 ? -13.984 2.562 -1.783 1 91.81 160 GLY B O 1
ATOM 3080 N N . THR B 1 161 ? -13.219 1.191 -3.357 1 91.06 161 THR B N 1
ATOM 3081 C CA . THR B 1 161 ? -14.086 1.829 -4.34 1 91.06 161 THR B CA 1
ATOM 3082 C C . THR B 1 161 ? -14.93 0.789 -5.078 1 91.06 161 THR B C 1
ATOM 3084 O O . THR B 1 161 ? -15.828 1.138 -5.84 1 91.06 161 THR B O 1
ATOM 3087 N N . ARG B 1 162 ? -14.664 -0.473 -4.832 1 89.31 162 ARG B N 1
ATOM 3088 C CA . ARG B 1 162 ? -15.383 -1.521 -5.543 1 89.31 162 ARG B CA 1
ATOM 3089 C C . ARG B 1 162 ? -16.188 -2.383 -4.578 1 89.31 162 ARG B C 1
ATOM 3091 O O . ARG B 1 162 ? -15.836 -2.51 -3.404 1 89.31 162 ARG B O 1
ATOM 3098 N N . SER B 1 163 ? -17.297 -2.949 -5.18 1 88.81 163 SER B N 1
ATOM 3099 C CA . SER B 1 163 ? -18.047 -3.93 -4.402 1 88.81 163 SER B CA 1
ATOM 3100 C C . SER B 1 163 ? -17.281 -5.25 -4.305 1 88.81 163 SER B C 1
ATOM 3102 O O . SER B 1 163 ? -16.375 -5.516 -5.094 1 88.81 163 SER B O 1
ATOM 3104 N N . ALA B 1 164 ? -17.688 -6.02 -3.334 1 89.62 164 ALA B N 1
ATOM 3105 C CA . ALA B 1 164 ? -17.047 -7.332 -3.176 1 89.62 164 ALA B CA 1
ATOM 3106 C C . ALA B 1 164 ? -17.234 -8.18 -4.43 1 89.62 164 ALA B C 1
ATOM 3108 O O . ALA B 1 164 ? -16.344 -8.938 -4.805 1 89.62 164 ALA B O 1
ATOM 3109 N N . ALA B 1 165 ? -18.422 -8.039 -5.078 1 93.12 165 ALA B N 1
ATOM 3110 C CA . ALA B 1 165 ? -18.688 -8.812 -6.289 1 93.12 165 ALA B CA 1
ATOM 3111 C C . ALA B 1 165 ? -17.766 -8.375 -7.43 1 93.12 165 ALA B C 1
ATOM 3113 O O . ALA B 1 165 ? -17.25 -9.211 -8.172 1 93.12 165 ALA B O 1
ATOM 3114 N N . GLU B 1 166 ? -17.609 -7.109 -7.555 1 91.62 166 GLU B N 1
ATOM 3115 C CA . GLU B 1 166 ? -16.703 -6.586 -8.57 1 91.62 166 GLU B CA 1
ATOM 3116 C C . GLU B 1 166 ? -15.273 -7.043 -8.312 1 91.62 166 GLU B C 1
ATOM 3118 O O . GLU B 1 166 ? -14.547 -7.379 -9.258 1 91.62 166 GLU B O 1
ATOM 3123 N N . ARG B 1 167 ? -14.867 -7.02 -7.102 1 91.5 167 ARG B N 1
ATOM 3124 C CA . ARG B 1 167 ? -13.523 -7.461 -6.738 1 91.5 167 ARG B CA 1
ATOM 3125 C C . ARG B 1 167 ? -13.328 -8.938 -7.055 1 91.5 167 ARG B C 1
ATOM 3127 O O . ARG B 1 167 ? -12.266 -9.344 -7.531 1 91.5 167 ARG B O 1
ATOM 3134 N N . LEU B 1 168 ? -14.32 -9.742 -6.797 1 93.88 168 LEU B N 1
ATOM 3135 C CA . LEU B 1 168 ? -14.242 -11.164 -7.117 1 93.88 168 LEU B CA 1
ATOM 3136 C C . LEU B 1 168 ? -14.094 -11.375 -8.617 1 93.88 168 LEU B C 1
ATOM 3138 O O . LEU B 1 168 ? -13.273 -12.188 -9.062 1 93.88 168 LEU B O 1
ATOM 3142 N N . ALA B 1 169 ? -14.883 -10.672 -9.359 1 93.38 169 ALA B N 1
ATOM 3143 C CA . ALA B 1 169 ? -14.781 -10.758 -10.812 1 93.38 169 ALA B CA 1
ATOM 3144 C C . ALA B 1 169 ? -13.375 -10.391 -11.289 1 93.38 169 ALA B C 1
ATOM 3146 O O . ALA B 1 169 ? -12.797 -11.086 -12.133 1 93.38 169 ALA B O 1
ATOM 3147 N N . GLN B 1 170 ? -12.852 -9.312 -10.742 1 90.81 170 GLN B N 1
ATOM 3148 C CA . GLN B 1 170 ? -11.508 -8.883 -11.094 1 90.81 170 GLN B CA 1
ATOM 3149 C C . GLN B 1 170 ? -10.477 -9.953 -10.742 1 90.81 170 GLN B C 1
ATOM 3151 O O . GLN B 1 170 ? -9.547 -10.211 -11.508 1 90.81 170 GLN B O 1
ATOM 3156 N N . LEU B 1 171 ? -10.562 -10.453 -9.586 1 90.75 171 LEU B N 1
ATOM 3157 C CA . LEU B 1 171 ? -9.648 -11.492 -9.141 1 90.75 171 LEU B CA 1
ATOM 3158 C C . LEU B 1 171 ? -9.688 -12.688 -10.086 1 90.75 171 LEU B C 1
ATOM 3160 O O . LEU B 1 171 ? -8.641 -13.227 -10.453 1 90.75 171 LEU B O 1
ATOM 3164 N N . LEU B 1 172 ? -10.852 -13.133 -10.484 1 91.69 172 LEU B N 1
ATOM 3165 C CA . LEU B 1 172 ? -10.992 -14.258 -11.398 1 91.69 172 LEU B CA 1
ATOM 3166 C C . LEU B 1 172 ? -10.297 -13.977 -12.727 1 91.69 172 LEU B C 1
ATOM 3168 O O . LEU B 1 172 ? -9.625 -14.844 -13.281 1 91.69 172 LEU B O 1
ATOM 3172 N N . LEU B 1 173 ? -10.477 -12.797 -13.188 1 89.75 173 LEU B N 1
ATOM 3173 C CA . LEU B 1 173 ? -9.836 -12.398 -14.438 1 89.75 173 LEU B CA 1
ATOM 3174 C C . LEU B 1 173 ? -8.32 -12.398 -14.297 1 89.75 173 LEU B C 1
ATOM 3176 O O . LEU B 1 173 ? -7.605 -12.797 -15.219 1 89.75 173 LEU B O 1
ATOM 3180 N N . LEU B 1 174 ? -7.883 -11.938 -13.211 1 86.56 174 LEU B N 1
ATOM 3181 C CA . LEU B 1 174 ? -6.449 -11.93 -12.945 1 86.56 174 LEU B CA 1
ATOM 3182 C C . LEU B 1 174 ? -5.902 -13.352 -12.906 1 86.56 174 LEU B C 1
ATOM 3184 O O . LEU B 1 174 ? -4.859 -13.633 -13.5 1 86.56 174 LEU B O 1
ATOM 3188 N N . MET B 1 175 ? -6.559 -14.188 -12.25 1 87.62 175 MET B N 1
ATOM 3189 C CA . MET B 1 175 ? -6.145 -15.586 -12.18 1 87.62 175 MET B CA 1
ATOM 3190 C C . MET B 1 175 ? -6.133 -16.219 -13.562 1 87.62 175 MET B C 1
ATOM 3192 O O . MET B 1 175 ? -5.238 -17 -13.891 1 87.62 175 MET B O 1
ATOM 3196 N N . ALA B 1 176 ? -7.102 -15.875 -14.312 1 87.19 176 ALA B N 1
ATOM 3197 C CA . ALA B 1 176 ? -7.16 -16.359 -15.695 1 87.19 176 ALA B CA 1
ATOM 3198 C C . ALA B 1 176 ? -5.938 -15.906 -16.484 1 87.19 176 ALA B C 1
ATOM 3200 O O . ALA B 1 176 ? -5.363 -16.672 -17.25 1 87.19 176 ALA B O 1
ATOM 3201 N N . ASN B 1 177 ? -5.586 -14.672 -16.281 1 83.38 177 ASN B N 1
ATOM 3202 C CA . ASN B 1 177 ? -4.441 -14.117 -16.984 1 83.38 177 ASN B CA 1
ATOM 3203 C C . ASN B 1 177 ? -3.133 -14.758 -16.531 1 83.38 177 ASN B C 1
ATOM 3205 O O . ASN B 1 177 ? -2.199 -14.891 -17.328 1 83.38 177 ASN B O 1
ATOM 3209 N N . LEU B 1 178 ? -3.068 -15.109 -15.344 1 79.81 178 LEU B N 1
ATOM 3210 C CA . LEU B 1 178 ? -1.837 -15.648 -14.773 1 79.81 178 LEU B CA 1
ATOM 3211 C C . LEU B 1 178 ? -1.641 -17.109 -15.188 1 79.81 178 LEU B C 1
ATOM 3213 O O . LEU B 1 178 ? -0.579 -17.469 -15.688 1 79.81 178 LEU B O 1
ATOM 3217 N N . ASP B 1 179 ? -2.664 -17.906 -14.977 1 77.81 179 ASP B N 1
ATOM 3218 C CA . ASP B 1 179 ? -2.457 -19.328 -15.227 1 77.81 179 ASP B CA 1
ATOM 3219 C C . ASP B 1 179 ? -3.688 -19.953 -15.867 1 77.81 179 ASP B C 1
ATOM 3221 O O . ASP B 1 179 ? -3.865 -21.172 -15.82 1 77.81 179 ASP B O 1
ATOM 3225 N N . GLY B 1 180 ? -4.465 -19.172 -16.422 1 86.56 180 GLY B N 1
ATOM 3226 C CA . GLY B 1 180 ? -5.641 -19.688 -17.094 1 86.56 180 GLY B CA 1
ATOM 3227 C C . GLY B 1 180 ? -5.316 -20.438 -18.375 1 86.56 180 GLY B C 1
ATOM 3228 O O . GLY B 1 180 ? -4.355 -20.094 -19.062 1 86.56 180 GLY B O 1
ATOM 3229 N N . ARG B 1 181 ? -6.074 -21.516 -18.609 1 90 181 ARG B N 1
ATOM 3230 C CA . ARG B 1 181 ? -5.961 -22.266 -19.844 1 90 181 ARG B CA 1
ATOM 3231 C C . ARG B 1 181 ? -7.203 -22.094 -20.719 1 90 181 ARG B C 1
ATOM 3233 O O . ARG B 1 181 ? -8.32 -22.328 -20.25 1 90 181 ARG B O 1
ATOM 3240 N N . ARG B 1 182 ? -6.969 -21.641 -21.891 1 91 182 ARG B N 1
ATOM 3241 C CA . ARG B 1 182 ? -8.094 -21.469 -22.797 1 91 182 ARG B CA 1
ATOM 3242 C C . ARG B 1 182 ? -8.648 -22.812 -23.25 1 91 182 ARG B C 1
ATOM 3244 O O . ARG B 1 182 ? -7.887 -23.734 -23.578 1 91 182 ARG B O 1
ATOM 3251 N N . THR B 1 183 ? -9.875 -22.953 -23.172 1 90.88 183 THR B N 1
ATOM 3252 C CA . THR B 1 183 ? -10.586 -24.141 -23.625 1 90.88 183 THR B CA 1
ATOM 3253 C C . THR B 1 183 ? -11.711 -23.781 -24.594 1 90.88 183 THR B C 1
ATOM 3255 O O . THR B 1 183 ? -11.945 -22.594 -24.859 1 90.88 183 THR B O 1
ATOM 3258 N N . ALA B 1 184 ? -12.352 -24.766 -25.156 1 91.75 184 ALA B N 1
ATOM 3259 C CA . ALA B 1 184 ? -13.469 -24.547 -26.078 1 91.75 184 ALA B CA 1
ATOM 3260 C C . ALA B 1 184 ? -14.625 -23.828 -25.375 1 91.75 184 ALA B C 1
ATOM 3262 O O . ALA B 1 184 ? -15.359 -23.062 -26.016 1 91.75 184 ALA B O 1
ATOM 3263 N N . ASP B 1 185 ? -14.711 -24 -24.094 1 91.75 185 ASP B N 1
ATOM 3264 C CA . ASP B 1 185 ? -15.859 -23.516 -23.359 1 91.75 185 ASP B CA 1
ATOM 3265 C C . ASP B 1 185 ? -15.523 -22.219 -22.609 1 91.75 185 ASP B C 1
ATOM 3267 O O . ASP B 1 185 ? -16.375 -21.625 -21.953 1 91.75 185 ASP B O 1
ATOM 3271 N N . GLY B 1 186 ? -14.227 -21.812 -22.688 1 93.44 186 GLY B N 1
ATOM 3272 C CA . GLY B 1 186 ? -13.812 -20.625 -21.953 1 93.44 186 GLY B CA 1
ATOM 3273 C C . GLY B 1 186 ? -12.406 -20.734 -21.391 1 93.44 186 GLY B C 1
ATOM 3274 O O . GLY B 1 186 ? -11.555 -21.422 -21.953 1 93.44 186 GLY B O 1
ATOM 3275 N N . ILE B 1 187 ? -12.156 -19.969 -20.359 1 94.31 187 ILE B N 1
ATOM 3276 C CA . ILE B 1 187 ? -10.836 -19.984 -19.734 1 94.31 187 ILE B CA 1
ATOM 3277 C C . ILE B 1 187 ? -10.906 -20.766 -18.422 1 94.31 187 ILE B C 1
ATOM 3279 O O . ILE B 1 187 ? -11.602 -20.344 -17.484 1 94.31 187 ILE B O 1
ATOM 3283 N N . ALA B 1 188 ? -10.141 -21.828 -18.328 1 92.12 188 ALA B N 1
ATOM 3284 C CA . ALA B 1 188 ? -10.125 -22.656 -17.141 1 92.12 188 ALA B CA 1
ATOM 3285 C C . ALA B 1 188 ? -9.008 -22.234 -16.188 1 92.12 188 ALA B C 1
ATOM 3287 O O . ALA B 1 188 ? -7.863 -22.062 -16.594 1 92.12 188 ALA B O 1
ATOM 3288 N N . ILE B 1 189 ? -9.422 -21.969 -14.945 1 88.56 189 ILE B N 1
ATOM 3289 C CA . ILE B 1 189 ? -8.477 -21.625 -13.891 1 88.56 189 ILE B CA 1
ATOM 3290 C C . ILE B 1 189 ? -8.367 -22.781 -12.898 1 88.56 189 ILE B C 1
ATOM 3292 O O . ILE B 1 189 ? -9.375 -23.359 -12.492 1 88.56 189 ILE B O 1
ATOM 3296 N N . SER B 1 190 ? -7.109 -23.078 -12.633 1 78.19 190 SER B N 1
ATOM 3297 C CA . SER B 1 190 ? -6.934 -24.156 -11.656 1 78.19 190 SER B CA 1
ATOM 3298 C C . SER B 1 190 ? -7.41 -23.719 -10.273 1 78.19 190 SER B C 1
ATOM 3300 O O . SER B 1 190 ? -7.246 -22.562 -9.883 1 78.19 190 SER B O 1
ATOM 3302 N N . ARG B 1 191 ? -8.117 -24.531 -9.594 1 72.88 191 ARG B N 1
ATOM 3303 C CA . ARG B 1 191 ? -8.68 -24.25 -8.273 1 72.88 191 ARG B CA 1
ATOM 3304 C C . ARG B 1 191 ? -7.621 -24.406 -7.188 1 72.88 191 ARG B C 1
ATOM 3306 O O . ARG B 1 191 ? -7.871 -25.016 -6.148 1 72.88 191 ARG B O 1
ATOM 3313 N N . THR B 1 192 ? -6.477 -23.906 -7.453 1 77 192 THR B N 1
ATOM 3314 C CA . THR B 1 192 ? -5.457 -23.953 -6.41 1 77 192 THR B CA 1
ATOM 3315 C C . THR B 1 192 ? -5.883 -23.125 -5.203 1 77 192 THR B C 1
ATOM 3317 O O . THR B 1 192 ? -5.5 -23.422 -4.07 1 77 192 THR B O 1
ATOM 3320 N N . LEU B 1 193 ? -6.742 -22.234 -5.418 1 82.88 193 LEU B N 1
ATOM 3321 C CA . LEU B 1 193 ? -7.289 -21.422 -4.332 1 82.88 193 LEU B CA 1
ATOM 3322 C C . LEU B 1 193 ? -8.711 -21.875 -3.992 1 82.88 193 LEU B C 1
ATOM 3324 O O . LEU B 1 193 ? -9.523 -22.109 -4.887 1 82.88 193 LEU B O 1
ATOM 3328 N N . THR B 1 194 ? -8.945 -22.078 -2.73 1 87.75 194 THR B N 1
ATOM 3329 C CA . THR B 1 194 ? -10.281 -22.422 -2.252 1 87.75 194 THR B CA 1
ATOM 3330 C C . THR B 1 194 ? -11.18 -21.188 -2.248 1 87.75 194 THR B C 1
ATOM 3332 O O . THR B 1 194 ? -10.703 -20.062 -2.463 1 87.75 194 THR B O 1
ATOM 3335 N N . GLN B 1 195 ? -12.445 -21.422 -2.113 1 89.81 195 GLN B N 1
ATOM 3336 C CA . GLN B 1 195 ? -13.359 -20.297 -1.98 1 89.81 195 GLN B CA 1
ATOM 3337 C C . GLN B 1 195 ? -13.023 -19.453 -0.755 1 89.81 195 GLN B C 1
ATOM 3339 O O . GLN B 1 195 ? -13.219 -18.234 -0.758 1 89.81 195 GLN B O 1
ATOM 3344 N N . GLU B 1 196 ? -12.492 -20.094 0.253 1 91.25 196 GLU B N 1
ATOM 3345 C CA . GLU B 1 196 ? -12 -19.375 1.424 1 91.25 196 GLU B CA 1
ATOM 3346 C C . GLU B 1 196 ? -10.82 -18.469 1.066 1 91.25 196 GLU B C 1
ATOM 3348 O O . GLU B 1 196 ? -10.742 -17.328 1.532 1 91.25 196 GLU B O 1
ATOM 3353 N N . ASP B 1 197 ? -9.945 -18.984 0.268 1 91.5 197 ASP B N 1
ATOM 3354 C CA . ASP B 1 197 ? -8.805 -18.203 -0.19 1 91.5 197 ASP B CA 1
ATOM 3355 C C . ASP B 1 197 ? -9.258 -17 -1.01 1 91.5 197 ASP B C 1
ATOM 3357 O O . ASP B 1 197 ? -8.75 -15.891 -0.833 1 91.5 197 ASP B O 1
ATOM 3361 N N . LEU B 1 198 ? -10.203 -17.25 -1.877 1 92 198 LEU B N 1
ATOM 3362 C CA . LEU B 1 198 ? -10.758 -16.156 -2.674 1 92 198 LEU B CA 1
ATOM 3363 C C . LEU B 1 198 ? -11.383 -15.094 -1.78 1 92 198 LEU B C 1
ATOM 3365 O O . LEU B 1 198 ? -11.195 -13.898 -2.016 1 92 198 LEU B O 1
ATOM 3369 N N . ALA B 1 199 ? -12.086 -15.516 -0.749 1 93.19 199 ALA B N 1
ATOM 3370 C CA . ALA B 1 199 ? -12.727 -14.602 0.195 1 93.19 199 ALA B CA 1
ATOM 3371 C C . ALA B 1 199 ? -11.703 -13.695 0.87 1 93.19 199 ALA B C 1
ATOM 3373 O O . ALA B 1 199 ? -11.914 -12.492 0.983 1 93.19 199 ALA B O 1
ATOM 3374 N N . LYS B 1 200 ? -10.594 -14.242 1.215 1 92.31 200 LYS B N 1
ATOM 3375 C CA . LYS B 1 200 ? -9.539 -13.508 1.911 1 92.31 200 LYS B CA 1
ATOM 3376 C C . LYS B 1 200 ? -8.867 -12.5 0.986 1 92.31 200 LYS B C 1
ATOM 3378 O O . LYS B 1 200 ? -8.281 -11.516 1.451 1 92.31 200 LYS B O 1
ATOM 3383 N N . MET B 1 201 ? -8.914 -12.727 -0.27 1 90.75 201 MET B N 1
ATOM 3384 C CA . MET B 1 201 ? -8.297 -11.812 -1.224 1 90.75 201 MET B CA 1
ATOM 3385 C C . MET B 1 201 ? -9.242 -10.656 -1.548 1 90.75 201 MET B C 1
ATOM 3387 O O . MET B 1 201 ? -8.789 -9.531 -1.797 1 90.75 201 MET B O 1
ATOM 3391 N N . VAL B 1 202 ? -10.516 -10.891 -1.524 1 91 202 VAL B N 1
ATOM 3392 C CA . VAL B 1 202 ? -11.438 -9.844 -1.958 1 91 202 VAL B CA 1
ATOM 3393 C C . VAL B 1 202 ? -12.062 -9.172 -0.74 1 91 202 VAL B C 1
ATOM 3395 O O . VAL B 1 202 ? -12.844 -8.227 -0.878 1 91 202 VAL B O 1
ATOM 3398 N N . GLY B 1 203 ? -11.664 -9.57 0.458 1 89.12 203 GLY B N 1
ATOM 3399 C CA . GLY B 1 203 ? -12.164 -8.961 1.68 1 89.12 203 GLY B CA 1
ATOM 3400 C C . GLY B 1 203 ? -13.617 -9.297 1.955 1 89.12 203 GLY B C 1
ATOM 3401 O O . GLY B 1 203 ? -14.43 -8.398 2.193 1 89.12 203 GLY B O 1
ATOM 3402 N N . SER B 1 204 ? -13.992 -10.492 1.908 1 91.38 204 SER B N 1
ATOM 3403 C CA . SER B 1 204 ? -15.352 -10.969 2.15 1 91.38 204 SER B CA 1
ATOM 3404 C C . SER B 1 204 ? -15.344 -12.297 2.893 1 91.38 204 SER B C 1
ATOM 3406 O O . SER B 1 204 ? -14.336 -12.672 3.508 1 91.38 204 SER B O 1
ATOM 3408 N N . THR B 1 205 ? -16.5 -12.914 3.049 1 90.75 205 THR B N 1
ATOM 3409 C CA . THR B 1 205 ? -16.609 -14.219 3.699 1 90.75 205 THR B CA 1
ATOM 3410 C C . THR B 1 205 ? -16.734 -15.336 2.666 1 90.75 205 THR B C 1
ATOM 3412 O O . THR B 1 205 ? -17.125 -15.086 1.521 1 90.75 205 THR B O 1
ATOM 3415 N N . ARG B 1 206 ? -16.375 -16.531 3.109 1 92.12 206 ARG B N 1
ATOM 3416 C CA . ARG B 1 206 ? -16.5 -17.703 2.238 1 92.12 206 ARG B CA 1
ATOM 3417 C C . ARG B 1 206 ? -17.938 -17.875 1.756 1 92.12 206 ARG B C 1
ATOM 3419 O O . ARG B 1 206 ? -18.172 -18.156 0.578 1 92.12 206 ARG B O 1
ATOM 3426 N N . GLN B 1 207 ? -18.844 -17.703 2.691 1 93.44 207 GLN B N 1
ATOM 3427 C CA . GLN B 1 207 ? -20.25 -17.859 2.35 1 93.44 207 GLN B CA 1
ATOM 3428 C C . GLN B 1 207 ? -20.672 -16.875 1.258 1 93.44 207 GLN B C 1
ATOM 3430 O O . GLN B 1 207 ? -21.391 -17.25 0.323 1 93.44 207 GLN B O 1
ATOM 3435 N N . TRP B 1 208 ? -20.25 -15.703 1.348 1 93 208 TRP B N 1
ATOM 3436 C CA . TRP B 1 208 ? -20.562 -14.68 0.349 1 93 208 TRP B CA 1
ATOM 3437 C C . TRP B 1 208 ? -19.969 -15.047 -1.004 1 93 208 TRP B C 1
ATOM 3439 O O . TRP B 1 208 ? -20.625 -14.922 -2.037 1 93 208 TRP B O 1
ATOM 3449 N N . VAL B 1 209 ? -18.719 -15.492 -1.056 1 94.62 209 VAL B N 1
ATOM 3450 C CA . VAL B 1 209 ? -18.047 -15.867 -2.297 1 94.62 209 VAL B CA 1
ATOM 3451 C C . VAL B 1 209 ? -18.812 -17 -2.98 1 94.62 209 VAL B C 1
ATOM 3453 O O . VAL B 1 209 ? -19.031 -16.969 -4.195 1 94.62 209 VAL B O 1
ATOM 3456 N N . THR B 1 210 ? -19.188 -17.984 -2.211 1 94 210 THR B N 1
ATOM 3457 C CA . THR B 1 210 ? -19.938 -19.109 -2.746 1 94 210 THR B CA 1
ATOM 3458 C C . THR B 1 210 ? -21.219 -18.641 -3.424 1 94 210 THR B C 1
ATOM 3460 O O . THR B 1 210 ? -21.5 -19.016 -4.559 1 94 210 THR B O 1
ATOM 3463 N N . THR B 1 211 ? -21.938 -17.75 -2.738 1 95.75 211 THR B N 1
ATOM 3464 C CA . THR B 1 211 ? -23.203 -17.234 -3.258 1 95.75 211 THR B CA 1
ATOM 3465 C C . THR B 1 211 ? -22.969 -16.391 -4.504 1 95.75 211 THR B C 1
ATOM 3467 O O . THR B 1 211 ? -23.75 -16.438 -5.453 1 95.75 211 THR B O 1
ATOM 3470 N N . THR B 1 212 ? -21.953 -15.609 -4.461 1 96 212 THR B N 1
ATOM 3471 C CA . THR B 1 212 ? -21.656 -14.742 -5.594 1 96 212 THR B CA 1
ATOM 3472 C C . THR B 1 212 ? -21.234 -15.562 -6.809 1 96 212 THR B C 1
ATOM 3474 O O . THR B 1 212 ? -21.609 -15.242 -7.938 1 96 212 THR B O 1
ATOM 3477 N N . LEU B 1 213 ? -20.422 -16.609 -6.602 1 94.88 213 LEU B N 1
ATOM 3478 C CA . LEU B 1 213 ? -20.031 -17.5 -7.695 1 94.88 213 LEU B CA 1
ATOM 3479 C C . LEU B 1 213 ? -21.266 -18.172 -8.305 1 94.88 213 LEU B C 1
ATOM 3481 O O . LEU B 1 213 ? -21.328 -18.375 -9.516 1 94.88 213 LEU B O 1
ATOM 3485 N N . GLU B 1 214 ? -22.203 -18.516 -7.465 1 95.31 214 GLU B N 1
ATOM 3486 C CA . GLU B 1 214 ? -23.453 -19.094 -7.953 1 95.31 214 GLU B CA 1
ATOM 3487 C C . GLU B 1 214 ? -24.219 -18.078 -8.797 1 95.31 214 GLU B C 1
ATOM 3489 O O . GLU B 1 214 ? -24.766 -18.438 -9.844 1 95.31 214 GLU B O 1
ATOM 3494 N N . ARG B 1 215 ? -24.25 -16.922 -8.328 1 95.88 215 ARG B N 1
ATOM 3495 C CA . ARG B 1 215 ? -24.891 -15.852 -9.094 1 95.88 215 ARG B CA 1
ATOM 3496 C C . ARG B 1 215 ? -24.234 -15.68 -10.453 1 95.88 215 ARG B C 1
ATOM 3498 O O . ARG B 1 215 ? -24.922 -15.523 -11.469 1 95.88 215 ARG B O 1
ATOM 3505 N N . PHE B 1 216 ? -22.859 -15.664 -10.461 1 96.31 216 PHE B N 1
ATOM 3506 C CA . PHE B 1 216 ? -22.125 -15.555 -11.711 1 96.31 216 PHE B CA 1
ATOM 3507 C C . PHE B 1 216 ? -22.453 -16.719 -12.633 1 96.31 216 PHE B C 1
ATOM 3509 O O . PHE B 1 216 ? -22.562 -16.547 -13.852 1 96.31 216 PHE B O 1
ATOM 3516 N N . ARG B 1 217 ? -22.594 -17.875 -12.039 1 95.38 217 ARG B N 1
ATOM 3517 C CA . ARG B 1 217 ? -22.953 -19.062 -12.812 1 95.38 217 ARG B CA 1
ATOM 3518 C C . ARG B 1 217 ? -24.328 -18.906 -13.438 1 95.38 217 ARG B C 1
ATOM 3520 O O . ARG B 1 217 ? -24.516 -19.188 -14.625 1 95.38 217 ARG B O 1
ATOM 3527 N N . GLU B 1 218 ? -25.281 -18.469 -12.664 1 95.75 218 GLU B N 1
ATOM 3528 C CA . GLU B 1 218 ? -26.641 -18.266 -13.141 1 95.75 218 GLU B CA 1
ATOM 3529 C C . GLU B 1 218 ? -26.688 -17.25 -14.273 1 95.75 218 GLU B C 1
ATOM 3531 O O . GLU B 1 218 ? -27.531 -17.359 -15.172 1 95.75 218 GLU B O 1
ATOM 3536 N N . GLN B 1 219 ? -25.781 -16.375 -14.242 1 95.06 219 GLN B N 1
ATOM 3537 C CA . GLN B 1 219 ? -25.734 -15.328 -15.258 1 95.06 219 GLN B CA 1
ATOM 3538 C C . GLN B 1 219 ? -24.906 -15.773 -16.453 1 95.06 219 GLN B C 1
ATOM 3540 O O . GLN B 1 219 ? -24.734 -15.016 -17.422 1 95.06 219 GLN B O 1
ATOM 3545 N N . GLY B 1 220 ? -24.344 -16.969 -16.344 1 94.44 220 GLY B N 1
ATOM 3546 C CA . GLY B 1 220 ? -23.625 -17.562 -17.469 1 94.44 220 GLY B CA 1
ATOM 3547 C C . GLY B 1 220 ? -22.188 -17.078 -17.578 1 94.44 220 GLY B C 1
ATOM 3548 O O . GLY B 1 220 ? -21.531 -17.312 -18.594 1 94.44 220 GLY B O 1
ATOM 3549 N N . MET B 1 221 ? -21.641 -16.438 -16.562 1 96.19 221 MET B N 1
ATOM 3550 C CA . MET B 1 221 ? -20.297 -15.859 -16.641 1 96.19 221 MET B CA 1
ATOM 3551 C C . MET B 1 221 ? -19.234 -16.859 -16.203 1 96.19 221 MET B C 1
ATOM 3553 O O . MET B 1 221 ? -18.125 -16.859 -16.719 1 96.19 221 MET B O 1
ATOM 3557 N N . VAL B 1 222 ? -19.578 -17.672 -15.242 1 96 222 VAL B N 1
ATOM 3558 C CA . VAL B 1 222 ? -18.594 -18.578 -14.656 1 96 222 VAL B CA 1
ATOM 3559 C C . VAL B 1 222 ? -19.25 -19.938 -14.367 1 96 222 VAL B C 1
ATOM 3561 O O . VAL B 1 222 ? -20.469 -20.016 -14.203 1 96 222 VAL B O 1
ATOM 3564 N N . ASP B 1 223 ? -18.5 -20.969 -14.461 1 93.75 223 ASP B N 1
ATOM 3565 C CA . ASP B 1 223 ? -18.875 -22.281 -13.961 1 93.75 223 ASP B CA 1
ATOM 3566 C C . ASP B 1 223 ? -17.859 -22.797 -12.938 1 93.75 223 ASP B C 1
ATOM 3568 O O . ASP B 1 223 ? -16.656 -22.594 -13.094 1 93.75 223 ASP B O 1
ATOM 3572 N N . VAL B 1 224 ? -18.422 -23.344 -11.922 1 90.19 224 VAL B N 1
ATOM 3573 C CA . VAL B 1 224 ? -17.531 -23.812 -10.852 1 90.19 224 VAL B CA 1
ATOM 3574 C C . VAL B 1 224 ? -17.703 -25.328 -10.672 1 90.19 224 VAL B C 1
ATOM 3576 O O . VAL B 1 224 ? -18.828 -25.812 -10.523 1 90.19 224 VAL B O 1
ATOM 3579 N N . THR B 1 225 ? -16.625 -25.984 -10.797 1 85.31 225 THR B N 1
ATOM 3580 C CA . THR B 1 225 ? -16.578 -27.422 -10.492 1 85.31 225 THR B CA 1
ATOM 3581 C C . THR B 1 225 ? -15.625 -27.688 -9.32 1 85.31 225 THR B C 1
ATOM 3583 O O . THR B 1 225 ? -14.938 -26.781 -8.859 1 85.31 225 THR B O 1
ATOM 3586 N N . PRO B 1 226 ? -15.57 -28.844 -8.797 1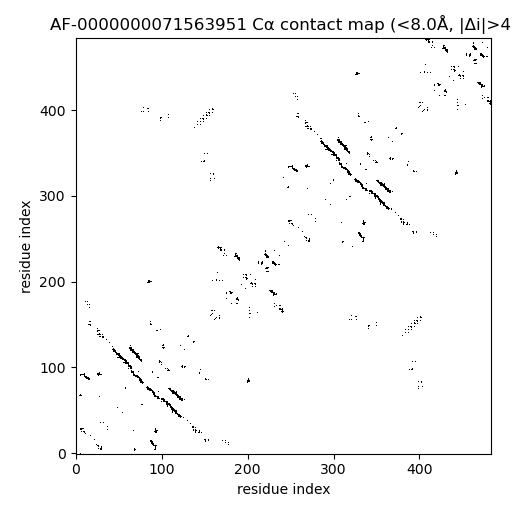 81 226 PRO B N 1
ATOM 3587 C CA . PRO B 1 226 ? -14.68 -29.141 -7.676 1 81 226 PRO B CA 1
ATOM 3588 C C . PRO B 1 226 ? -13.211 -28.906 -8.008 1 81 226 PRO B C 1
ATOM 3590 O O . PRO B 1 226 ? -12.414 -28.609 -7.117 1 81 226 PRO B O 1
ATOM 3593 N N . THR B 1 227 ? -12.852 -28.969 -9.297 1 79.88 227 THR B N 1
ATOM 3594 C CA . THR B 1 227 ? -11.43 -28.938 -9.617 1 79.88 227 THR B CA 1
ATOM 3595 C C . THR B 1 227 ? -11.062 -27.641 -10.336 1 79.88 227 THR B C 1
ATOM 3597 O O . THR B 1 227 ? -9.883 -27.312 -10.461 1 79.88 227 THR B O 1
ATOM 3600 N N . ARG B 1 228 ? -12.031 -26.969 -10.859 1 87.31 228 ARG B N 1
ATOM 3601 C CA . ARG B 1 228 ? -11.672 -25.797 -11.641 1 87.31 228 ARG B CA 1
ATOM 3602 C C . ARG B 1 228 ? -12.773 -24.75 -11.602 1 87.31 228 ARG B C 1
ATOM 3604 O O . ARG B 1 228 ? -13.922 -25.062 -11.281 1 87.31 228 ARG B O 1
ATOM 3611 N N . ILE B 1 229 ? -12.398 -23.516 -11.852 1 91.75 229 ILE B N 1
ATOM 3612 C CA . ILE B 1 229 ? -13.312 -22.422 -12.172 1 91.75 229 ILE B CA 1
ATOM 3613 C C . ILE B 1 229 ? -13.18 -22.062 -13.648 1 91.75 229 ILE B C 1
ATOM 3615 O O . ILE B 1 229 ? -12.078 -21.828 -14.141 1 91.75 229 ILE B O 1
ATOM 3619 N N . LEU B 1 230 ? -14.258 -22.188 -14.328 1 93.88 230 LEU B N 1
ATOM 3620 C CA . LEU B 1 230 ? -14.266 -21.891 -15.758 1 93.88 230 LEU B CA 1
ATOM 3621 C C . LEU B 1 230 ? -14.922 -20.531 -16.016 1 93.88 230 LEU B C 1
ATOM 3623 O O . LEU B 1 230 ? -16.094 -20.328 -15.688 1 93.88 230 LEU B O 1
ATOM 3627 N N . ILE B 1 231 ? -14.188 -19.594 -16.562 1 95.81 231 ILE B N 1
ATOM 3628 C CA . ILE B 1 231 ? -14.773 -18.344 -17.016 1 95.81 231 ILE B CA 1
ATOM 3629 C C . ILE B 1 231 ? -15.406 -18.547 -18.391 1 95.81 231 ILE B C 1
ATOM 3631 O O . ILE B 1 231 ? -14.695 -18.703 -19.391 1 95.81 231 ILE B O 1
ATOM 3635 N N . ARG B 1 232 ? -16.656 -18.516 -18.469 1 96.62 232 ARG B N 1
ATOM 3636 C CA . ARG B 1 232 ? -17.391 -18.812 -19.688 1 96.62 232 ARG B CA 1
ATOM 3637 C C . ARG B 1 232 ? -17.453 -17.594 -20.609 1 96.62 232 ARG B C 1
ATOM 3639 O O . ARG B 1 232 ? -17.359 -17.719 -21.828 1 96.62 232 ARG B O 1
ATOM 3646 N N . ASP B 1 233 ? -17.688 -16.484 -20.062 1 95.69 233 ASP B N 1
ATOM 3647 C CA . ASP B 1 233 ? -17.812 -15.219 -20.781 1 95.69 233 ASP B CA 1
ATOM 3648 C C . ASP B 1 233 ? -16.875 -14.164 -20.203 1 95.69 233 ASP B C 1
ATOM 3650 O O . ASP B 1 233 ? -17.266 -13.367 -19.359 1 95.69 233 ASP B O 1
ATOM 3654 N N . GLU B 1 234 ? -15.703 -14.133 -20.703 1 93.81 234 GLU B N 1
ATOM 3655 C CA . GLU B 1 234 ? -14.664 -13.242 -20.203 1 93.81 234 GLU B CA 1
ATOM 3656 C C . GLU B 1 234 ? -15.055 -11.781 -20.375 1 93.81 234 GLU B C 1
ATOM 3658 O O . GLU B 1 234 ? -14.828 -10.961 -19.469 1 93.81 234 GLU B O 1
ATOM 3663 N N . GLU B 1 235 ? -15.633 -11.461 -21.531 1 93.62 235 GLU B N 1
ATOM 3664 C CA . GLU B 1 235 ? -16.016 -10.086 -21.828 1 93.62 235 GLU B CA 1
ATOM 3665 C C . GLU B 1 235 ? -17.047 -9.57 -20.828 1 93.62 235 GLU B C 1
ATOM 3667 O O . GLU B 1 235 ? -16.938 -8.453 -20.328 1 93.62 235 GLU B O 1
ATOM 3672 N N . ARG B 1 236 ? -18.016 -10.359 -20.641 1 94.94 236 ARG B N 1
ATOM 3673 C CA . ARG B 1 236 ? -19.062 -9.977 -19.688 1 94.94 236 ARG B CA 1
ATOM 3674 C C . ARG B 1 236 ? -18.5 -9.828 -18.281 1 94.94 236 ARG B C 1
ATOM 3676 O O . ARG B 1 236 ? -18.875 -8.914 -17.547 1 94.94 236 ARG B O 1
ATOM 3683 N N . LEU B 1 237 ? -17.641 -10.75 -17.875 1 94 237 LEU B N 1
ATOM 3684 C CA . LEU B 1 237 ? -17.016 -10.68 -16.562 1 94 237 LEU B CA 1
ATOM 3685 C C . LEU B 1 237 ? -16.156 -9.414 -16.422 1 94 237 LEU B C 1
ATOM 3687 O O . LEU B 1 237 ? -16.156 -8.781 -15.367 1 94 237 LEU B O 1
ATOM 3691 N N . ARG B 1 238 ? -15.492 -9.016 -17.438 1 91.25 238 ARG B N 1
ATOM 3692 C CA . ARG B 1 238 ? -14.672 -7.809 -17.453 1 91.25 238 ARG B CA 1
ATOM 3693 C C . ARG B 1 238 ? -15.539 -6.562 -17.281 1 91.25 238 ARG B C 1
ATOM 3695 O O . ARG B 1 238 ? -15.172 -5.633 -16.562 1 91.25 238 ARG B O 1
ATOM 3702 N N . ARG B 1 239 ? -16.656 -6.535 -17.953 1 90.25 239 ARG B N 1
ATOM 3703 C CA . ARG B 1 239 ? -17.578 -5.414 -17.844 1 90.25 239 ARG B CA 1
ATOM 3704 C C . ARG B 1 239 ? -18.125 -5.305 -16.422 1 90.25 239 ARG B C 1
ATOM 3706 O O . ARG B 1 239 ? -18.281 -4.199 -15.883 1 90.25 239 ARG B O 1
ATOM 3713 N N . PHE B 1 240 ? -18.391 -6.504 -15.914 1 89.5 240 PHE B N 1
ATOM 3714 C CA . PHE B 1 240 ? -18.906 -6.543 -14.547 1 89.5 240 PHE B CA 1
ATOM 3715 C C . PHE B 1 240 ? -17.859 -6.02 -13.562 1 89.5 240 PHE B C 1
ATOM 3717 O O . PHE B 1 240 ? -18.188 -5.289 -12.625 1 89.5 240 PHE B O 1
ATOM 3724 N N . ALA B 1 241 ? -16.609 -6.391 -13.664 1 85.25 241 ALA B N 1
ATOM 3725 C CA . ALA B 1 241 ? -15.508 -6.016 -12.773 1 85.25 241 ALA B CA 1
ATOM 3726 C C . ALA B 1 241 ? -15.227 -4.516 -12.859 1 85.25 241 ALA B C 1
ATOM 3728 O O . ALA B 1 241 ? -14.688 -3.928 -11.914 1 85.25 241 ALA B O 1
ATOM 3729 N N . GLY B 1 242 ? -15.688 -3.805 -14.008 1 76.75 242 GLY B N 1
ATOM 3730 C CA . GLY B 1 242 ? -15.453 -2.381 -14.188 1 76.75 242 GLY B CA 1
ATOM 3731 C C . GLY B 1 242 ? -14.164 -2.074 -14.93 1 76.75 242 GLY B C 1
ATOM 3732 O O . GLY B 1 242 ? -13.148 -2.738 -14.719 1 76.75 242 GLY B O 1
#